Protein AF-A0A3D0X0Y9-F1 (afdb_monomer_lite)

Secondary structure (DSSP, 8-state):
----------------------PPPPP-----------------------PPPPPPEEEEPPP-S-EEEETTPPBTTTBPPEE-EEE-TT-PEEEEEEEEESSTT---EE-TT--SSEEPPP-SS-EEEEEEEEEEEEETTEEEEEE---EEEEEEPPP----S-EEEETTTEEPPTT-EEEETT--PPPEEEEPSS---SSEEEEEEEEEEE--TTS----EEPTTS-TTBS--EE----SS-EEEEEEEEEEEEETTSSB-B-TTS-BS-EEEPPPEEEEEE---PPPPEEEE----EEEETT-S--PPEE-EEE-SS-PEEEEEEEEESSSS--EE-TT--SSEEPPPP-SS-EEEEEEEEEEEEEE-TTS-EEEEEEEPPPEEEEEEPPPS---SS-SBTTBPEEE-SHHHHHHHHHHHHTTS---TT-EEEE-S-EE--TTPPPBSEEPTT-SS-GGGTTEE-B-SEEE-TTPEEEPPTTPPPSBS-BSS-EEES-EEE-SS--SS--

pLDDT: mean 84.17, std 18.92, range [25.53, 98.75]

Radius of gyration: 40.25 Å; chains: 1; bounding box: 90×100×105 Å

Structure (mmCIF, N/CA/C/O backbone):
data_AF-A0A3D0X0Y9-F1
#
_entry.id   AF-A0A3D0X0Y9-F1
#
loop_
_atom_site.group_PDB
_atom_site.id
_atom_site.type_symbol
_atom_site.label_atom_id
_atom_site.label_alt_id
_atom_site.label_comp_id
_atom_site.label_asym_id
_atom_site.label_entity_id
_atom_site.label_seq_id
_atom_site.pdbx_PDB_ins_code
_atom_site.Cartn_x
_atom_site.Cartn_y
_atom_site.Cartn_z
_atom_site.occupancy
_atom_site.B_iso_or_equiv
_atom_site.auth_seq_id
_atom_site.auth_comp_id
_atom_site.auth_asym_id
_atom_site.auth_atom_id
_atom_site.pdbx_PDB_model_num
ATOM 1 N N . MET A 1 1 ? 58.678 8.746 26.287 1.00 41.19 1 MET A N 1
ATOM 2 C CA . MET A 1 1 ? 58.425 7.336 26.665 1.00 41.19 1 MET A CA 1
ATOM 3 C C . MET A 1 1 ? 56.996 7.179 27.176 1.00 41.19 1 MET A C 1
ATOM 5 O O . MET A 1 1 ? 56.731 7.548 28.310 1.00 41.19 1 MET A O 1
ATOM 9 N N . LYS A 1 2 ? 56.078 6.655 26.357 1.00 31.73 2 LYS A N 1
ATOM 10 C CA . LYS A 1 2 ? 54.864 5.928 26.779 1.00 31.73 2 LYS A CA 1
ATOM 11 C C . LYS A 1 2 ? 54.302 5.197 25.550 1.00 31.73 2 LYS A C 1
ATOM 13 O O . LYS A 1 2 ? 54.386 5.700 24.438 1.00 31.73 2 LYS A O 1
ATOM 18 N N . LYS A 1 3 ? 53.906 3.947 25.776 1.00 30.20 3 LYS A N 1
ATOM 19 C CA . LYS A 1 3 ? 53.839 2.830 24.821 1.00 30.20 3 LYS A CA 1
ATOM 20 C C . LYS A 1 3 ? 52.613 2.898 23.898 1.00 30.20 3 LYS A C 1
ATOM 22 O O . LYS A 1 3 ? 51.499 3.042 24.389 1.00 30.20 3 LYS A O 1
ATOM 27 N N . VAL A 1 4 ? 52.824 2.681 22.599 1.00 29.42 4 VAL A N 1
ATOM 28 C CA . VAL A 1 4 ? 51.779 2.391 21.601 1.00 29.42 4 VAL A CA 1
ATOM 29 C C . VAL A 1 4 ? 51.474 0.888 21.649 1.00 29.42 4 VAL A C 1
ATOM 31 O O . VAL A 1 4 ? 52.372 0.068 21.465 1.00 29.42 4 VAL A O 1
ATOM 34 N N . LYS A 1 5 ? 50.220 0.516 21.938 1.00 29.58 5 LYS A N 1
ATOM 35 C CA . LYS A 1 5 ? 49.714 -0.863 21.831 1.00 29.58 5 LYS A CA 1
ATOM 36 C C . LYS A 1 5 ? 49.070 -1.036 20.455 1.00 29.58 5 LYS A C 1
ATOM 38 O O . LYS A 1 5 ? 48.047 -0.423 20.173 1.00 29.58 5 LYS A O 1
ATOM 43 N N . ALA A 1 6 ? 49.668 -1.888 19.627 1.00 28.69 6 ALA A N 1
ATOM 44 C CA . ALA A 1 6 ? 49.076 -2.382 18.392 1.00 28.69 6 ALA A CA 1
ATOM 45 C C . ALA A 1 6 ? 47.947 -3.375 18.714 1.00 28.69 6 ALA A C 1
ATOM 47 O O . ALA A 1 6 ? 48.161 -4.343 19.446 1.00 28.69 6 ALA A O 1
ATOM 48 N N . VAL A 1 7 ? 46.757 -3.153 18.154 1.00 29.19 7 VAL A N 1
ATOM 49 C CA . VAL A 1 7 ? 45.651 -4.120 18.160 1.00 29.19 7 VAL A CA 1
ATOM 50 C C . VAL A 1 7 ? 45.454 -4.598 16.724 1.00 29.19 7 VAL A C 1
ATOM 52 O O . VAL A 1 7 ? 45.071 -3.829 15.846 1.00 29.19 7 VAL A O 1
ATOM 55 N N . ARG A 1 8 ? 45.764 -5.877 16.487 1.00 29.14 8 ARG A N 1
ATOM 56 C CA . ARG A 1 8 ? 45.506 -6.592 15.230 1.00 29.14 8 ARG A CA 1
ATOM 57 C C . ARG A 1 8 ? 43.993 -6.757 15.048 1.00 29.14 8 ARG A C 1
ATOM 59 O O . ARG A 1 8 ? 43.361 -7.423 15.864 1.00 29.14 8 ARG A O 1
ATOM 66 N N . ARG A 1 9 ? 43.422 -6.199 13.976 1.00 31.02 9 ARG A N 1
ATOM 67 C CA . ARG A 1 9 ? 42.065 -6.523 13.507 1.00 31.02 9 ARG A CA 1
ATOM 68 C C . ARG A 1 9 ? 42.140 -7.792 12.652 1.00 31.02 9 ARG A C 1
ATOM 70 O O . ARG A 1 9 ? 42.787 -7.785 11.611 1.00 31.02 9 ARG A O 1
ATOM 77 N N . LYS A 1 10 ? 41.525 -8.884 13.114 1.00 30.17 10 LYS A N 1
ATOM 78 C CA . LYS A 1 10 ? 41.228 -10.060 12.283 1.00 30.17 10 LYS A CA 1
ATOM 79 C C . LYS A 1 10 ? 39.926 -9.778 11.531 1.00 30.17 10 LYS A C 1
ATOM 81 O O . LYS A 1 10 ? 38.917 -9.504 12.172 1.00 30.17 10 LYS A O 1
ATOM 86 N N . ALA A 1 11 ? 39.976 -9.826 10.203 1.00 29.61 11 ALA A N 1
ATOM 87 C CA . ALA A 1 11 ? 38.797 -9.839 9.347 1.00 29.61 11 ALA A CA 1
ATOM 88 C C . ALA A 1 11 ? 38.100 -11.201 9.487 1.00 29.61 11 ALA A C 1
ATOM 90 O O . ALA A 1 11 ? 38.743 -12.243 9.349 1.00 29.61 11 ALA A O 1
ATOM 91 N N . LEU A 1 12 ? 36.809 -11.180 9.814 1.00 26.84 12 LEU A N 1
ATOM 92 C CA . LEU A 1 12 ? 35.936 -12.346 9.830 1.00 26.84 12 LEU A CA 1
ATOM 93 C C . LEU A 1 12 ? 35.172 -12.331 8.501 1.00 26.84 12 LEU A C 1
ATOM 95 O O . LEU A 1 12 ? 34.332 -11.461 8.290 1.00 26.84 12 LEU A O 1
ATOM 99 N N . ALA A 1 13 ? 35.523 -13.233 7.586 1.00 29.02 13 ALA A N 1
ATOM 100 C CA . ALA A 1 13 ? 34.776 -13.447 6.354 1.00 29.02 13 ALA A CA 1
ATOM 101 C C . ALA A 1 13 ? 33.517 -14.261 6.687 1.00 29.02 13 ALA A C 1
ATOM 103 O O . ALA A 1 13 ? 33.614 -15.388 7.174 1.00 29.02 13 ALA A O 1
ATOM 104 N N . LEU A 1 14 ? 32.349 -13.659 6.472 1.00 25.53 14 LEU A N 1
ATOM 105 C CA . LEU A 1 14 ? 31.046 -14.294 6.613 1.00 25.53 14 LEU A CA 1
ATOM 106 C C . LEU A 1 14 ? 30.675 -14.893 5.248 1.00 25.53 14 LEU A C 1
ATOM 108 O O . LEU A 1 14 ? 30.317 -14.162 4.330 1.00 25.53 14 LEU A O 1
ATOM 112 N N . VAL A 1 15 ? 30.809 -16.211 5.099 1.00 28.48 15 VAL A N 1
ATOM 113 C CA . VAL A 1 15 ? 30.264 -16.959 3.956 1.00 28.48 15 VAL A CA 1
ATOM 114 C C . VAL A 1 15 ? 28.871 -17.427 4.361 1.00 28.48 15 VAL A C 1
ATOM 116 O O . VAL A 1 15 ? 28.735 -18.274 5.243 1.00 28.48 15 VAL A O 1
ATOM 119 N N . LEU A 1 16 ? 27.837 -16.838 3.762 1.00 26.80 16 LEU A N 1
ATOM 120 C CA . LEU A 1 16 ? 26.447 -17.238 3.958 1.00 26.80 16 LEU A CA 1
ATOM 121 C C . LEU A 1 16 ? 26.093 -18.272 2.877 1.00 26.80 16 LEU A C 1
ATOM 123 O O . LEU A 1 16 ? 25.838 -17.915 1.732 1.00 26.80 16 LEU A O 1
ATOM 127 N N . ALA A 1 17 ? 26.126 -19.558 3.227 1.00 28.25 17 ALA A N 1
ATOM 128 C CA . ALA A 1 17 ? 25.588 -20.630 2.394 1.00 28.25 17 ALA A CA 1
ATOM 129 C C . ALA A 1 17 ? 24.127 -20.875 2.800 1.00 28.25 17 ALA A C 1
ATOM 131 O O . ALA A 1 17 ? 23.857 -21.351 3.903 1.00 28.25 17 ALA A O 1
ATOM 132 N N . ALA A 1 18 ? 23.186 -20.519 1.925 1.00 28.95 18 ALA A N 1
ATOM 133 C CA . ALA A 1 18 ? 21.774 -20.840 2.088 1.00 28.95 18 ALA A CA 1
ATOM 134 C C . ALA A 1 18 ? 21.517 -22.259 1.556 1.00 28.95 18 ALA A C 1
ATOM 136 O O . ALA A 1 18 ? 21.474 -22.480 0.350 1.00 28.95 18 ALA A O 1
ATOM 137 N N . ALA A 1 19 ? 21.370 -23.226 2.462 1.00 30.45 19 ALA A N 1
ATOM 138 C CA . ALA A 1 19 ? 20.848 -24.551 2.147 1.00 30.45 19 ALA A CA 1
ATOM 139 C C . ALA A 1 19 ? 19.317 -24.514 2.267 1.00 30.45 19 ALA A C 1
ATOM 141 O O . ALA A 1 19 ? 18.780 -24.420 3.371 1.00 30.45 19 ALA A O 1
ATOM 142 N N . LEU A 1 20 ? 18.617 -24.573 1.133 1.00 30.44 20 LEU A N 1
ATOM 143 C CA . LEU A 1 20 ? 17.175 -24.804 1.093 1.00 30.44 20 LEU A CA 1
ATOM 144 C C . LEU A 1 20 ? 16.915 -26.313 1.140 1.00 30.44 20 LEU A C 1
ATOM 146 O O . LEU A 1 20 ? 17.112 -27.038 0.170 1.00 30.44 20 LEU A O 1
ATOM 150 N N . LEU A 1 21 ? 16.495 -26.765 2.321 1.00 28.94 21 LEU A N 1
ATOM 151 C CA . LEU A 1 21 ? 15.838 -28.045 2.557 1.00 28.94 21 LEU A CA 1
ATOM 152 C C . LEU A 1 21 ? 14.430 -27.995 1.951 1.00 28.94 21 LEU A C 1
ATOM 154 O O . LEU A 1 21 ? 13.599 -27.223 2.427 1.00 28.94 21 LEU A O 1
ATOM 158 N N . PHE A 1 22 ? 14.135 -28.859 0.981 1.00 33.25 22 PHE A N 1
ATOM 159 C CA . PHE A 1 22 ? 12.756 -29.224 0.658 1.00 33.25 22 PHE A CA 1
ATOM 160 C C . PHE A 1 22 ? 12.498 -30.668 1.077 1.00 33.25 22 PHE A C 1
ATOM 162 O O . PHE A 1 22 ? 13.204 -31.597 0.689 1.00 33.25 22 PHE A O 1
ATOM 169 N N . GLY A 1 23 ? 11.510 -30.805 1.962 1.00 27.88 23 GLY A N 1
ATOM 170 C CA . GLY A 1 23 ? 11.086 -32.055 2.566 1.00 27.88 23 GLY A CA 1
ATOM 171 C C . GLY A 1 23 ? 10.409 -32.983 1.565 1.00 27.88 23 GLY A C 1
ATOM 172 O O . GLY A 1 23 ? 9.582 -32.567 0.757 1.00 27.88 23 GLY A O 1
ATOM 173 N N . ALA A 1 24 ? 10.746 -34.263 1.679 1.00 29.05 24 ALA A N 1
ATOM 174 C CA . ALA A 1 24 ? 10.004 -35.349 1.070 1.00 29.05 24 ALA A CA 1
ATOM 175 C C . ALA A 1 24 ? 8.636 -35.491 1.759 1.00 29.05 24 ALA A C 1
ATOM 177 O O . ALA A 1 24 ? 8.563 -35.620 2.983 1.00 29.05 24 ALA A O 1
ATOM 178 N N . ALA A 1 25 ? 7.564 -35.499 0.968 1.00 31.30 25 ALA A N 1
ATOM 179 C CA . ALA A 1 25 ? 6.250 -35.978 1.388 1.00 31.30 25 ALA A CA 1
ATOM 180 C C . ALA A 1 25 ? 6.044 -37.433 0.910 1.00 31.30 25 ALA A C 1
ATOM 182 O O . ALA A 1 25 ? 6.655 -37.840 -0.081 1.00 31.30 25 ALA A O 1
ATOM 183 N N . PRO A 1 26 ? 5.238 -38.240 1.626 1.00 32.66 26 PRO A N 1
ATOM 184 C CA . PRO A 1 26 ? 5.328 -39.693 1.600 1.00 32.66 26 PRO A CA 1
ATOM 185 C C . PRO A 1 26 ? 4.397 -40.323 0.557 1.00 32.66 26 PRO A C 1
ATOM 187 O O . PRO A 1 26 ? 3.254 -39.907 0.388 1.00 32.66 26 PRO A O 1
ATOM 190 N N . VAL A 1 27 ? 4.867 -41.388 -0.094 1.00 29.09 27 VAL A N 1
ATOM 191 C CA . VAL A 1 27 ? 4.033 -42.278 -0.912 1.00 29.09 27 VAL A CA 1
ATOM 192 C C . VAL A 1 27 ? 3.491 -43.384 -0.011 1.00 29.09 27 VAL A C 1
ATOM 194 O O . VAL A 1 27 ? 4.258 -44.129 0.598 1.00 29.09 27 VAL A O 1
ATOM 197 N N . GLN A 1 28 ? 2.166 -43.488 0.083 1.00 30.77 28 GLN A N 1
ATOM 198 C CA . GLN A 1 28 ? 1.476 -44.509 0.864 1.00 30.77 28 GLN A CA 1
ATOM 199 C C . GLN A 1 28 ? 0.817 -45.535 -0.072 1.00 30.77 28 GLN A C 1
ATOM 201 O O . GLN A 1 28 ? -0.152 -45.239 -0.757 1.00 30.77 28 GLN A O 1
ATOM 206 N N . ALA A 1 29 ? 1.439 -46.717 -0.084 1.00 28.89 29 ALA A N 1
ATOM 207 C CA . ALA A 1 29 ? 0.934 -48.085 -0.240 1.00 28.89 29 ALA A CA 1
ATOM 208 C C . ALA A 1 29 ? -0.317 -48.392 -1.093 1.00 28.89 29 ALA A C 1
ATOM 210 O O . ALA A 1 29 ? -1.426 -47.981 -0.767 1.00 28.89 29 ALA A O 1
ATOM 211 N N . LEU A 1 30 ? -0.174 -49.398 -1.966 1.00 26.14 30 LEU A N 1
ATOM 212 C CA . LEU A 1 30 ? -1.032 -50.582 -1.863 1.00 26.14 30 LEU A CA 1
ATOM 213 C C . LEU A 1 30 ? -0.265 -51.848 -2.272 1.00 26.14 30 LEU A C 1
ATOM 215 O O . LEU A 1 30 ? 0.228 -51.964 -3.390 1.00 26.14 30 LEU A O 1
ATOM 219 N N . ALA A 1 31 ? -0.153 -52.775 -1.323 1.00 28.27 31 ALA A N 1
ATOM 220 C CA . ALA A 1 31 ? 0.375 -54.117 -1.511 1.00 28.27 31 ALA A CA 1
ATOM 221 C C . ALA A 1 31 ? -0.726 -55.054 -2.027 1.00 28.27 31 ALA A C 1
ATOM 223 O O . ALA A 1 31 ? -1.871 -54.968 -1.582 1.00 28.27 31 ALA A O 1
ATOM 224 N N . ALA A 1 32 ? -0.352 -55.999 -2.884 1.00 29.02 32 ALA A N 1
ATOM 225 C CA . ALA A 1 32 ? -1.010 -57.295 -2.970 1.00 29.02 32 ALA A CA 1
ATOM 226 C C . ALA A 1 32 ? 0.064 -58.349 -3.260 1.00 29.02 32 ALA A C 1
ATOM 228 O O . ALA A 1 32 ? 0.730 -58.323 -4.292 1.00 29.02 32 ALA A O 1
ATOM 229 N N . GLU A 1 33 ? 0.262 -59.212 -2.271 1.00 33.34 33 GLU A N 1
ATOM 230 C CA . GLU A 1 33 ? 1.190 -60.335 -2.246 1.00 33.34 33 GLU A CA 1
ATOM 231 C C . GLU A 1 33 ? 0.741 -61.442 -3.208 1.00 33.34 33 GLU A C 1
ATOM 233 O O . GLU A 1 33 ? -0.445 -61.766 -3.276 1.00 33.34 33 GLU A O 1
ATOM 238 N N . THR A 1 34 ? 1.691 -62.079 -3.895 1.00 29.19 34 THR A N 1
ATOM 239 C CA . THR A 1 34 ? 1.704 -63.539 -4.102 1.00 29.19 34 THR A CA 1
ATOM 240 C C . THR A 1 34 ? 3.066 -63.976 -4.655 1.00 29.19 34 THR A C 1
ATOM 242 O O . THR A 1 34 ? 3.400 -63.721 -5.805 1.00 29.19 34 THR A O 1
ATOM 245 N N . GLU A 1 35 ? 3.848 -64.654 -3.819 1.00 33.06 35 GLU A N 1
ATOM 246 C CA . GLU A 1 35 ? 4.849 -65.657 -4.218 1.00 33.06 35 GLU A CA 1
ATOM 247 C C . GLU A 1 35 ? 4.294 -67.049 -3.829 1.00 33.06 35 GLU A C 1
ATOM 249 O O . GLU A 1 35 ? 3.358 -67.078 -3.018 1.00 33.06 35 GLU A O 1
ATOM 254 N N . PRO A 1 36 ? 4.820 -68.201 -4.314 1.00 47.97 36 PRO A N 1
ATOM 255 C CA . PRO A 1 36 ? 6.145 -68.407 -4.934 1.00 47.97 36 PRO A CA 1
ATOM 256 C C . PRO A 1 36 ? 6.157 -69.325 -6.186 1.00 47.97 36 PRO A C 1
ATOM 258 O O . PRO A 1 36 ? 5.172 -69.997 -6.471 1.00 47.97 36 PRO A O 1
ATOM 261 N N . ASP A 1 37 ? 7.289 -69.406 -6.902 1.00 30.45 37 ASP A N 1
ATOM 262 C CA . ASP A 1 37 ? 8.047 -70.667 -7.094 1.00 30.45 37 ASP A CA 1
ATOM 263 C C . ASP A 1 37 ? 9.398 -70.420 -7.808 1.00 30.45 37 ASP A C 1
ATOM 265 O O . ASP A 1 37 ? 9.509 -69.614 -8.731 1.00 30.45 37 ASP A O 1
ATOM 269 N N . LEU A 1 38 ? 10.439 -71.120 -7.352 1.00 41.12 38 LEU A N 1
ATOM 270 C CA . LEU A 1 38 ? 11.849 -70.974 -7.724 1.00 41.12 38 LEU A CA 1
ATOM 271 C C . LEU A 1 38 ? 12.232 -71.905 -8.887 1.00 41.12 38 LEU A C 1
ATOM 273 O O . LEU A 1 38 ? 12.102 -73.122 -8.782 1.00 41.12 38 LEU A O 1
ATOM 277 N N . GLY A 1 39 ? 12.849 -71.355 -9.942 1.00 31.17 39 GLY A N 1
ATOM 278 C CA . GLY A 1 39 ? 13.486 -72.150 -11.002 1.00 31.17 39 GLY A CA 1
ATOM 279 C C . GLY A 1 39 ? 14.348 -71.341 -11.987 1.00 31.17 39 GLY A C 1
ATOM 280 O O . GLY A 1 39 ? 13.846 -70.875 -12.997 1.00 31.17 39 GLY A O 1
ATOM 281 N N . SER A 1 40 ? 15.638 -71.206 -11.648 1.00 36.94 40 SER A N 1
ATOM 282 C CA . SER A 1 40 ? 16.884 -70.826 -12.371 1.00 36.94 40 SER A CA 1
ATOM 283 C C . SER A 1 40 ? 16.922 -70.723 -13.925 1.00 36.94 40 SER A C 1
ATOM 285 O O . SER A 1 40 ? 16.166 -71.408 -14.600 1.00 36.94 40 SER A O 1
ATOM 287 N N . PRO A 1 41 ? 18.010 -70.182 -14.535 1.00 43.78 41 PRO A N 1
ATOM 288 C CA . PRO A 1 41 ? 18.527 -68.809 -14.503 1.00 43.78 41 PRO A CA 1
ATOM 289 C C . PRO A 1 41 ? 18.707 -68.192 -15.925 1.00 43.78 41 PRO A C 1
ATOM 291 O O . PRO A 1 41 ? 18.936 -68.896 -16.900 1.00 43.78 41 PRO A O 1
ATOM 294 N N . VAL A 1 42 ? 18.669 -66.853 -15.997 1.00 43.22 42 VAL A N 1
ATOM 295 C CA . VAL A 1 42 ? 19.275 -65.926 -16.992 1.00 43.22 42 VAL A CA 1
ATOM 296 C C . VAL A 1 42 ? 19.252 -66.307 -18.487 1.00 43.22 42 VAL A C 1
ATOM 298 O O . VAL A 1 42 ? 20.032 -67.136 -18.949 1.00 43.22 42 VAL A O 1
ATOM 301 N N . SER A 1 43 ? 18.521 -65.522 -19.288 1.00 37.41 43 SER A N 1
ATOM 302 C CA . SER A 1 43 ? 18.926 -65.151 -20.656 1.00 37.41 43 SER A CA 1
ATOM 303 C C . SER A 1 43 ? 18.260 -63.843 -21.088 1.00 37.41 43 SER A C 1
ATOM 305 O O . SER A 1 43 ? 17.052 -63.801 -21.292 1.00 37.41 43 SER A O 1
ATOM 307 N N . GLY A 1 44 ? 19.084 -62.805 -21.256 1.00 39.03 44 GLY A N 1
ATOM 308 C CA . GLY A 1 44 ? 18.757 -61.564 -21.962 1.00 39.03 44 GLY A CA 1
ATOM 309 C C . GLY A 1 44 ? 18.669 -60.319 -21.067 1.00 39.03 44 GLY A C 1
ATOM 310 O O . GLY A 1 44 ? 17.783 -60.274 -20.215 1.00 39.03 44 GLY A O 1
ATOM 311 N N . PRO A 1 45 ? 19.533 -59.296 -21.240 1.00 44.09 45 PRO A N 1
ATOM 312 C CA . PRO A 1 45 ? 19.204 -57.951 -20.765 1.00 44.09 45 PRO A CA 1
ATOM 313 C C . PRO A 1 45 ? 17.904 -57.480 -21.453 1.00 44.09 45 PRO A C 1
ATOM 315 O O . PRO A 1 45 ? 17.614 -57.946 -22.562 1.00 44.09 45 PRO A O 1
ATOM 318 N N . PRO A 1 46 ? 17.105 -56.590 -20.832 1.00 42.91 46 PRO A N 1
ATOM 319 C CA . PRO A 1 46 ? 15.980 -55.985 -21.532 1.00 42.91 46 PRO A CA 1
ATOM 320 C C . PRO A 1 46 ? 16.527 -55.268 -22.767 1.00 42.91 46 PRO A C 1
ATOM 322 O O . PRO A 1 46 ? 17.614 -54.695 -22.700 1.00 42.91 46 PRO A O 1
ATOM 325 N N . ALA A 1 47 ? 15.813 -55.368 -23.891 1.00 44.44 47 ALA A N 1
ATOM 326 C CA . ALA A 1 47 ? 16.178 -54.706 -25.136 1.00 44.44 47 ALA A CA 1
ATOM 327 C C . ALA A 1 47 ? 16.530 -53.243 -24.841 1.00 44.44 47 ALA A C 1
ATOM 329 O O . ALA A 1 47 ? 15.686 -52.480 -24.379 1.00 44.44 47 ALA A O 1
ATOM 330 N N . GLU A 1 48 ? 17.803 -52.911 -25.041 1.00 51.75 48 GLU A N 1
ATOM 331 C CA . GLU A 1 48 ? 18.314 -51.551 -25.013 1.00 51.75 48 GLU A CA 1
ATOM 332 C C . GLU A 1 48 ? 17.483 -50.771 -26.030 1.00 51.75 48 GLU A C 1
ATOM 334 O O . GLU A 1 48 ? 17.434 -51.144 -27.205 1.00 51.75 48 GLU A O 1
ATOM 339 N N . ASP A 1 49 ? 16.736 -49.778 -25.559 1.00 54.09 49 ASP A N 1
ATOM 340 C CA . ASP A 1 49 ? 15.871 -48.976 -26.407 1.00 54.09 49 ASP A CA 1
ATOM 341 C C . ASP A 1 49 ? 16.749 -48.256 -27.443 1.00 54.09 49 ASP A C 1
ATOM 343 O O . ASP A 1 49 ? 17.503 -47.329 -27.146 1.00 54.09 49 ASP A O 1
ATOM 347 N N . THR A 1 50 ? 16.766 -48.786 -28.666 1.00 61.22 50 THR A N 1
ATOM 348 C CA . THR A 1 50 ? 17.673 -48.354 -29.736 1.00 61.22 50 THR A CA 1
ATOM 349 C C . THR A 1 50 ? 17.274 -47.024 -30.367 1.00 61.22 50 THR A C 1
ATOM 351 O O . THR A 1 50 ? 17.995 -46.568 -31.259 1.00 61.22 50 THR A O 1
ATOM 354 N N . GLN A 1 51 ? 16.178 -46.394 -29.932 1.00 78.25 51 GLN A N 1
ATOM 355 C CA . GLN A 1 51 ? 15.722 -45.123 -30.486 1.00 78.25 51 GLN A CA 1
ATOM 356 C C . GLN A 1 51 ? 16.845 -44.071 -30.409 1.00 78.25 51 GLN A C 1
ATOM 358 O O . GLN A 1 51 ? 17.554 -43.948 -29.406 1.00 78.25 51 GLN A O 1
ATOM 363 N N . ALA A 1 52 ? 17.108 -43.405 -31.534 1.00 85.31 52 ALA A N 1
ATOM 364 C CA . ALA A 1 52 ? 17.969 -42.229 -31.563 1.00 85.31 52 ALA A CA 1
ATOM 365 C C . ALA A 1 52 ? 17.140 -41.028 -31.080 1.00 85.31 52 ALA A C 1
ATOM 367 O O . ALA A 1 52 ? 15.945 -41.007 -31.388 1.00 85.31 52 ALA A O 1
ATOM 368 N N . PRO A 1 53 ? 17.731 -40.075 -30.338 1.00 90.75 53 PRO A N 1
ATOM 369 C CA . PRO A 1 53 ? 17.013 -38.869 -29.963 1.00 90.75 53 PRO A CA 1
ATOM 370 C C . PRO A 1 53 ? 16.581 -38.107 -31.218 1.00 90.75 53 PRO A C 1
ATOM 372 O O . PRO A 1 53 ? 17.308 -38.087 -32.213 1.00 90.75 53 PRO A O 1
ATOM 375 N N . ASP A 1 54 ? 15.431 -37.453 -31.164 1.00 93.56 54 ASP A N 1
ATOM 376 C CA . ASP A 1 54 ? 15.027 -36.496 -32.184 1.00 93.56 54 ASP A CA 1
ATOM 377 C C . ASP A 1 54 ? 15.929 -35.257 -32.098 1.00 93.56 54 ASP A C 1
ATOM 379 O O . ASP A 1 54 ? 16.247 -34.772 -31.004 1.00 93.56 54 ASP A O 1
ATOM 383 N N . THR A 1 55 ? 16.317 -34.709 -33.253 1.00 94.25 55 THR A N 1
ATOM 384 C CA . THR A 1 55 ? 16.959 -33.392 -33.305 1.00 94.25 55 THR A CA 1
ATOM 385 C C . THR A 1 55 ? 15.994 -32.355 -32.720 1.00 94.25 55 THR A C 1
ATOM 387 O O . THR A 1 55 ? 14.863 -32.259 -33.208 1.00 94.25 55 THR A O 1
ATOM 390 N N . PRO A 1 56 ? 16.398 -31.582 -31.694 1.00 95.88 56 PRO A N 1
ATOM 391 C CA . PRO A 1 56 ? 15.522 -30.577 -31.110 1.00 95.88 56 PRO A CA 1
ATOM 392 C C . PRO A 1 56 ? 15.144 -29.523 -32.156 1.00 95.88 56 PRO A C 1
ATOM 394 O O . PRO A 1 56 ? 15.987 -29.072 -32.931 1.00 95.88 56 PRO A O 1
ATOM 397 N N . VAL A 1 57 ? 13.876 -29.119 -32.167 1.00 95.81 57 VAL A N 1
ATOM 398 C CA . VAL A 1 57 ? 13.357 -28.073 -33.054 1.00 95.81 57 VAL A CA 1
ATOM 399 C C . VAL A 1 57 ? 13.302 -26.772 -32.271 1.00 95.81 57 VAL A C 1
ATOM 401 O O . VAL A 1 57 ? 12.629 -26.706 -31.246 1.00 95.81 57 VAL A O 1
ATOM 404 N N . ILE A 1 58 ? 14.010 -25.743 -32.737 1.00 95.75 58 ILE A N 1
ATOM 405 C CA . ILE A 1 58 ? 13.913 -24.391 -32.179 1.00 95.75 58 ILE A CA 1
ATOM 406 C C . ILE A 1 58 ? 12.667 -23.730 -32.778 1.00 95.75 58 ILE A C 1
ATOM 408 O O . ILE A 1 58 ? 12.621 -23.424 -33.966 1.00 95.75 58 ILE A O 1
ATOM 412 N N . GLU A 1 59 ? 11.645 -23.544 -31.949 1.00 95.06 59 GLU A N 1
ATOM 413 C CA . GLU A 1 59 ? 10.345 -22.971 -32.319 1.00 95.06 59 GLU A CA 1
ATOM 414 C C . GLU A 1 59 ? 10.395 -21.438 -32.334 1.00 95.06 59 GLU A C 1
ATOM 416 O O . GLU A 1 59 ? 9.703 -20.773 -33.104 1.00 95.06 59 GLU A O 1
ATOM 421 N N . THR A 1 60 ? 11.213 -20.855 -31.457 1.00 95.06 60 THR A N 1
ATOM 422 C CA . THR A 1 60 ? 11.517 -19.420 -31.436 1.00 95.06 60 THR A CA 1
ATOM 423 C C . THR A 1 60 ? 13.022 -19.259 -31.401 1.00 95.06 60 THR A C 1
ATOM 425 O O . THR A 1 60 ? 13.649 -19.562 -30.386 1.00 95.06 60 THR A O 1
ATOM 428 N N . ASP A 1 61 ? 13.575 -18.829 -32.529 1.00 94.88 61 ASP A N 1
ATOM 429 C CA . ASP A 1 61 ? 15.004 -18.583 -32.700 1.00 94.88 61 ASP A CA 1
ATOM 430 C C . ASP A 1 61 ? 15.367 -17.141 -32.310 1.00 94.88 61 ASP A C 1
ATOM 432 O O . ASP A 1 61 ? 14.500 -16.273 -32.165 1.00 94.88 61 ASP A O 1
ATOM 436 N N . LEU A 1 62 ? 16.661 -16.888 -32.137 1.00 94.44 62 LEU A N 1
ATOM 437 C CA . LEU A 1 62 ? 17.187 -15.562 -31.855 1.00 94.44 62 LEU A CA 1
ATOM 438 C C . LEU A 1 62 ? 17.037 -14.635 -33.065 1.00 94.44 62 LEU A C 1
ATOM 440 O O . LEU A 1 62 ? 17.220 -15.041 -34.212 1.00 94.44 62 LEU A O 1
ATOM 444 N N . SER A 1 63 ? 16.748 -13.359 -32.795 1.00 90.94 63 SER A N 1
ATOM 445 C CA . SER A 1 63 ? 16.767 -12.330 -33.836 1.00 90.94 63 SER A CA 1
ATOM 446 C C . SER A 1 63 ? 18.189 -12.107 -34.349 1.00 90.94 63 SER A C 1
ATOM 448 O O . SER A 1 63 ? 19.141 -12.063 -33.567 1.00 90.94 63 SER A O 1
ATOM 450 N N . THR A 1 64 ? 18.314 -11.913 -35.660 1.00 86.75 64 THR A N 1
ATOM 451 C CA . THR A 1 64 ? 19.557 -11.482 -36.313 1.00 86.75 64 THR A CA 1
ATOM 452 C C . THR A 1 64 ? 19.680 -9.962 -36.407 1.00 86.75 64 THR A C 1
ATOM 454 O O . THR A 1 64 ? 20.718 -9.471 -36.844 1.00 86.75 64 THR A O 1
ATOM 457 N N . ASP A 1 65 ? 18.634 -9.216 -36.038 1.00 90.44 65 ASP A N 1
ATOM 458 C CA . ASP A 1 65 ? 18.691 -7.755 -35.989 1.00 90.44 65 ASP A CA 1
ATOM 459 C C . ASP A 1 65 ? 19.584 -7.307 -34.818 1.00 90.44 65 ASP A C 1
ATOM 461 O O . ASP A 1 65 ? 19.487 -7.878 -33.724 1.00 90.44 65 ASP A O 1
ATOM 465 N N . PRO A 1 66 ? 20.441 -6.286 -35.004 1.00 92.06 66 PRO A N 1
ATOM 466 C CA . PRO A 1 66 ? 21.330 -5.822 -33.951 1.00 92.06 66 PRO A CA 1
ATOM 467 C C . PRO A 1 66 ? 20.540 -5.226 -32.784 1.00 92.06 66 PRO A C 1
ATOM 469 O O . PRO A 1 66 ? 19.653 -4.389 -32.963 1.00 92.06 66 PRO A O 1
ATOM 472 N N . VAL A 1 67 ? 20.910 -5.611 -31.563 1.00 91.44 67 VAL A N 1
ATOM 473 C CA . VAL A 1 67 ? 20.348 -5.050 -30.331 1.00 91.44 67 VAL A CA 1
ATOM 474 C C . VAL A 1 67 ? 21.384 -4.149 -29.678 1.00 91.44 67 VAL A C 1
ATOM 476 O O . VAL A 1 67 ? 22.504 -4.579 -29.400 1.00 91.44 67 VAL A O 1
ATOM 479 N N . ILE A 1 68 ? 21.009 -2.898 -29.406 1.00 90.88 68 ILE A N 1
ATOM 480 C CA . ILE A 1 68 ? 21.917 -1.897 -28.840 1.00 90.88 68 ILE A CA 1
ATOM 481 C C . ILE A 1 68 ? 21.611 -1.669 -27.355 1.00 90.88 68 ILE A C 1
ATOM 483 O O . ILE A 1 68 ? 20.452 -1.560 -26.955 1.00 90.88 68 ILE A O 1
ATOM 487 N N . TYR A 1 69 ? 22.662 -1.532 -26.545 1.00 90.06 69 TYR A N 1
ATOM 488 C CA . TYR A 1 69 ? 22.597 -1.110 -25.147 1.00 90.06 69 TYR A CA 1
ATOM 489 C C . TYR A 1 69 ? 23.616 -0.012 -24.841 1.00 90.06 69 TYR A C 1
ATOM 491 O O . TYR A 1 69 ? 24.697 0.038 -25.422 1.00 90.06 69 TYR A O 1
ATOM 499 N N . TYR A 1 70 ? 23.301 0.851 -23.876 1.00 87.88 70 TYR A N 1
ATOM 500 C CA . TYR A 1 70 ? 24.297 1.744 -23.286 1.00 87.88 70 TYR A CA 1
ATOM 501 C C . TYR A 1 70 ? 25.078 1.031 -22.181 1.00 87.88 70 TYR A C 1
ATOM 503 O O . TYR A 1 70 ? 24.503 0.333 -21.342 1.00 87.88 70 TYR A O 1
ATO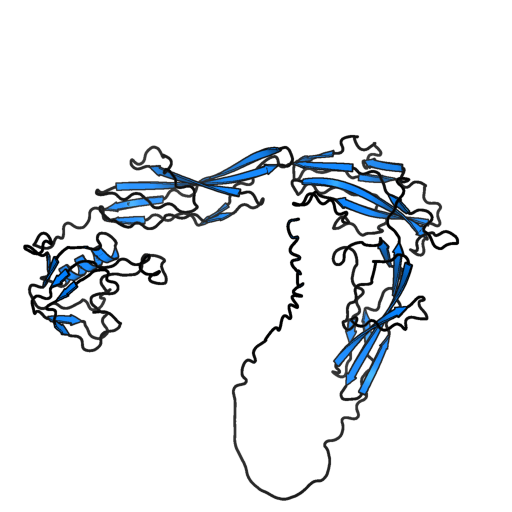M 511 N N . GLN A 1 71 ? 26.383 1.281 -22.142 1.00 88.12 71 GLN A N 1
ATOM 512 C CA . GLN A 1 71 ? 27.299 0.721 -21.160 1.00 88.12 71 GLN A CA 1
ATOM 513 C C . GLN A 1 71 ? 26.830 0.998 -19.723 1.00 88.12 71 GLN A C 1
ATOM 515 O O . GLN A 1 71 ? 26.464 2.125 -19.366 1.00 88.12 71 GLN A O 1
ATOM 520 N N . GLY A 1 72 ? 26.868 -0.039 -18.885 1.00 77.69 72 GLY A N 1
ATOM 521 C CA . GLY A 1 72 ? 26.601 0.066 -17.449 1.00 77.69 72 GLY A CA 1
ATOM 522 C C . GLY A 1 72 ? 25.137 0.323 -17.068 1.00 77.69 72 GLY A C 1
ATOM 523 O O . GLY A 1 72 ? 24.868 0.638 -15.908 1.00 77.69 72 GLY A O 1
ATOM 524 N N . MET A 1 73 ? 24.184 0.199 -17.999 1.00 73.44 73 MET A N 1
ATOM 525 C CA . MET A 1 73 ? 22.758 0.208 -17.659 1.00 73.44 73 MET A CA 1
ATOM 526 C C . MET A 1 73 ? 22.365 -1.083 -16.914 1.00 73.44 73 MET A C 1
ATOM 528 O O . MET A 1 73 ? 22.788 -2.178 -17.271 1.00 73.44 73 MET A O 1
ATOM 532 N N . GLY A 1 74 ? 21.592 -0.952 -15.828 1.00 62.38 74 GLY A N 1
ATOM 533 C CA . GLY A 1 74 ? 21.281 -2.056 -14.909 1.00 62.38 74 GLY A CA 1
ATOM 534 C C . GLY A 1 74 ? 20.404 -3.171 -15.504 1.00 62.38 74 GLY A C 1
ATOM 535 O O . GLY A 1 74 ? 19.525 -2.925 -16.331 1.00 62.38 74 GLY A O 1
ATOM 536 N N . TYR A 1 75 ? 20.622 -4.403 -15.031 1.00 55.56 75 TYR A N 1
ATOM 537 C CA . TYR A 1 75 ? 19.882 -5.607 -15.429 1.00 55.56 75 TYR A CA 1
ATOM 538 C C . TYR A 1 75 ? 18.391 -5.561 -15.033 1.00 55.56 75 TYR A C 1
ATOM 540 O O . TYR A 1 75 ? 18.043 -5.055 -13.966 1.00 55.56 75 TYR A O 1
ATOM 548 N N . GLY A 1 76 ? 17.519 -6.150 -15.861 1.00 54.88 76 GLY A N 1
ATOM 549 C CA . GLY A 1 76 ? 16.133 -6.499 -15.506 1.00 54.88 76 GLY A CA 1
ATOM 550 C C . GLY A 1 76 ? 15.032 -5.546 -15.987 1.00 54.88 76 GLY A C 1
ATOM 551 O O . GLY A 1 76 ? 13.906 -5.993 -16.173 1.00 54.88 76 GLY A O 1
ATOM 552 N N . SER A 1 77 ? 15.333 -4.269 -16.246 1.00 56.97 77 SER A N 1
ATOM 553 C CA . SER A 1 77 ? 14.356 -3.322 -16.834 1.00 56.97 77 SER A CA 1
ATOM 554 C C . SER A 1 77 ? 14.808 -2.721 -18.167 1.00 56.97 77 SER A C 1
ATOM 556 O O . SER A 1 77 ? 14.019 -2.064 -18.836 1.00 56.97 77 SER A O 1
ATOM 558 N N . ILE A 1 78 ? 16.071 -2.932 -18.549 1.00 67.19 78 ILE A N 1
ATOM 559 C CA . ILE A 1 78 ? 16.710 -2.273 -19.698 1.00 67.19 78 ILE A CA 1
ATOM 560 C C . ILE A 1 78 ? 17.310 -3.320 -20.629 1.00 67.19 78 ILE A C 1
ATOM 562 O O . ILE A 1 78 ? 16.950 -3.383 -21.799 1.00 67.19 78 ILE A O 1
ATOM 566 N N . VAL A 1 79 ? 18.179 -4.180 -20.089 1.00 79.69 79 VAL A N 1
ATOM 567 C CA . VAL A 1 79 ? 18.716 -5.334 -20.814 1.00 79.69 79 VAL A CA 1
ATOM 568 C C . VAL A 1 79 ? 17.665 -6.434 -20.816 1.00 79.69 79 VAL A C 1
ATOM 570 O O . VAL A 1 79 ? 17.376 -7.012 -19.764 1.00 79.69 79 VAL A O 1
ATOM 573 N N . LYS A 1 80 ? 17.078 -6.694 -21.985 1.00 82.94 80 LYS A N 1
ATOM 574 C CA . LYS A 1 80 ? 16.134 -7.796 -22.180 1.00 82.94 80 LYS A CA 1
ATOM 575 C C . LYS A 1 80 ? 16.927 -9.102 -22.349 1.00 82.94 80 LYS A C 1
ATOM 577 O O . LYS A 1 80 ? 17.923 -9.091 -23.079 1.00 82.94 80 LYS A O 1
ATOM 582 N N . PRO A 1 81 ? 16.532 -10.205 -21.682 1.00 89.06 81 PRO A N 1
ATOM 583 C CA . PRO A 1 81 ? 17.166 -11.495 -21.911 1.00 89.06 81 PRO A CA 1
ATOM 584 C C . PRO A 1 81 ? 16.944 -11.934 -23.359 1.00 89.06 81 PRO A C 1
ATOM 586 O O . PRO A 1 81 ? 15.870 -11.735 -23.927 1.00 89.06 81 PRO A O 1
ATOM 589 N N . LEU A 1 82 ? 17.968 -12.545 -23.941 1.00 92.88 82 LEU A N 1
ATOM 590 C CA . LEU A 1 82 ? 17.830 -13.345 -25.146 1.00 92.88 82 LEU A CA 1
ATOM 591 C C . LEU A 1 82 ? 17.112 -14.633 -24.760 1.00 92.88 82 LEU A C 1
ATOM 593 O O . LEU A 1 82 ? 17.472 -15.239 -23.751 1.00 92.88 82 LEU A O 1
ATOM 597 N N . SER A 1 83 ? 16.115 -15.044 -25.533 1.00 94.38 83 SER A N 1
ATOM 598 C CA . SER A 1 83 ? 15.312 -16.226 -25.232 1.00 94.38 83 SER A CA 1
ATOM 599 C C . SER A 1 83 ? 15.099 -17.080 -26.472 1.00 94.38 83 SER A C 1
ATOM 601 O O . SER A 1 83 ? 14.951 -16.566 -27.580 1.00 94.38 83 SER A O 1
ATOM 603 N N . VAL A 1 84 ? 15.081 -18.396 -26.269 1.00 96.31 84 VAL A N 1
ATOM 604 C CA . VAL A 1 84 ? 14.680 -19.376 -27.281 1.00 96.31 84 VAL A CA 1
ATOM 605 C C . VAL A 1 84 ? 13.579 -20.271 -26.732 1.00 96.31 84 VAL A C 1
ATOM 607 O O . VAL A 1 84 ? 13.455 -20.454 -25.523 1.00 96.31 84 VAL A O 1
ATOM 610 N N . SER A 1 85 ? 12.795 -20.876 -27.617 1.00 95.25 85 SER A N 1
ATOM 611 C CA . S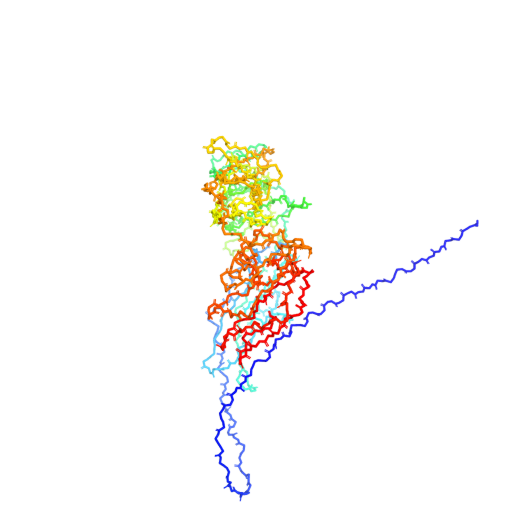ER A 1 85 ? 11.922 -21.992 -27.247 1.00 95.25 85 SER A CA 1
ATOM 612 C C . SER A 1 85 ? 12.206 -23.180 -28.156 1.00 95.25 85 SER A C 1
ATOM 614 O O . SER A 1 85 ? 12.471 -22.999 -29.344 1.00 95.25 85 SER A O 1
ATOM 616 N N . ALA A 1 86 ? 12.210 -24.389 -27.594 1.00 95.88 86 ALA A N 1
ATOM 617 C CA . ALA A 1 86 ? 12.531 -25.602 -28.333 1.00 95.88 86 ALA A CA 1
ATOM 618 C C . ALA A 1 86 ? 11.677 -26.796 -27.895 1.00 95.88 86 ALA A C 1
ATOM 620 O O . ALA A 1 86 ? 11.196 -26.850 -26.760 1.00 95.88 86 ALA A O 1
ATOM 621 N N . SER A 1 87 ? 11.502 -27.756 -28.800 1.00 94.44 87 SER A N 1
ATOM 622 C CA . SER A 1 87 ? 10.713 -28.969 -28.589 1.00 94.44 87 SER A CA 1
ATOM 623 C C . SER A 1 87 ? 11.438 -30.221 -29.109 1.00 94.44 87 SER A C 1
ATOM 625 O O . SER A 1 87 ? 12.311 -30.144 -29.975 1.00 94.44 87 SER A O 1
ATOM 627 N N . ALA A 1 88 ? 11.090 -31.384 -28.554 1.00 93.00 88 ALA A N 1
ATOM 628 C CA . ALA A 1 88 ? 11.502 -32.701 -29.040 1.00 93.00 88 ALA A CA 1
ATOM 629 C C . ALA A 1 88 ? 10.315 -33.675 -28.931 1.00 93.00 88 ALA A C 1
ATOM 631 O O . ALA A 1 88 ? 9.603 -33.681 -27.923 1.00 93.00 88 ALA A O 1
ATOM 632 N N . GLY A 1 89 ? 10.055 -34.452 -29.988 1.00 89.44 89 GLY A N 1
ATOM 633 C CA . GLY A 1 89 ? 8.847 -35.282 -30.125 1.00 89.44 89 GLY A CA 1
ATOM 634 C C . GLY A 1 89 ? 8.935 -36.666 -29.475 1.00 89.44 89 GLY A C 1
ATOM 635 O O . GLY A 1 89 ? 7.925 -37.359 -29.358 1.00 89.44 89 GLY A O 1
ATOM 636 N N . ASP A 1 90 ? 10.127 -37.053 -29.034 1.00 90.44 90 ASP A N 1
ATOM 637 C CA . ASP A 1 90 ? 10.485 -38.377 -28.524 1.00 90.44 90 ASP A CA 1
ATOM 638 C C . ASP A 1 90 ? 10.403 -38.505 -26.993 1.00 90.44 90 ASP A C 1
ATOM 640 O O . ASP A 1 90 ? 10.631 -39.585 -26.447 1.00 90.44 90 ASP A O 1
ATOM 644 N N . GLY A 1 91 ? 10.069 -37.420 -26.288 1.00 85.25 91 GLY A N 1
ATOM 645 C CA . GLY A 1 91 ? 10.033 -37.382 -24.825 1.00 85.25 91 GLY A CA 1
ATOM 646 C C . GLY A 1 91 ? 11.410 -37.261 -24.161 1.00 85.25 91 GLY A C 1
ATOM 647 O O . GLY A 1 91 ? 11.510 -37.485 -22.952 1.00 85.25 91 GLY A O 1
ATOM 648 N N . GLY A 1 92 ? 12.456 -36.917 -24.917 1.00 89.75 92 GLY A N 1
ATOM 649 C CA . GLY A 1 92 ? 13.779 -36.617 -24.379 1.00 89.75 92 GLY A CA 1
ATOM 650 C C . GLY A 1 92 ? 13.830 -35.316 -23.564 1.00 89.75 92 GLY A C 1
ATOM 651 O O . GLY A 1 92 ? 12.925 -34.476 -23.592 1.00 89.75 92 GLY A O 1
ATOM 652 N N . GLN A 1 93 ? 14.893 -35.163 -22.771 1.00 94.12 93 GLN A N 1
ATOM 653 C CA . GLN A 1 93 ? 15.100 -34.000 -21.911 1.00 94.12 93 GLN A CA 1
ATOM 654 C C . GLN A 1 93 ? 15.959 -32.947 -22.616 1.00 94.12 93 GLN A C 1
ATOM 656 O O . GLN A 1 93 ? 17.114 -33.207 -22.961 1.00 94.12 93 GLN A O 1
ATOM 661 N N . LEU A 1 94 ? 15.416 -31.736 -22.763 1.00 96.50 94 LEU A N 1
ATOM 662 C CA . LEU A 1 94 ? 16.146 -30.595 -23.311 1.00 96.50 94 LEU A CA 1
ATOM 663 C C . LEU A 1 94 ? 17.075 -29.960 -22.271 1.00 96.50 94 LEU A C 1
ATOM 665 O O . LEU A 1 94 ? 16.724 -29.790 -21.102 1.00 96.50 94 LEU A O 1
ATOM 669 N N . SER A 1 95 ? 18.256 -29.565 -22.731 1.00 96.94 95 SER A N 1
ATOM 670 C CA . SER A 1 95 ? 19.211 -28.744 -21.992 1.00 96.94 95 SER A CA 1
ATOM 671 C C . SER A 1 95 ? 19.805 -27.675 -22.903 1.00 96.94 95 SER A C 1
ATOM 673 O O . SER A 1 95 ? 19.872 -27.850 -24.119 1.00 96.94 95 SER A O 1
ATOM 675 N N . TYR A 1 96 ? 20.224 -26.562 -22.309 1.00 97.88 96 TYR A N 1
ATOM 676 C CA . TYR A 1 96 ? 20.684 -25.380 -23.029 1.00 97.88 96 TYR A CA 1
ATOM 677 C C . TYR A 1 96 ? 22.130 -25.084 -22.667 1.00 97.88 96 TYR A C 1
ATOM 679 O O . TYR A 1 96 ? 22.549 -25.289 -21.525 1.00 97.88 96 TYR A O 1
ATOM 687 N N . GLN A 1 97 ? 22.886 -24.564 -23.626 1.00 98.19 97 GLN A N 1
ATOM 688 C CA . GLN A 1 97 ? 24.214 -24.034 -23.375 1.00 98.19 97 GLN A CA 1
ATOM 689 C C . GLN A 1 97 ? 24.477 -22.811 -24.249 1.00 98.19 97 GLN A C 1
ATOM 691 O O . GLN A 1 97 ? 24.525 -22.915 -25.471 1.00 98.19 97 GLN A O 1
ATOM 696 N N . TRP A 1 98 ? 24.704 -21.663 -23.617 1.00 98.31 98 TRP A N 1
ATOM 697 C CA . TRP A 1 98 ? 25.030 -20.419 -24.307 1.00 98.31 98 TRP A CA 1
ATOM 698 C C . TRP A 1 98 ? 26.526 -20.280 -24.577 1.00 98.31 98 TRP A C 1
ATOM 700 O O . TRP A 1 98 ? 27.372 -20.730 -23.788 1.00 98.31 98 TRP A O 1
ATOM 710 N N . TYR A 1 99 ? 26.828 -19.606 -25.680 1.00 97.94 99 TYR A N 1
ATOM 711 C CA . TYR A 1 99 ? 28.163 -19.289 -26.160 1.00 97.94 99 TYR A CA 1
ATOM 712 C C . TYR A 1 99 ? 28.232 -17.822 -26.582 1.00 97.94 99 TYR A C 1
ATOM 714 O O . TYR A 1 99 ? 27.220 -17.251 -26.992 1.00 97.94 99 TYR A O 1
ATOM 722 N N . SER A 1 100 ? 29.423 -17.226 -26.501 1.00 97.38 100 SER A N 1
ATOM 723 C CA . SER A 1 100 ? 29.700 -15.895 -27.038 1.00 97.38 100 SER A CA 1
ATOM 724 C C . SER A 1 100 ? 30.851 -15.877 -28.049 1.00 97.38 100 SER A C 1
ATOM 726 O O . SER A 1 100 ? 31.639 -16.823 -28.136 1.00 97.38 100 SER A O 1
ATOM 728 N N . GLY A 1 101 ? 30.939 -14.802 -28.830 1.00 96.38 101 GLY A N 1
ATOM 729 C CA . GLY A 1 101 ? 31.917 -14.639 -29.903 1.00 96.38 101 GLY A CA 1
ATOM 730 C C . GLY A 1 101 ? 32.151 -13.190 -30.311 1.00 96.38 101 GLY A C 1
ATOM 731 O O . GLY A 1 101 ? 31.421 -12.288 -29.900 1.00 96.38 101 GLY A O 1
ATOM 732 N N . GLU A 1 102 ? 33.169 -12.990 -31.146 1.00 92.81 102 GLU A N 1
ATOM 733 C CA . GLU A 1 102 ? 33.548 -11.683 -31.711 1.00 92.81 102 GLU A CA 1
ATOM 734 C C . GLU A 1 102 ? 32.942 -11.444 -33.107 1.00 92.81 102 GLU A C 1
ATOM 736 O O . GLU A 1 102 ? 32.950 -10.323 -33.607 1.00 92.81 102 GLU A O 1
ATOM 741 N N . SER A 1 103 ? 32.401 -12.489 -33.742 1.00 92.69 103 SER A N 1
ATOM 742 C CA . SER A 1 103 ? 31.756 -12.433 -35.057 1.00 92.69 103 SER A CA 1
ATOM 743 C C . SER A 1 103 ? 30.609 -13.453 -35.132 1.00 92.69 103 SER A C 1
ATOM 745 O O . SER A 1 103 ? 30.602 -14.404 -34.341 1.00 92.69 103 SER A O 1
ATOM 747 N N . PRO A 1 104 ? 29.657 -13.311 -36.077 1.00 91.31 104 PRO A N 1
ATOM 748 C CA . PRO A 1 104 ? 28.534 -14.244 -36.194 1.00 91.31 104 PRO A CA 1
ATOM 749 C C . PRO A 1 104 ? 28.981 -15.663 -36.577 1.00 91.31 104 PRO A C 1
ATOM 751 O O . PRO A 1 104 ? 28.315 -16.630 -36.221 1.00 91.31 104 PRO A O 1
ATOM 754 N N . ASP A 1 105 ? 30.137 -15.797 -37.236 1.00 90.75 105 ASP A N 1
ATOM 755 C CA . ASP A 1 105 ? 30.701 -17.082 -37.665 1.00 90.75 105 ASP A CA 1
ATOM 756 C C . ASP A 1 105 ? 31.598 -17.745 -36.599 1.00 90.75 105 ASP A C 1
ATOM 758 O O . ASP A 1 105 ? 32.066 -18.864 -36.799 1.00 90.75 105 ASP A O 1
ATOM 762 N N . SER A 1 106 ? 31.883 -17.064 -35.481 1.00 92.50 106 SER A N 1
ATOM 763 C CA . SER A 1 106 ? 32.881 -17.491 -34.486 1.00 92.50 106 SER A CA 1
ATOM 764 C C . SER A 1 106 ? 32.371 -17.327 -33.049 1.00 92.50 106 SER A C 1
ATOM 766 O O . SER A 1 106 ? 32.958 -16.606 -32.236 1.00 92.50 106 SER A O 1
ATOM 768 N N . VAL A 1 107 ? 31.272 -18.012 -32.721 1.00 95.69 107 VAL A N 1
ATOM 769 C CA . VAL A 1 107 ? 30.593 -17.946 -31.412 1.00 95.69 107 VAL A CA 1
ATOM 770 C C . VAL A 1 107 ? 30.905 -19.176 -30.547 1.00 95.69 107 VAL A C 1
ATOM 772 O O . VAL A 1 107 ? 30.021 -19.950 -30.197 1.00 95.69 107 VAL A O 1
ATOM 775 N N . ASP A 1 108 ? 32.179 -19.384 -30.202 1.00 94.50 108 ASP A N 1
ATOM 776 C CA . ASP A 1 108 ? 32.653 -20.649 -29.603 1.00 94.50 108 ASP A CA 1
ATOM 777 C C . ASP A 1 108 ? 32.967 -20.573 -28.097 1.00 94.50 108 ASP A C 1
ATOM 779 O O . ASP A 1 108 ? 33.265 -21.586 -27.451 1.00 94.50 108 ASP A O 1
ATOM 783 N N . LYS A 1 109 ? 32.902 -19.383 -27.484 1.00 97.06 109 LYS A N 1
ATOM 784 C CA . LYS A 1 109 ? 33.241 -19.204 -26.066 1.00 97.06 109 LYS A CA 1
ATOM 785 C C . LYS A 1 109 ? 32.080 -19.643 -25.178 1.00 97.06 109 LYS A C 1
ATOM 787 O O . LYS A 1 109 ? 31.137 -18.893 -24.951 1.00 97.06 109 LYS A O 1
ATOM 792 N N . LYS A 1 110 ? 32.177 -20.846 -24.614 1.00 97.31 110 LYS A N 1
ATOM 793 C CA . LYS A 1 110 ? 31.182 -21.399 -23.680 1.00 97.31 110 LYS A CA 1
ATOM 794 C C . LYS A 1 110 ? 30.985 -20.509 -22.443 1.00 97.31 110 LYS A C 1
ATOM 796 O O . LYS A 1 110 ? 31.947 -20.190 -21.741 1.00 97.31 110 LYS A O 1
ATOM 801 N N . LEU A 1 111 ? 29.733 -20.179 -22.130 1.00 96.50 111 LEU A N 1
ATOM 802 C CA . LEU A 1 111 ? 29.361 -19.348 -20.983 1.00 96.50 111 LEU A CA 1
ATOM 803 C C . LEU A 1 111 ? 28.996 -20.215 -19.772 1.00 96.50 111 LEU A C 1
ATOM 805 O O . LEU A 1 111 ? 28.059 -21.008 -19.815 1.00 96.50 111 LEU A O 1
ATOM 809 N N . GLN A 1 112 ? 29.728 -20.053 -18.667 1.00 90.94 112 GLN A N 1
ATOM 810 C CA . GLN A 1 112 ? 29.659 -20.950 -17.502 1.00 90.94 112 GLN A CA 1
ATOM 811 C C . GLN A 1 112 ? 28.252 -21.103 -16.895 1.00 90.94 112 GLN A C 1
ATOM 813 O O . GLN A 1 112 ? 27.923 -22.182 -16.413 1.00 90.94 112 GLN A O 1
ATOM 818 N N . TYR A 1 113 ? 27.443 -20.041 -16.906 1.00 88.94 113 TYR A N 1
ATOM 819 C CA . TYR A 1 113 ? 26.114 -20.011 -16.278 1.00 88.94 113 TYR A CA 1
ATOM 820 C C . TYR A 1 113 ? 24.964 -19.895 -17.283 1.00 88.94 113 TYR A C 1
ATOM 822 O O . TYR A 1 113 ? 23.815 -19.729 -16.888 1.00 88.94 113 TYR A O 1
ATOM 830 N N . GLY A 1 114 ? 25.254 -19.973 -18.582 1.00 92.19 114 GLY A N 1
ATOM 831 C CA . GLY A 1 114 ? 24.229 -19.939 -19.618 1.00 92.19 114 GLY A CA 1
ATOM 832 C C . GLY A 1 114 ? 23.668 -21.331 -19.860 1.00 92.19 114 GLY A C 1
ATOM 833 O O . GLY A 1 114 ? 23.983 -21.926 -20.882 1.00 92.19 114 GLY A O 1
ATOM 834 N N . THR A 1 115 ? 22.889 -21.860 -18.917 1.00 96.00 115 THR A N 1
ATOM 835 C CA . THR A 1 115 ? 22.348 -23.234 -18.966 1.00 96.00 115 THR A CA 1
ATOM 836 C C . THR A 1 115 ? 20.819 -23.294 -18.955 1.00 96.00 115 THR A C 1
ATOM 838 O O . THR A 1 115 ? 20.237 -24.287 -18.522 1.00 96.00 115 THR A O 1
ATOM 841 N N . HIS A 1 116 ? 20.166 -22.214 -19.371 1.00 95.12 116 HIS A N 1
ATOM 842 C CA . HIS A 1 116 ? 18.713 -22.059 -19.377 1.00 95.12 116 HIS A CA 1
ATOM 843 C C . HIS A 1 116 ? 18.260 -21.546 -20.748 1.00 95.12 116 HIS A C 1
ATOM 845 O O . HIS A 1 116 ? 19.092 -21.078 -21.528 1.00 95.12 116 HIS A O 1
ATOM 851 N N . GLU A 1 117 ? 16.964 -21.620 -21.037 1.00 94.50 117 GLU A N 1
ATOM 852 C CA . GLU A 1 117 ? 16.358 -21.103 -22.272 1.00 94.50 117 GLU A CA 1
ATOM 853 C C . GLU A 1 117 ? 16.529 -19.584 -22.458 1.00 94.50 117 GLU A C 1
ATOM 855 O O . GLU A 1 117 ? 16.396 -19.081 -23.573 1.00 94.50 117 GLU A O 1
ATOM 860 N N . GLU A 1 118 ? 16.881 -18.865 -21.388 1.00 95.06 118 GLU A N 1
ATOM 861 C CA . GLU A 1 118 ? 17.135 -17.427 -21.388 1.00 95.06 118 GLU A CA 1
ATOM 862 C C . GLU A 1 118 ? 18.571 -17.078 -20.973 1.00 95.06 118 GLU A C 1
ATOM 864 O O . GLU A 1 118 ? 19.175 -17.736 -20.117 1.00 95.06 118 GLU A O 1
ATOM 869 N N . TYR A 1 119 ? 19.102 -15.989 -21.535 1.00 93.12 119 TYR A N 1
ATOM 870 C CA . TYR A 1 119 ? 20.397 -15.428 -21.163 1.00 93.12 119 TYR A CA 1
ATOM 871 C C . TYR A 1 119 ? 20.431 -13.900 -21.259 1.00 93.12 119 TYR A C 1
ATOM 873 O O . TYR A 1 119 ? 20.118 -13.310 -22.291 1.00 93.12 119 TYR A O 1
ATOM 881 N N . CYS A 1 120 ? 20.874 -13.244 -20.186 1.00 90.62 120 CYS A N 1
ATOM 882 C CA . CYS A 1 120 ? 21.108 -11.801 -20.175 1.00 90.62 120 CYS A CA 1
ATOM 883 C C . CYS A 1 120 ? 22.526 -11.488 -20.680 1.00 90.62 120 CYS A C 1
ATOM 885 O O . CYS A 1 120 ? 23.485 -11.910 -20.025 1.00 90.62 120 CYS A O 1
ATOM 887 N N . PRO A 1 121 ? 22.687 -10.732 -21.781 1.00 91.56 121 PRO A N 1
ATOM 888 C CA . PRO A 1 121 ? 24.006 -10.346 -22.267 1.00 91.56 121 PRO A CA 1
ATOM 889 C C . PRO A 1 121 ? 24.710 -9.381 -21.304 1.00 91.56 121 PRO A C 1
ATOM 891 O O . PRO A 1 121 ? 24.070 -8.580 -20.618 1.00 91.56 121 PRO A O 1
ATOM 894 N N . ASP A 1 122 ? 26.042 -9.456 -21.264 1.00 88.88 122 ASP A N 1
ATOM 895 C CA . ASP A 1 122 ? 26.874 -8.524 -20.498 1.00 88.88 122 ASP A CA 1
ATOM 896 C C . ASP A 1 122 ? 26.978 -7.181 -21.234 1.00 88.88 122 ASP A C 1
ATOM 898 O O . ASP A 1 122 ? 27.333 -7.135 -22.412 1.00 88.88 122 ASP A O 1
ATOM 902 N N . VAL A 1 123 ? 26.664 -6.091 -20.529 1.00 89.25 123 VAL A N 1
ATOM 903 C CA . VAL A 1 123 ? 26.697 -4.708 -21.042 1.00 89.25 123 VAL A CA 1
ATOM 904 C C . VAL A 1 123 ? 27.648 -3.809 -20.243 1.00 89.25 123 VAL A C 1
ATOM 906 O O . VAL A 1 123 ? 27.531 -2.580 -20.246 1.00 89.25 123 VAL A O 1
ATOM 909 N N . SER A 1 124 ? 28.568 -4.407 -19.484 1.00 87.88 124 SER A N 1
ATOM 910 C CA . SER A 1 124 ? 29.514 -3.676 -18.634 1.00 87.88 124 SER A CA 1
ATOM 911 C C . SER A 1 124 ? 30.626 -2.976 -19.420 1.00 87.88 124 SER A C 1
ATOM 913 O O . SER A 1 124 ? 31.111 -1.924 -18.989 1.00 87.88 124 SER A O 1
ATOM 915 N N . GLU A 1 125 ? 30.989 -3.502 -20.589 1.00 89.81 125 GLU A N 1
ATOM 916 C CA . GLU A 1 125 ? 32.022 -2.962 -21.473 1.00 89.81 125 GLU A CA 1
ATOM 917 C C . GLU A 1 125 ? 31.441 -2.633 -22.850 1.00 89.81 125 GLU A C 1
ATOM 919 O O . GLU A 1 125 ? 30.600 -3.364 -23.368 1.00 89.81 125 GLU A O 1
ATOM 924 N N . ALA A 1 126 ? 31.874 -1.511 -23.431 1.00 90.75 126 ALA A N 1
ATOM 925 C CA . ALA A 1 126 ? 31.496 -1.140 -24.789 1.00 90.75 126 ALA A CA 1
ATOM 926 C C . ALA A 1 126 ? 32.168 -2.069 -25.814 1.00 90.75 126 ALA A C 1
ATOM 928 O O . ALA A 1 126 ? 33.338 -2.422 -25.663 1.00 90.75 126 ALA A O 1
ATOM 929 N N . GLY A 1 127 ? 31.442 -2.433 -26.867 1.00 91.62 127 GLY A N 1
ATOM 930 C CA . GLY A 1 127 ? 31.896 -3.367 -27.893 1.00 91.62 127 GLY A CA 1
ATOM 931 C C . GLY A 1 127 ? 30.742 -4.148 -28.512 1.00 91.62 127 GLY A C 1
ATOM 932 O O . GLY A 1 127 ? 29.592 -4.004 -28.106 1.00 91.62 127 GLY A O 1
ATOM 933 N N . THR A 1 128 ? 31.052 -4.985 -29.500 1.00 93.75 128 THR A N 1
ATOM 934 C CA . THR A 1 128 ? 30.070 -5.886 -30.120 1.00 93.75 128 THR A CA 1
ATOM 935 C C . THR A 1 128 ? 30.363 -7.318 -29.696 1.00 93.75 128 THR A C 1
ATOM 937 O O . THR A 1 128 ? 31.505 -7.763 -29.782 1.00 93.75 128 THR A O 1
ATOM 940 N N . THR A 1 129 ? 29.349 -8.034 -29.215 1.00 95.56 129 THR A N 1
ATOM 941 C CA . THR A 1 129 ? 29.443 -9.450 -28.841 1.00 95.56 129 THR A CA 1
ATOM 942 C C . THR A 1 129 ? 28.304 -10.223 -29.482 1.00 95.56 129 THR A C 1
ATOM 944 O O . THR A 1 129 ? 27.152 -9.796 -29.435 1.00 95.56 129 THR A O 1
ATOM 947 N N . TYR A 1 130 ? 28.625 -11.383 -30.041 1.00 96.94 130 TYR A N 1
ATOM 948 C CA . TYR A 1 130 ? 27.647 -12.290 -30.628 1.00 96.94 130 TYR A CA 1
ATOM 949 C C . TYR A 1 130 ? 27.311 -13.399 -29.643 1.00 96.94 130 TYR A C 1
ATOM 951 O O . TYR A 1 130 ? 28.207 -13.882 -28.950 1.00 96.94 130 TYR A O 1
ATOM 959 N N . TYR A 1 131 ? 26.047 -13.814 -29.589 1.00 97.38 131 TYR A N 1
ATOM 960 C CA . TYR A 1 131 ? 25.582 -14.892 -28.716 1.00 97.38 131 TYR A CA 1
ATOM 961 C C . TYR A 1 131 ? 24.801 -15.939 -29.501 1.00 97.38 131 TYR A C 1
ATOM 963 O O . TYR A 1 131 ? 23.986 -15.600 -30.353 1.00 97.38 131 TYR A O 1
ATOM 971 N N . LYS A 1 132 ? 25.024 -17.212 -29.170 1.00 97.50 132 LYS A N 1
ATOM 972 C CA . LYS A 1 132 ? 24.225 -18.340 -29.660 1.00 97.50 132 LYS A CA 1
ATOM 973 C C . LYS A 1 132 ? 23.943 -19.314 -28.527 1.00 97.50 132 LYS A C 1
ATOM 975 O O . LYS A 1 132 ? 24.696 -19.368 -27.549 1.00 97.50 132 LYS A O 1
ATOM 980 N N . VAL A 1 133 ? 22.905 -20.123 -28.680 1.00 98.00 133 VAL A N 1
ATOM 981 C CA . VAL A 1 133 ? 22.588 -21.220 -27.768 1.00 98.00 133 VAL A CA 1
ATOM 982 C C . VAL A 1 133 ? 22.554 -22.539 -28.525 1.00 98.00 133 VAL A C 1
ATOM 984 O O . VAL A 1 133 ? 22.007 -22.642 -29.620 1.00 98.00 133 VAL A O 1
ATOM 987 N N . VAL A 1 134 ? 23.166 -23.557 -27.927 1.00 97.88 134 VAL A N 1
ATOM 988 C CA . VAL A 1 134 ? 23.060 -24.943 -28.377 1.00 97.88 134 VAL A CA 1
ATOM 989 C C . VAL A 1 134 ? 22.027 -25.633 -27.500 1.00 97.88 134 VAL A C 1
ATOM 991 O O . VAL A 1 134 ? 22.195 -25.717 -26.279 1.00 97.88 134 VAL A O 1
ATOM 994 N N . VAL A 1 135 ? 20.957 -26.117 -28.121 1.00 98.00 135 VAL A N 1
ATOM 995 C CA . VAL A 1 135 ? 19.914 -26.914 -27.476 1.00 98.00 135 VAL A CA 1
ATOM 996 C C . VAL A 1 135 ? 20.256 -28.382 -27.675 1.00 98.00 135 VAL A C 1
ATOM 998 O O . VAL A 1 135 ? 20.467 -28.823 -28.800 1.00 98.00 135 VAL A O 1
ATOM 1001 N N . THR A 1 136 ? 20.324 -29.142 -26.586 1.00 97.69 136 THR A N 1
ATOM 1002 C CA . THR A 1 136 ? 20.636 -30.576 -26.597 1.00 97.69 136 THR A CA 1
ATOM 1003 C C . THR A 1 136 ? 19.436 -31.368 -26.098 1.00 97.69 136 THR A C 1
ATOM 1005 O O . THR A 1 136 ? 19.033 -31.192 -24.948 1.00 97.69 136 THR A O 1
ATOM 1008 N N . ASN A 1 137 ? 18.900 -32.257 -26.933 1.00 96.94 137 ASN A N 1
ATOM 1009 C CA . ASN A 1 137 ? 17.917 -33.261 -26.538 1.00 96.94 137 ASN A CA 1
ATOM 1010 C C . ASN A 1 137 ? 18.635 -34.533 -26.072 1.00 96.94 137 ASN A C 1
ATOM 1012 O O . ASN A 1 137 ? 19.469 -35.068 -26.801 1.00 96.94 137 ASN A O 1
ATOM 1016 N N . THR A 1 138 ? 18.321 -35.012 -24.868 1.00 96.12 138 THR A N 1
ATOM 1017 C CA . THR A 1 138 ? 18.906 -36.230 -24.290 1.00 96.12 138 THR A CA 1
ATOM 1018 C C . THR A 1 138 ? 17.844 -37.310 -24.128 1.00 96.12 138 THR A C 1
ATOM 1020 O O . THR A 1 138 ? 16.896 -37.140 -23.358 1.00 96.12 138 THR A O 1
ATOM 1023 N N . LEU A 1 139 ? 18.044 -38.449 -24.793 1.00 94.19 139 LEU A N 1
ATOM 1024 C CA . LEU A 1 139 ? 17.210 -39.643 -24.669 1.00 94.19 139 LEU A CA 1
ATOM 1025 C C . LEU A 1 139 ? 18.096 -40.824 -24.237 1.00 94.19 139 LEU A C 1
ATOM 1027 O O . LEU A 1 139 ? 18.889 -41.356 -25.018 1.00 94.19 139 LEU A O 1
ATOM 1031 N N . GLY A 1 140 ? 18.001 -41.211 -22.962 1.00 89.88 140 GLY A N 1
ATOM 1032 C CA . GLY A 1 140 ? 18.898 -42.206 -22.365 1.00 89.88 140 GLY A CA 1
ATOM 1033 C C . GLY A 1 140 ? 20.346 -41.703 -22.294 1.00 89.88 140 GLY A C 1
ATOM 1034 O O . GLY A 1 140 ? 20.610 -40.668 -21.689 1.00 89.88 140 GLY A O 1
ATOM 1035 N N . GLU A 1 141 ? 21.284 -42.435 -22.902 1.00 88.88 141 GLU A N 1
ATOM 1036 C CA . GLU A 1 141 ? 22.708 -42.052 -22.992 1.00 88.88 141 GLU A CA 1
ATOM 1037 C C . GLU A 1 141 ? 23.070 -41.335 -24.308 1.00 88.88 141 GLU A C 1
ATOM 1039 O O . GLU A 1 141 ? 24.230 -40.982 -24.525 1.00 88.88 141 GLU A O 1
ATOM 1044 N N . LYS A 1 142 ? 22.098 -41.135 -25.209 1.00 92.75 142 LYS A N 1
ATOM 1045 C CA . LYS A 1 142 ? 22.306 -40.504 -26.519 1.00 92.75 142 LYS A CA 1
ATOM 1046 C C . LYS A 1 142 ? 21.818 -39.061 -26.512 1.00 92.75 142 LYS A C 1
ATOM 1048 O O . LYS A 1 142 ? 20.874 -38.715 -25.802 1.00 92.75 142 LYS A O 1
ATOM 1053 N N . THR A 1 143 ? 22.432 -38.240 -27.358 1.00 95.56 143 THR A N 1
ATOM 1054 C CA . THR A 1 143 ? 22.108 -36.817 -27.486 1.00 95.56 143 THR A CA 1
ATOM 1055 C C . THR A 1 143 ? 22.084 -36.374 -28.939 1.00 95.56 143 THR A C 1
ATOM 1057 O O . THR A 1 143 ? 22.949 -36.790 -29.705 1.00 95.56 143 THR A O 1
ATOM 1060 N N . GLU A 1 144 ? 21.169 -35.471 -29.273 1.00 97.38 144 GLU A N 1
ATOM 1061 C CA . GLU A 1 144 ? 21.154 -34.712 -30.529 1.00 97.38 144 GLU A CA 1
ATOM 1062 C C . GLU A 1 144 ? 21.068 -33.214 -30.226 1.00 97.38 144 GLU A C 1
ATOM 1064 O O . GLU A 1 144 ? 20.551 -32.812 -29.179 1.00 97.38 144 GLU A O 1
ATOM 1069 N N . THR A 1 145 ? 21.587 -32.377 -31.124 1.00 97.06 145 THR A N 1
ATOM 1070 C CA . THR A 1 145 ? 21.722 -30.933 -30.878 1.00 97.06 145 THR A CA 1
ATOM 1071 C C . THR A 1 145 ? 21.223 -30.079 -32.032 1.00 97.06 145 THR A C 1
ATOM 1073 O O . THR A 1 145 ? 21.388 -30.451 -33.191 1.00 97.06 145 THR A O 1
ATOM 1076 N N . ALA A 1 146 ? 20.717 -28.891 -31.712 1.00 97.31 146 ALA A N 1
ATOM 1077 C CA . ALA A 1 146 ? 20.458 -27.812 -32.658 1.00 97.31 146 ALA A CA 1
ATOM 1078 C C . ALA A 1 146 ? 21.086 -26.507 -32.151 1.00 97.31 146 ALA A C 1
ATOM 1080 O O . ALA A 1 146 ? 21.175 -26.288 -30.941 1.00 97.31 146 ALA A O 1
ATOM 1081 N N . GLU A 1 147 ? 21.526 -25.649 -33.067 1.00 96.81 147 GLU A N 1
ATOM 1082 C CA . GLU A 1 147 ? 22.073 -24.328 -32.744 1.00 96.81 147 GLU A CA 1
ATOM 1083 C C . GLU A 1 147 ? 21.090 -23.235 -33.164 1.00 96.81 147 GLU A C 1
ATOM 1085 O O . GLU A 1 147 ? 20.464 -23.342 -34.219 1.00 96.81 147 GLU A O 1
ATOM 1090 N N . SER A 1 148 ? 20.974 -22.191 -32.345 1.00 96.94 148 SER A N 1
ATOM 1091 C CA . SER A 1 148 ? 20.260 -20.966 -32.709 1.00 96.94 148 SER A CA 1
ATOM 1092 C C . SER A 1 148 ? 21.029 -20.153 -33.753 1.00 96.94 148 SER A C 1
ATOM 1094 O O . SER A 1 148 ? 22.242 -20.319 -33.927 1.00 96.94 148 SER A O 1
ATOM 1096 N N . ALA A 1 149 ? 20.359 -19.172 -34.355 1.00 96.12 149 ALA A N 1
ATOM 1097 C CA . ALA A 1 149 ? 21.036 -18.049 -34.995 1.00 96.12 149 ALA A CA 1
ATOM 1098 C C . ALA A 1 149 ? 21.963 -17.306 -34.006 1.00 96.12 149 ALA A C 1
ATOM 1100 O O . ALA A 1 149 ? 21.844 -17.440 -32.782 1.00 96.12 149 ALA A O 1
ATOM 1101 N N . ALA A 1 150 ? 22.896 -16.511 -34.540 1.00 96.06 150 ALA A N 1
ATOM 1102 C CA . ALA A 1 150 ? 23.766 -15.650 -33.743 1.00 96.06 150 ALA A CA 1
ATOM 1103 C C . ALA A 1 150 ? 23.126 -14.264 -33.557 1.00 96.06 150 ALA A C 1
ATOM 1105 O O . ALA A 1 150 ? 22.971 -13.520 -34.525 1.00 96.06 150 ALA A O 1
ATOM 1106 N N . ALA A 1 151 ? 22.795 -13.906 -32.316 1.00 96.62 151 ALA A N 1
ATOM 1107 C CA . ALA A 1 151 ? 22.311 -12.573 -31.963 1.00 96.62 151 ALA A CA 1
ATOM 1108 C C . ALA A 1 151 ? 23.479 -11.587 -31.823 1.00 96.62 151 ALA A C 1
ATOM 1110 O O . ALA A 1 151 ? 24.443 -11.878 -31.110 1.00 96.62 151 ALA A O 1
ATOM 1111 N N . GLU A 1 152 ? 23.381 -10.417 -32.456 1.00 95.88 152 GLU A N 1
ATOM 1112 C CA . GLU A 1 152 ? 24.371 -9.336 -32.368 1.00 95.88 152 GLU A CA 1
ATOM 1113 C C . GLU A 1 152 ? 23.999 -8.350 -31.249 1.00 95.88 152 GLU A C 1
ATOM 1115 O O . GLU A 1 152 ? 22.959 -7.692 -31.310 1.00 95.88 152 GLU A O 1
ATOM 1120 N N . ILE A 1 153 ? 24.860 -8.223 -30.234 1.00 94.50 153 ILE A N 1
ATOM 1121 C CA . ILE A 1 153 ? 24.690 -7.270 -29.131 1.00 94.50 153 ILE A CA 1
ATOM 1122 C C . ILE A 1 153 ? 25.758 -6.189 -29.223 1.00 94.50 153 ILE A C 1
ATOM 1124 O O . ILE A 1 153 ? 26.950 -6.476 -29.108 1.00 94.50 153 ILE A O 1
ATOM 1128 N N . ILE A 1 154 ? 25.322 -4.943 -29.379 1.00 93.50 154 ILE A N 1
ATOM 1129 C CA . ILE A 1 154 ? 26.183 -3.769 -29.502 1.00 93.50 154 ILE A CA 1
ATOM 1130 C C . ILE A 1 154 ? 26.062 -2.935 -28.229 1.00 93.50 154 ILE A C 1
ATOM 1132 O O . ILE A 1 154 ? 25.002 -2.404 -27.907 1.00 93.50 154 ILE A O 1
ATOM 1136 N N . VAL A 1 155 ? 27.160 -2.780 -27.502 1.00 92.44 155 VAL A N 1
ATOM 1137 C CA . VAL A 1 155 ? 27.229 -1.946 -26.303 1.00 92.44 155 VAL A CA 1
ATOM 1138 C C . VAL A 1 155 ? 27.974 -0.664 -26.645 1.00 92.44 155 VAL A C 1
ATOM 1140 O O . VAL A 1 155 ? 29.157 -0.690 -26.983 1.00 92.44 155 VAL A O 1
ATOM 1143 N N . VAL A 1 156 ? 27.292 0.474 -26.546 1.00 91.31 156 VAL A N 1
ATOM 1144 C CA . VAL A 1 156 ? 27.875 1.798 -26.792 1.00 91.31 156 VAL A CA 1
ATOM 1145 C C . VAL A 1 156 ? 28.176 2.513 -25.471 1.00 91.31 156 VAL A C 1
ATOM 1147 O O . VAL A 1 156 ? 27.423 2.361 -24.504 1.00 91.31 156 VAL A O 1
ATOM 1150 N N . PRO A 1 157 ? 29.252 3.318 -25.381 1.00 89.00 157 PRO A N 1
ATOM 1151 C CA . PRO A 1 157 ? 29.503 4.129 -24.192 1.00 89.00 157 PRO A CA 1
ATOM 1152 C C . PRO A 1 157 ? 28.363 5.132 -23.973 1.00 89.00 157 PRO A C 1
ATOM 1154 O O . PRO A 1 157 ? 27.669 5.528 -24.913 1.00 89.00 157 PRO A O 1
ATOM 1157 N N . GLN A 1 158 ? 28.162 5.572 -22.731 1.00 85.31 158 GLN A N 1
ATOM 1158 C CA . GLN A 1 158 ? 27.221 6.663 -22.465 1.00 85.31 158 GLN A CA 1
ATOM 1159 C C . GLN A 1 158 ? 27.719 7.975 -23.099 1.00 85.31 158 GLN A C 1
ATOM 1161 O O . GLN A 1 158 ? 28.928 8.183 -23.203 1.00 85.31 158 GLN A O 1
ATOM 1166 N N . PRO A 1 159 ? 26.813 8.867 -23.533 1.00 85.31 159 PRO A N 1
ATOM 1167 C CA . PRO A 1 159 ? 27.202 10.134 -24.138 1.00 85.31 159 PRO A CA 1
ATOM 1168 C C . PRO A 1 159 ? 27.850 11.083 -23.119 1.00 85.31 159 PRO A C 1
ATOM 1170 O O . PRO A 1 159 ? 27.237 11.511 -22.129 1.00 85.31 159 PRO A O 1
ATOM 1173 N N . ASP A 1 160 ? 29.086 11.483 -23.405 1.00 71.81 160 ASP A N 1
ATOM 1174 C CA . ASP A 1 160 ? 29.837 12.426 -22.574 1.00 71.81 160 ASP A CA 1
ATOM 1175 C C . ASP A 1 160 ? 29.573 13.890 -22.964 1.00 71.81 160 ASP A C 1
ATOM 1177 O O . ASP A 1 160 ? 29.569 14.754 -22.082 1.00 71.81 160 ASP A O 1
ATOM 1181 N N . SER A 1 161 ? 29.272 14.172 -24.239 1.00 71.12 161 SER A N 1
ATOM 1182 C CA . SER A 1 161 ? 29.065 15.527 -24.768 1.00 71.12 161 SER A CA 1
ATOM 1183 C C . SER A 1 161 ? 27.595 15.975 -24.758 1.00 71.12 161 SER A C 1
ATOM 1185 O O . SER A 1 161 ? 26.678 15.248 -25.146 1.00 71.12 161 SER A O 1
ATOM 1187 N N . GLU A 1 162 ? 27.368 17.218 -24.326 1.00 65.81 162 GLU A N 1
ATOM 1188 C CA . GLU A 1 162 ? 26.086 17.928 -24.452 1.00 65.81 162 GLU A CA 1
ATOM 1189 C C . GLU A 1 162 ? 26.017 18.664 -25.800 1.00 65.81 162 GLU A C 1
ATOM 1191 O O . GLU A 1 162 ? 25.989 19.891 -25.862 1.00 65.81 162 GLU A O 1
ATOM 1196 N N . GLU A 1 163 ? 26.061 17.913 -26.900 1.00 61.97 163 GLU A N 1
ATOM 1197 C CA . GLU A 1 163 ? 25.998 18.467 -28.264 1.00 61.97 163 GLU A CA 1
ATOM 1198 C C . GLU A 1 163 ? 24.603 18.334 -28.907 1.00 61.97 163 GLU A C 1
ATOM 1200 O O . GLU A 1 163 ? 24.368 18.848 -30.001 1.00 61.97 163 GLU A O 1
ATOM 1205 N N . GLY A 1 164 ? 23.640 17.706 -28.216 1.00 58.84 164 GLY A N 1
ATOM 1206 C CA . GLY A 1 164 ? 22.223 17.752 -28.591 1.00 58.84 164 GLY A CA 1
ATOM 1207 C C . GLY A 1 164 ? 21.679 19.182 -28.490 1.00 58.84 164 GLY A C 1
ATOM 1208 O O . GLY A 1 164 ? 21.844 19.829 -27.456 1.00 58.84 164 GLY A O 1
ATOM 1209 N N . LYS A 1 165 ? 21.035 19.689 -29.552 1.00 57.84 165 LYS A N 1
ATOM 1210 C CA . LYS A 1 165 ? 20.661 21.113 -29.688 1.00 57.84 165 LYS A CA 1
ATOM 1211 C C . LYS A 1 165 ? 19.784 21.639 -28.538 1.00 57.84 165 LYS A C 1
ATOM 1213 O O . LYS A 1 165 ? 20.110 22.693 -27.995 1.00 57.84 165 LYS A O 1
ATOM 1218 N N . ALA A 1 166 ? 18.714 20.932 -28.156 1.00 62.31 166 ALA A N 1
ATOM 1219 C CA . ALA A 1 166 ? 17.856 21.244 -27.002 1.00 62.31 166 ALA A CA 1
ATOM 1220 C C . ALA A 1 166 ? 16.819 20.127 -26.741 1.00 62.31 166 ALA A C 1
ATOM 1222 O O . ALA A 1 166 ? 16.556 19.296 -27.613 1.00 62.31 166 ALA A O 1
ATOM 1223 N N . LEU A 1 167 ? 16.215 20.133 -25.545 1.00 70.06 167 LEU A N 1
ATOM 1224 C CA . LEU A 1 167 ? 14.844 19.644 -25.367 1.00 70.06 167 LEU A CA 1
ATOM 1225 C C . LEU A 1 167 ? 13.896 20.809 -25.657 1.00 70.06 167 LEU A C 1
ATOM 1227 O O . LEU A 1 167 ? 14.098 21.904 -25.132 1.00 70.06 167 LEU A O 1
ATOM 1231 N N . GLU A 1 168 ? 12.869 20.565 -26.460 1.00 77.88 168 GLU A N 1
ATOM 1232 C CA . GLU A 1 168 ? 11.800 21.522 -26.757 1.00 77.88 168 GLU A CA 1
ATOM 1233 C C . GLU A 1 168 ? 10.450 20.948 -26.310 1.00 77.88 168 GLU A C 1
ATOM 1235 O O . GLU A 1 168 ? 10.293 19.739 -26.154 1.00 77.88 168 GLU A O 1
ATOM 1240 N N . ALA A 1 169 ? 9.451 21.802 -26.101 1.00 67.38 169 ALA A N 1
ATOM 1241 C CA . ALA A 1 169 ? 8.064 21.354 -26.029 1.00 67.38 169 ALA A CA 1
ATOM 1242 C C . ALA A 1 169 ? 7.600 20.890 -27.419 1.00 67.38 169 ALA A C 1
ATOM 1244 O O . ALA A 1 169 ? 8.002 21.491 -28.413 1.00 67.38 169 ALA A O 1
ATOM 1245 N N . GLU A 1 170 ? 6.670 19.932 -27.505 1.00 70.44 170 GLU A N 1
ATOM 1246 C CA . GLU A 1 170 ? 6.071 19.466 -28.780 1.00 70.44 170 GLU A CA 1
ATOM 1247 C C . GLU A 1 170 ? 5.627 20.624 -29.697 1.00 70.44 170 GLU A C 1
ATOM 1249 O O . GLU A 1 170 ? 5.791 20.580 -30.914 1.00 70.44 170 GLU A O 1
ATOM 1254 N N . SER A 1 171 ? 5.151 21.724 -29.103 1.00 62.88 171 SER A N 1
ATOM 1255 C CA . SER A 1 171 ? 4.786 22.959 -29.812 1.00 62.88 171 SER A CA 1
ATOM 1256 C C . SER A 1 171 ? 5.942 23.704 -30.517 1.00 62.88 171 SER A C 1
ATOM 1258 O O . SER A 1 171 ? 5.696 24.772 -31.078 1.00 62.88 171 SER A O 1
ATOM 1260 N N . GLY A 1 172 ? 7.179 23.196 -30.458 1.00 72.00 172 GLY A N 1
ATOM 1261 C CA . GLY A 1 172 ? 8.393 23.828 -30.993 1.00 72.00 172 GLY A CA 1
ATOM 1262 C C . GLY A 1 172 ? 8.864 25.034 -30.177 1.00 72.00 172 GLY A C 1
ATOM 1263 O O . GLY A 1 172 ? 9.427 25.979 -30.723 1.00 72.00 172 GLY A O 1
ATOM 1264 N N . LYS A 1 173 ? 8.535 25.062 -28.880 1.00 75.69 173 LYS A N 1
ATOM 1265 C CA . LYS A 1 173 ? 8.927 26.136 -27.955 1.00 75.69 173 LYS A CA 1
ATOM 1266 C C . LYS A 1 173 ? 10.047 25.656 -27.048 1.00 75.69 173 LYS A C 1
ATOM 1268 O O . LYS A 1 173 ? 10.038 24.499 -26.638 1.00 75.69 173 LYS A O 1
ATOM 1273 N N . ASP A 1 174 ? 10.917 26.575 -26.647 1.00 81.12 174 ASP A N 1
ATOM 1274 C CA . ASP A 1 174 ? 11.929 26.300 -25.631 1.00 81.12 174 ASP A CA 1
ATOM 1275 C C . ASP A 1 174 ? 11.287 25.826 -24.321 1.00 81.12 174 ASP A C 1
ATOM 1277 O O . ASP A 1 174 ? 10.254 26.348 -23.877 1.00 81.12 174 ASP A O 1
ATOM 1281 N N . VAL A 1 175 ? 11.929 24.847 -23.686 1.00 82.25 175 VAL A N 1
ATOM 1282 C CA . VAL A 1 175 ? 11.579 24.430 -22.328 1.00 82.25 175 VAL A CA 1
ATOM 1283 C C . VAL A 1 175 ? 11.887 25.579 -21.352 1.00 82.25 175 VAL A C 1
ATOM 1285 O O . VAL A 1 175 ? 12.932 26.224 -21.487 1.00 82.25 175 VAL A O 1
ATOM 1288 N N . PRO A 1 176 ? 11.009 25.873 -20.371 1.00 84.94 176 PRO A N 1
ATOM 1289 C CA . PRO A 1 176 ? 11.275 26.917 -19.388 1.00 84.94 176 PRO A CA 1
ATOM 1290 C C . PRO A 1 176 ? 12.577 26.661 -18.619 1.00 84.94 176 PRO A C 1
ATOM 1292 O O . PRO A 1 176 ? 12.901 25.521 -18.296 1.00 84.94 176 PRO A O 1
ATOM 1295 N N . ALA A 1 177 ? 13.300 27.731 -18.277 1.00 82.19 177 ALA A N 1
ATOM 1296 C CA . ALA A 1 177 ? 14.583 27.632 -17.573 1.00 82.19 177 ALA A CA 1
ATOM 1297 C C . ALA A 1 177 ? 14.473 26.944 -16.199 1.00 82.19 177 ALA A C 1
ATOM 1299 O O . ALA A 1 177 ? 15.394 26.239 -15.801 1.00 82.19 177 ALA A O 1
ATOM 1300 N N . ASP A 1 178 ? 13.338 27.123 -15.518 1.00 83.50 178 ASP A N 1
ATOM 1301 C CA . ASP A 1 178 ? 13.040 26.507 -14.220 1.00 83.50 178 ASP A CA 1
ATOM 1302 C C . ASP A 1 178 ? 12.346 25.134 -14.358 1.00 83.50 178 ASP A C 1
ATOM 1304 O O . ASP A 1 178 ? 11.890 24.567 -13.368 1.00 83.50 178 ASP A O 1
ATOM 1308 N N . GLY A 1 179 ? 12.227 24.602 -15.581 1.00 88.38 179 GLY A N 1
ATOM 1309 C CA . GLY A 1 179 ? 11.532 23.347 -15.854 1.00 88.38 179 GLY A CA 1
ATOM 1310 C C . GLY A 1 179 ? 10.003 23.462 -15.844 1.00 88.38 179 GLY A C 1
ATOM 1311 O O . GLY A 1 179 ? 9.430 24.529 -16.082 1.00 88.38 179 GLY A O 1
ATOM 1312 N N . TYR A 1 180 ? 9.324 22.340 -15.606 1.00 90.00 180 TYR A N 1
ATOM 1313 C CA . TYR A 1 180 ? 7.864 22.267 -15.536 1.00 90.00 180 TYR A CA 1
ATOM 1314 C C . TYR A 1 180 ? 7.370 21.917 -14.135 1.00 90.00 180 TYR A C 1
ATOM 1316 O O . TYR A 1 180 ? 7.979 21.128 -13.417 1.00 90.00 180 TYR A O 1
ATOM 1324 N N . SER A 1 181 ? 6.209 22.461 -13.771 1.00 90.44 181 SER A N 1
ATOM 1325 C CA . SER A 1 181 ? 5.514 22.114 -12.536 1.00 90.44 181 SER A CA 1
ATOM 1326 C C . SER A 1 181 ? 4.065 21.747 -12.829 1.00 90.44 181 SER A C 1
ATOM 1328 O O . SER A 1 181 ? 3.369 22.474 -13.542 1.00 90.44 181 SER A O 1
ATOM 1330 N N . TYR A 1 182 ? 3.630 20.622 -12.270 1.00 91.31 182 TYR A N 1
ATOM 1331 C CA . TYR A 1 182 ? 2.307 20.042 -12.467 1.00 91.31 182 TYR A CA 1
ATOM 1332 C C . TYR A 1 182 ? 1.681 19.655 -11.131 1.00 91.31 182 TYR A C 1
ATOM 1334 O O . TYR A 1 182 ? 2.384 19.375 -10.154 1.00 91.31 182 TYR A O 1
ATOM 1342 N N . ARG A 1 183 ? 0.349 19.595 -11.088 1.00 87.75 183 ARG A N 1
ATOM 1343 C CA . ARG A 1 183 ? -0.345 18.845 -10.040 1.00 87.75 183 ARG A CA 1
ATOM 1344 C C . ARG A 1 183 ? -0.341 17.363 -10.392 1.00 87.75 183 ARG A C 1
ATOM 1346 O O . ARG A 1 183 ? -0.225 17.001 -11.563 1.00 87.75 183 ARG A O 1
ATOM 1353 N N . THR A 1 184 ? -0.489 16.510 -9.384 1.00 88.06 184 THR A N 1
ATOM 1354 C CA . THR A 1 184 ? -0.746 15.086 -9.629 1.00 88.06 184 THR A CA 1
ATOM 1355 C C . THR A 1 184 ? -1.959 14.921 -10.551 1.00 88.06 184 THR A C 1
ATOM 1357 O O . THR A 1 184 ? -2.950 15.632 -10.386 1.00 88.06 184 THR A O 1
ATOM 1360 N N . ASP A 1 185 ? -1.848 14.016 -11.522 1.00 85.75 185 ASP A N 1
ATOM 1361 C CA . ASP A 1 185 ? -2.843 13.699 -12.555 1.00 85.75 185 ASP A CA 1
ATOM 1362 C C . ASP A 1 185 ? -3.122 14.808 -13.595 1.00 85.75 185 ASP A C 1
ATOM 1364 O O . ASP A 1 185 ? -3.968 14.630 -14.477 1.00 85.75 185 ASP A O 1
ATOM 1368 N N . ASP A 1 186 ? -2.401 15.939 -13.562 1.00 88.62 186 ASP A N 1
ATOM 1369 C CA . ASP A 1 186 ? -2.453 16.924 -14.650 1.00 88.62 186 ASP A CA 1
ATOM 1370 C C . ASP A 1 186 ? -1.901 16.319 -15.952 1.00 88.62 186 ASP A C 1
ATOM 1372 O O . ASP A 1 186 ? -1.018 15.464 -15.952 1.00 88.62 186 ASP A O 1
ATOM 1376 N N . THR A 1 187 ? -2.358 16.807 -17.105 1.00 89.69 187 THR A N 1
ATOM 1377 C CA . THR A 1 187 ? -1.723 16.459 -18.384 1.00 89.69 187 THR A CA 1
ATOM 1378 C C . THR A 1 187 ? -0.419 17.241 -18.542 1.00 89.69 187 THR A C 1
ATOM 1380 O O . THR A 1 187 ? -0.446 18.466 -18.682 1.00 89.69 187 THR A O 1
ATOM 1383 N N . ALA A 1 188 ? 0.719 16.541 -18.524 1.00 91.88 188 ALA A N 1
ATOM 1384 C CA . ALA A 1 188 ? 2.018 17.155 -18.768 1.00 91.88 188 ALA A CA 1
ATOM 1385 C C . ALA A 1 188 ? 2.187 17.582 -20.232 1.00 91.88 188 ALA A C 1
ATOM 1387 O O . ALA A 1 188 ? 1.585 17.026 -21.150 1.00 91.88 188 ALA A O 1
ATOM 1388 N N . SER A 1 189 ? 3.062 18.560 -20.447 1.00 90.12 189 SER A N 1
ATOM 1389 C CA . SER A 1 189 ? 3.523 18.923 -21.783 1.00 90.12 189 SER A CA 1
ATOM 1390 C C . SER A 1 189 ? 4.503 17.863 -22.278 1.00 90.12 189 SER A C 1
ATOM 1392 O O . SER A 1 189 ? 5.431 17.500 -21.553 1.00 90.12 189 SER A O 1
ATOM 1394 N N . ALA A 1 190 ? 4.342 17.409 -23.520 1.00 91.56 190 ALA A N 1
ATOM 1395 C CA . ALA A 1 190 ? 5.310 16.523 -24.148 1.00 91.56 190 ALA A CA 1
ATOM 1396 C C . ALA A 1 190 ? 6.649 17.246 -24.383 1.00 91.56 190 ALA A C 1
ATOM 1398 O O . ALA A 1 190 ? 6.695 18.377 -24.883 1.00 91.56 190 ALA A O 1
ATOM 1399 N N . LEU A 1 191 ? 7.733 16.569 -24.011 1.00 91.31 191 LEU A N 1
ATOM 1400 C CA . LEU A 1 191 ? 9.113 16.923 -24.310 1.00 91.31 191 LEU A CA 1
ATOM 1401 C C . LEU A 1 191 ? 9.510 16.291 -25.642 1.00 91.31 191 LEU A C 1
ATOM 1403 O O . LEU A 1 191 ? 9.158 15.146 -25.914 1.00 91.31 191 LEU A O 1
ATOM 1407 N N . LYS A 1 192 ? 10.299 17.008 -26.434 1.00 91.31 192 LYS A N 1
ATOM 1408 C CA . LYS A 1 192 ? 10.815 16.574 -27.728 1.00 91.31 192 LYS A CA 1
ATOM 1409 C C . LYS A 1 192 ? 12.327 16.736 -27.775 1.00 91.31 192 LYS A C 1
ATOM 1411 O O . LYS A 1 192 ? 12.851 17.821 -27.526 1.00 91.31 192 LYS A O 1
ATOM 1416 N N . ALA A 1 193 ? 13.028 15.658 -28.102 1.00 90.31 193 ALA A N 1
ATOM 1417 C CA . ALA A 1 193 ? 14.467 15.659 -28.310 1.00 90.31 193 ALA A CA 1
ATOM 1418 C C . ALA A 1 193 ? 14.803 16.108 -29.736 1.00 90.31 193 ALA A C 1
ATOM 1420 O O . ALA A 1 193 ? 14.421 15.457 -30.709 1.00 90.31 193 ALA A O 1
ATOM 1421 N N . VAL A 1 194 ? 15.538 17.215 -29.860 1.00 87.69 194 VAL A N 1
ATOM 1422 C CA . VAL A 1 194 ? 15.921 17.772 -31.163 1.00 87.69 194 VAL A CA 1
ATOM 1423 C C . VAL A 1 194 ? 17.318 17.282 -31.555 1.00 87.69 194 VAL A C 1
ATOM 1425 O O . VAL A 1 194 ? 18.287 17.575 -30.840 1.00 87.69 194 VAL A O 1
ATOM 1428 N N . PRO A 1 195 ? 17.462 16.550 -32.677 1.00 87.06 195 PRO A N 1
ATOM 1429 C CA . PRO A 1 195 ? 18.758 16.052 -33.109 1.00 87.06 195 PRO A CA 1
ATOM 1430 C C . PRO A 1 195 ? 19.694 17.187 -33.574 1.00 87.06 195 PRO A C 1
ATOM 1432 O O . PRO A 1 195 ? 19.238 18.226 -34.063 1.00 87.06 195 PRO A O 1
ATOM 1435 N N . PRO A 1 196 ? 21.025 17.011 -33.454 1.00 83.12 196 PRO A N 1
ATOM 1436 C CA . PRO A 1 196 ? 22.017 17.962 -33.962 1.00 83.12 196 PRO A CA 1
ATOM 1437 C C . PRO A 1 196 ? 21.900 18.254 -35.465 1.00 83.12 196 PRO A C 1
ATOM 1439 O O . PRO A 1 196 ? 22.153 19.385 -35.895 1.00 83.12 196 PRO A O 1
ATOM 1442 N N . SER A 1 197 ? 21.485 17.268 -36.259 1.00 81.75 197 SER A N 1
ATOM 1443 C CA . SER A 1 197 ? 21.326 17.350 -37.713 1.00 81.75 197 SER A CA 1
ATOM 1444 C C . SER A 1 197 ? 20.050 16.652 -38.175 1.00 81.75 197 SER A C 1
ATOM 1446 O O . SER A 1 197 ? 19.553 15.751 -37.498 1.00 81.75 197 SER A O 1
ATOM 1448 N N . ASP A 1 198 ? 19.553 17.062 -39.340 1.00 80.75 198 ASP A N 1
ATOM 1449 C CA . ASP A 1 198 ? 18.435 16.397 -40.009 1.00 80.75 198 ASP A CA 1
ATOM 1450 C C . ASP A 1 198 ? 18.837 14.997 -40.513 1.00 80.75 198 ASP A C 1
ATOM 1452 O O . ASP A 1 198 ? 20.027 14.677 -40.592 1.00 80.75 198 ASP A O 1
ATOM 1456 N N . ASP A 1 199 ? 17.833 14.180 -40.842 1.00 76.88 199 ASP A N 1
ATOM 1457 C CA . ASP A 1 199 ? 17.999 12.889 -41.522 1.00 76.88 199 ASP A CA 1
ATOM 1458 C C . ASP A 1 199 ? 18.666 13.116 -42.893 1.00 76.88 199 ASP A C 1
ATOM 1460 O O . ASP A 1 199 ? 18.188 13.908 -43.712 1.00 76.88 199 ASP A O 1
ATOM 1464 N N . ASP A 1 200 ? 19.799 12.452 -43.119 1.00 79.38 200 ASP A N 1
ATOM 1465 C CA . ASP A 1 200 ? 20.574 12.528 -44.361 1.00 79.38 200 ASP A CA 1
ATOM 1466 C C . ASP A 1 200 ? 20.063 11.566 -45.450 1.00 79.38 200 ASP A C 1
ATOM 1468 O O . ASP A 1 200 ? 20.541 11.601 -46.584 1.00 79.38 200 ASP A O 1
ATOM 1472 N N . GLY A 1 201 ? 19.055 10.751 -45.133 1.00 80.75 201 GLY A N 1
ATOM 1473 C CA . GLY A 1 201 ? 18.453 9.740 -45.990 1.00 80.75 201 GLY A CA 1
ATOM 1474 C C . GLY A 1 201 ? 19.032 8.339 -45.788 1.00 80.75 201 GLY A C 1
ATOM 1475 O O . GLY A 1 201 ? 18.340 7.368 -46.109 1.00 80.75 201 GLY A O 1
ATOM 1476 N N . ASP A 1 202 ? 20.221 8.209 -45.204 1.00 84.38 202 ASP A N 1
ATOM 1477 C CA . ASP A 1 202 ? 20.937 6.938 -45.021 1.00 84.38 202 ASP A CA 1
ATOM 1478 C C . ASP A 1 202 ? 21.052 6.529 -43.540 1.00 84.38 202 ASP A C 1
ATOM 1480 O O . ASP A 1 202 ? 21.280 5.354 -43.229 1.00 84.38 202 ASP A O 1
ATOM 1484 N N . SER A 1 203 ? 20.806 7.474 -42.631 1.00 89.44 203 SER A N 1
ATOM 1485 C CA . SER A 1 203 ? 20.887 7.309 -41.183 1.00 89.44 203 SER A CA 1
ATOM 1486 C C . SER A 1 203 ? 19.564 7.656 -40.492 1.00 89.44 203 SER A C 1
ATOM 1488 O O . SER A 1 203 ? 18.750 8.417 -40.992 1.00 89.44 203 SER A O 1
ATOM 1490 N N . VAL A 1 204 ? 19.341 7.115 -39.299 1.00 91.94 204 VAL A N 1
ATOM 1491 C CA . VAL A 1 204 ? 18.174 7.380 -38.459 1.00 91.94 204 VAL A CA 1
ATOM 1492 C C . VAL A 1 204 ? 18.619 7.676 -37.031 1.00 91.94 204 VAL A C 1
ATOM 1494 O O . VAL A 1 204 ? 19.491 7.004 -36.477 1.00 91.94 204 VAL A O 1
ATOM 1497 N N . TRP A 1 205 ? 18.014 8.688 -36.415 1.00 91.69 205 TRP A N 1
ATOM 1498 C CA . TRP A 1 205 ? 18.235 8.983 -35.004 1.00 91.69 205 TRP A CA 1
ATOM 1499 C C . TRP A 1 205 ? 17.426 8.037 -34.125 1.00 91.69 205 TRP A C 1
ATOM 1501 O O . TRP A 1 205 ? 16.220 7.867 -34.309 1.00 91.69 205 TRP A O 1
ATOM 1511 N N . LYS A 1 206 ? 18.102 7.444 -33.146 1.00 92.19 206 LYS A N 1
ATOM 1512 C CA . LYS A 1 206 ? 17.507 6.606 -32.113 1.00 92.19 206 LYS A CA 1
ATOM 1513 C C . LYS A 1 206 ? 17.550 7.326 -30.769 1.00 92.19 206 LYS A C 1
ATOM 1515 O O . LYS A 1 206 ? 18.565 7.918 -30.403 1.00 92.19 206 LYS A O 1
ATOM 1520 N N . TYR A 1 207 ? 16.453 7.243 -30.029 1.00 91.38 207 TYR A N 1
ATOM 1521 C CA . TYR A 1 207 ? 16.193 8.005 -28.815 1.00 91.38 207 TYR A CA 1
ATOM 1522 C C . TYR A 1 207 ? 16.065 7.081 -27.610 1.00 91.38 207 TYR A C 1
ATOM 1524 O O . TYR A 1 207 ? 15.359 6.070 -27.639 1.00 91.38 207 TYR A O 1
ATOM 1532 N N . THR A 1 208 ? 16.736 7.451 -26.523 1.00 90.31 208 THR A N 1
ATOM 1533 C CA . THR A 1 208 ? 16.615 6.777 -25.229 1.00 90.31 208 THR A CA 1
ATOM 1534 C C . THR A 1 208 ? 16.335 7.808 -24.149 1.00 90.31 208 THR A C 1
ATOM 1536 O O . THR A 1 208 ? 17.223 8.553 -23.729 1.00 90.31 208 THR A O 1
ATOM 1539 N N . TRP A 1 209 ? 15.086 7.846 -23.690 1.00 90.06 209 TRP A N 1
ATOM 1540 C CA . TRP A 1 209 ? 14.658 8.737 -22.620 1.00 90.06 209 TRP A CA 1
ATOM 1541 C C . TRP A 1 209 ? 15.116 8.222 -21.265 1.00 90.06 209 TRP A C 1
ATOM 1543 O O . TRP A 1 209 ? 14.844 7.084 -20.887 1.00 90.06 209 TRP A O 1
ATOM 1553 N N . ILE A 1 210 ? 15.795 9.092 -20.528 1.00 86.44 210 ILE A N 1
ATOM 1554 C CA . ILE A 1 210 ? 16.355 8.830 -19.212 1.00 86.44 210 ILE A CA 1
ATOM 1555 C C . ILE A 1 210 ? 15.711 9.788 -18.223 1.00 86.44 210 ILE A C 1
ATOM 1557 O O . ILE A 1 210 ? 15.641 10.995 -18.460 1.00 86.44 210 ILE A O 1
ATOM 1561 N N . TYR A 1 211 ? 15.304 9.255 -17.083 1.00 86.75 211 TYR A N 1
ATOM 1562 C CA . TYR A 1 211 ? 14.896 10.047 -15.943 1.00 86.75 211 TYR A CA 1
ATOM 1563 C C . TYR A 1 211 ? 15.750 9.720 -14.728 1.00 86.75 211 TYR A C 1
ATOM 1565 O O . TYR A 1 211 ? 16.334 8.643 -14.598 1.00 86.75 211 TYR A O 1
ATOM 1573 N N . SER A 1 212 ? 15.810 10.662 -13.806 1.00 83.69 212 SER A N 1
ATOM 1574 C CA . SER A 1 212 ? 16.319 10.417 -12.470 1.00 83.69 212 SER A CA 1
ATOM 1575 C C . SER A 1 212 ? 15.360 11.009 -11.456 1.00 83.69 212 SER A C 1
ATOM 1577 O O . SER A 1 212 ? 14.766 12.060 -11.691 1.00 83.69 212 SER A O 1
ATOM 1579 N N . ARG A 1 213 ? 15.204 10.303 -10.340 1.00 79.62 213 ARG A N 1
ATOM 1580 C CA . ARG A 1 213 ? 14.466 10.761 -9.168 1.00 79.62 213 ARG A CA 1
ATOM 1581 C C . ARG A 1 213 ? 15.406 10.708 -7.977 1.00 79.62 213 ARG A C 1
ATOM 1583 O O . ARG A 1 213 ? 16.186 9.758 -7.870 1.00 79.62 213 ARG A O 1
ATOM 1590 N N . THR A 1 214 ? 15.317 11.683 -7.088 1.00 67.81 214 THR A N 1
ATOM 1591 C CA . THR A 1 214 ? 16.036 11.639 -5.814 1.00 67.81 214 THR A CA 1
ATOM 1592 C C . THR A 1 214 ? 15.492 10.464 -5.005 1.00 67.81 214 THR A C 1
ATOM 1594 O O . THR A 1 214 ? 14.319 10.454 -4.632 1.00 67.81 214 THR A O 1
ATOM 1597 N N . ASP A 1 215 ? 16.302 9.429 -4.780 1.00 59.53 215 ASP A N 1
ATOM 1598 C CA . ASP A 1 215 ? 15.899 8.347 -3.883 1.00 59.53 215 ASP A CA 1
ATOM 1599 C C . ASP A 1 215 ? 16.000 8.774 -2.406 1.00 59.53 215 ASP A C 1
ATOM 1601 O O . ASP A 1 215 ? 16.487 9.855 -2.070 1.00 59.53 215 ASP A O 1
ATOM 1605 N N . SER A 1 216 ? 15.552 7.912 -1.490 1.00 54.00 216 SER A N 1
ATOM 1606 C CA . SER A 1 216 ? 15.596 8.169 -0.042 1.00 54.00 216 SER A CA 1
ATOM 1607 C C . SER A 1 216 ? 17.008 8.405 0.518 1.00 54.00 216 SER A C 1
ATOM 1609 O O . SER A 1 216 ? 17.140 8.834 1.662 1.00 54.00 216 SER A O 1
ATOM 1611 N N . ASN A 1 217 ? 18.055 8.113 -0.260 1.00 49.41 217 ASN A N 1
ATOM 1612 C CA . ASN A 1 217 ? 19.458 8.308 0.093 1.00 49.41 217 ASN A CA 1
ATOM 1613 C C . ASN A 1 217 ? 20.084 9.512 -0.632 1.00 49.41 217 ASN A C 1
ATOM 1615 O O . ASN A 1 217 ? 21.290 9.733 -0.510 1.00 49.41 217 ASN A O 1
ATOM 1619 N N . GLY A 1 218 ? 19.296 10.282 -1.389 1.00 52.75 218 GLY A N 1
ATOM 1620 C CA . GLY A 1 218 ? 19.785 11.401 -2.188 1.00 52.75 218 GLY A CA 1
ATOM 1621 C C . GLY A 1 218 ? 20.601 10.977 -3.413 1.00 52.75 218 GLY A C 1
ATOM 1622 O O . GLY A 1 218 ? 21.297 11.811 -3.989 1.00 52.75 218 GLY A O 1
ATOM 1623 N N . SER A 1 219 ? 20.569 9.695 -3.802 1.00 50.75 219 SER A N 1
ATOM 1624 C CA . SER A 1 219 ? 21.256 9.205 -4.995 1.00 50.75 219 SER A CA 1
ATOM 1625 C C . SER A 1 219 ? 20.384 9.420 -6.227 1.00 50.75 219 SER A C 1
ATOM 1627 O O . SER A 1 219 ? 19.197 9.093 -6.245 1.00 50.75 219 SER A O 1
ATOM 1629 N N . MET A 1 220 ? 20.996 9.974 -7.268 1.00 56.47 220 MET A N 1
ATOM 1630 C CA . MET A 1 220 ? 20.362 10.272 -8.544 1.00 56.47 220 MET A CA 1
ATOM 1631 C C . MET A 1 220 ? 20.906 9.279 -9.571 1.00 56.47 220 MET A C 1
ATOM 1633 O O . MET A 1 220 ? 21.897 9.545 -10.249 1.00 56.47 220 MET A O 1
ATOM 1637 N N . LEU A 1 221 ? 20.320 8.081 -9.626 1.00 58.94 221 LEU A N 1
ATOM 1638 C CA . LEU A 1 221 ? 20.701 7.094 -10.636 1.00 58.94 221 LEU A CA 1
ATOM 1639 C C . LEU A 1 221 ? 19.855 7.304 -11.898 1.00 58.94 221 LEU A C 1
ATOM 1641 O O . LEU A 1 221 ? 18.625 7.285 -11.795 1.00 58.94 221 LEU A O 1
ATOM 1645 N N . PRO A 1 222 ? 20.479 7.489 -13.075 1.00 67.31 222 PRO A N 1
ATOM 1646 C CA . PRO A 1 222 ? 19.752 7.560 -14.333 1.00 67.31 222 PRO A CA 1
ATOM 1647 C C . PRO A 1 222 ? 19.078 6.214 -14.617 1.00 67.31 222 PRO A C 1
ATOM 1649 O O . PRO A 1 222 ? 19.711 5.160 -14.530 1.00 67.31 222 PRO A O 1
ATOM 1652 N N . ARG A 1 223 ? 17.793 6.248 -14.961 1.00 75.12 223 ARG A N 1
ATOM 1653 C CA . ARG A 1 223 ? 16.999 5.086 -15.366 1.00 75.12 223 ARG A CA 1
ATOM 1654 C C . ARG A 1 223 ? 16.303 5.393 -16.687 1.00 75.12 223 ARG A C 1
ATOM 1656 O O . ARG A 1 223 ? 15.812 6.508 -16.845 1.00 75.12 223 ARG A O 1
ATOM 1663 N N . PRO A 1 224 ? 16.227 4.445 -17.628 1.00 75.38 224 PRO A N 1
ATOM 1664 C CA . PRO A 1 224 ? 15.339 4.574 -18.764 1.00 75.38 224 PRO A CA 1
ATOM 1665 C C . PRO A 1 224 ? 13.899 4.728 -18.308 1.00 75.38 224 PRO A C 1
ATOM 1667 O O . PRO A 1 224 ? 13.491 4.193 -17.275 1.00 75.38 224 PRO A O 1
ATOM 1670 N N . VAL A 1 225 ? 13.150 5.497 -19.078 1.00 78.81 225 VAL A N 1
ATOM 1671 C CA . VAL A 1 225 ? 11.725 5.697 -18.862 1.00 78.81 225 VAL A CA 1
ATOM 1672 C C . VAL A 1 225 ? 10.977 4.403 -19.185 1.00 78.81 225 VAL A C 1
ATOM 1674 O O . VAL A 1 225 ? 11.078 3.870 -20.288 1.00 78.81 225 VAL A O 1
ATOM 1677 N N . GLU A 1 226 ? 10.204 3.905 -18.223 1.00 69.62 226 GLU A N 1
ATOM 1678 C CA . GLU A 1 226 ? 9.354 2.728 -18.407 1.00 69.62 226 GLU A CA 1
ATOM 1679 C C . GLU A 1 226 ? 8.263 2.998 -19.459 1.00 69.62 226 GLU A C 1
ATOM 1681 O O . GLU A 1 226 ? 7.685 4.082 -19.511 1.00 69.62 226 GLU A O 1
ATOM 1686 N N . GLY A 1 227 ? 8.003 2.027 -20.340 1.00 67.69 227 GLY A N 1
ATOM 1687 C CA . GLY A 1 227 ? 7.043 2.179 -21.442 1.00 67.69 227 GLY A CA 1
ATOM 1688 C C . GLY A 1 227 ? 7.564 2.951 -22.662 1.00 67.69 227 GLY A C 1
ATOM 1689 O O . GLY A 1 227 ? 6.855 3.035 -23.663 1.00 67.69 227 GLY A O 1
ATOM 1690 N N . LYS A 1 228 ? 8.801 3.466 -22.627 1.00 74.69 228 LYS A N 1
ATOM 1691 C CA . LYS A 1 228 ? 9.510 3.976 -23.808 1.00 74.69 228 LYS A CA 1
ATOM 1692 C C . LYS A 1 228 ? 10.646 3.029 -24.163 1.00 74.69 228 LYS A C 1
ATOM 1694 O O . LYS A 1 228 ? 11.548 2.786 -23.364 1.00 74.69 228 LYS A O 1
ATOM 1699 N N . GLU A 1 229 ? 10.589 2.477 -25.368 1.00 76.62 229 GLU A N 1
ATOM 1700 C CA . GLU A 1 229 ? 11.635 1.577 -25.840 1.00 76.62 229 GLU A CA 1
ATOM 1701 C C . GLU A 1 229 ? 12.957 2.339 -25.984 1.00 76.62 229 GLU A C 1
ATOM 1703 O O . GLU A 1 229 ? 13.011 3.437 -26.546 1.00 76.62 229 GLU A O 1
ATOM 1708 N N . SER A 1 230 ? 14.029 1.768 -25.429 1.00 82.12 230 SER A N 1
ATOM 1709 C CA . SER A 1 230 ? 15.377 2.299 -25.639 1.00 82.12 230 SER A CA 1
ATOM 1710 C C . SER A 1 230 ? 15.739 2.165 -27.113 1.00 82.12 230 SER A C 1
ATOM 1712 O O . SER A 1 230 ? 15.395 1.166 -27.740 1.00 82.12 230 SER A O 1
ATOM 1714 N N . PHE A 1 231 ? 16.432 3.167 -27.651 1.00 85.81 231 PHE A N 1
ATOM 1715 C CA . PHE A 1 231 ? 16.759 3.265 -29.076 1.00 85.81 231 PHE A CA 1
ATOM 1716 C C . PHE A 1 231 ? 15.527 3.247 -30.002 1.00 85.81 231 PHE A C 1
ATOM 1718 O O . PHE A 1 231 ? 15.581 2.717 -31.111 1.00 85.81 231 PHE A O 1
ATOM 1725 N N . SER A 1 232 ? 14.417 3.849 -29.564 1.00 87.56 232 SER A N 1
ATOM 1726 C CA . SER A 1 232 ? 13.229 4.046 -30.407 1.00 87.56 232 SER A CA 1
ATOM 1727 C C . SER A 1 232 ? 13.440 5.160 -31.438 1.00 87.56 232 SER A C 1
ATOM 1729 O O . SER A 1 232 ? 14.358 5.963 -31.317 1.00 87.56 232 SER A O 1
ATOM 1731 N N . GLU A 1 233 ? 12.577 5.239 -32.449 1.00 89.88 233 GLU A N 1
ATOM 1732 C CA . GLU A 1 233 ? 12.539 6.372 -33.395 1.00 89.88 233 GLU A CA 1
ATOM 1733 C C . GLU A 1 233 ? 11.618 7.504 -32.914 1.00 89.88 233 GLU A C 1
ATOM 1735 O O . GLU A 1 233 ? 11.397 8.466 -33.641 1.00 89.88 233 GLU A O 1
ATOM 1740 N N . ASP A 1 234 ? 11.068 7.388 -31.700 1.00 90.12 234 ASP A N 1
ATOM 1741 C CA . ASP A 1 234 ? 10.138 8.355 -31.126 1.00 90.12 234 ASP A CA 1
ATOM 1742 C C . ASP A 1 234 ? 10.909 9.450 -30.364 1.00 90.12 234 ASP A C 1
ATOM 1744 O O . ASP A 1 234 ? 11.432 9.200 -29.267 1.00 90.12 234 ASP A O 1
ATOM 1748 N N . PRO A 1 235 ? 10.991 10.677 -30.914 1.00 90.56 235 PRO A N 1
ATOM 1749 C CA . PRO A 1 235 ? 11.724 11.764 -30.289 1.00 90.56 235 PRO A CA 1
ATOM 1750 C C . PRO A 1 235 ? 10.956 12.388 -29.127 1.00 90.56 235 PRO A C 1
ATOM 1752 O O . PRO A 1 235 ? 11.471 13.329 -28.528 1.00 90.56 235 PRO A O 1
ATOM 1755 N N . GLU A 1 236 ? 9.733 11.944 -28.832 1.00 91.50 236 GLU A N 1
ATOM 1756 C CA . GLU A 1 236 ? 8.827 12.605 -27.904 1.00 91.50 236 GLU A CA 1
ATOM 1757 C C . GLU A 1 236 ? 8.563 11.761 -26.656 1.00 91.50 236 GLU A C 1
ATOM 1759 O O . GLU A 1 236 ? 8.523 10.529 -26.667 1.00 91.50 236 GLU A O 1
ATOM 1764 N N . PHE A 1 237 ? 8.373 12.439 -25.531 1.00 90.31 237 PHE A N 1
ATOM 1765 C CA . PHE A 1 237 ? 8.029 11.815 -24.266 1.00 90.31 237 PHE A CA 1
ATOM 1766 C C . PHE A 1 237 ? 7.178 12.754 -23.424 1.00 90.31 237 PHE A C 1
ATOM 1768 O O . PHE A 1 237 ? 7.520 13.916 -23.232 1.00 90.31 237 PHE A O 1
ATOM 1775 N N . THR A 1 238 ? 6.076 12.237 -22.888 1.00 91.75 238 THR A N 1
ATOM 1776 C CA . THR A 1 238 ? 5.229 12.975 -21.949 1.00 91.75 238 THR A CA 1
ATOM 1777 C C . THR A 1 238 ? 5.538 12.494 -20.534 1.00 91.75 238 THR A C 1
ATOM 1779 O O . THR A 1 238 ? 5.258 11.329 -20.241 1.00 91.75 238 THR A O 1
ATOM 1782 N N . PRO A 1 239 ? 6.113 13.344 -19.661 1.00 91.56 239 PRO A N 1
ATOM 1783 C CA . PRO A 1 239 ? 6.374 12.981 -18.275 1.00 91.56 239 PRO A CA 1
ATOM 1784 C C . PRO A 1 239 ? 5.100 12.518 -17.554 1.00 91.56 239 PRO A C 1
ATOM 1786 O O . PRO A 1 239 ? 4.079 13.203 -17.647 1.00 91.56 239 PRO A O 1
ATOM 1789 N N . PRO A 1 240 ? 5.131 11.391 -16.820 1.00 90.44 240 PRO A N 1
ATOM 1790 C CA . PRO A 1 240 ? 4.020 11.006 -15.967 1.00 90.44 240 PRO A CA 1
ATOM 1791 C C . PRO A 1 240 ? 3.854 12.008 -14.820 1.00 90.44 240 PRO A C 1
ATOM 1793 O O . PRO A 1 240 ? 4.826 12.534 -14.274 1.00 90.44 240 PRO A O 1
ATOM 1796 N N . THR A 1 241 ? 2.601 12.245 -14.449 1.00 91.44 241 THR A N 1
ATOM 1797 C CA . THR A 1 241 ? 2.187 13.116 -13.339 1.00 91.44 241 THR A CA 1
ATOM 1798 C C . THR A 1 241 ? 1.459 12.334 -12.246 1.00 91.44 241 THR A C 1
ATOM 1800 O O . THR A 1 241 ? 0.779 12.910 -11.408 1.00 91.44 241 THR A O 1
ATOM 1803 N N . ASP A 1 242 ? 1.604 11.013 -12.225 1.00 87.38 242 ASP A N 1
ATOM 1804 C CA . ASP A 1 242 ? 0.924 10.089 -11.307 1.00 87.38 242 ASP A CA 1
ATOM 1805 C C . ASP A 1 242 ? 1.559 10.018 -9.906 1.00 87.38 242 ASP A C 1
ATOM 1807 O O . ASP A 1 242 ? 1.033 9.380 -8.989 1.00 87.38 242 ASP A O 1
ATOM 1811 N N . SER A 1 243 ? 2.713 10.656 -9.722 1.00 86.62 243 SER A N 1
ATOM 1812 C CA . SER A 1 243 ? 3.529 10.516 -8.524 1.00 86.62 243 SER A CA 1
ATOM 1813 C C . SER A 1 243 ? 4.055 11.858 -8.032 1.00 86.62 243 SER A C 1
ATOM 1815 O O . SER A 1 243 ? 4.519 12.692 -8.797 1.00 86.62 243 SER A O 1
ATOM 1817 N N . ASP A 1 244 ? 3.969 12.052 -6.718 1.00 87.88 244 ASP A N 1
ATOM 1818 C CA . ASP A 1 244 ? 4.439 13.246 -6.012 1.00 87.88 244 ASP A CA 1
ATOM 1819 C C . ASP A 1 244 ? 5.957 13.198 -5.859 1.00 87.88 244 ASP A C 1
ATOM 1821 O O . ASP A 1 244 ? 6.481 12.481 -4.999 1.00 87.88 244 ASP A O 1
ATOM 1825 N N . ALA A 1 245 ? 6.665 13.861 -6.766 1.00 87.81 245 ALA A N 1
ATOM 1826 C CA . ALA A 1 245 ? 8.104 13.725 -6.897 1.00 87.81 245 ALA A CA 1
ATOM 1827 C C . ALA A 1 245 ? 8.720 14.854 -7.731 1.00 87.81 245 ALA A C 1
ATOM 1829 O O . ALA A 1 245 ? 8.068 15.519 -8.540 1.00 87.81 245 ALA A O 1
ATOM 1830 N N . GLU A 1 246 ? 10.026 15.018 -7.547 1.00 89.06 246 GLU A N 1
ATOM 1831 C CA . GLU A 1 246 ? 10.879 15.797 -8.435 1.00 89.06 246 GLU A CA 1
ATOM 1832 C C . GLU A 1 246 ? 11.655 14.846 -9.345 1.00 89.06 246 GLU A C 1
ATOM 1834 O O . GLU A 1 246 ? 12.298 13.891 -8.889 1.00 89.06 246 GLU A O 1
ATOM 1839 N N . PHE A 1 247 ? 11.596 15.125 -10.641 1.00 88.94 247 PHE A N 1
ATOM 1840 C CA . PHE A 1 247 ? 12.248 14.357 -11.686 1.00 88.94 247 PHE A CA 1
ATOM 1841 C C . PHE A 1 247 ? 13.190 15.244 -12.487 1.00 88.94 247 PHE A C 1
ATOM 1843 O O . PHE A 1 247 ? 12.900 16.413 -12.731 1.00 88.94 247 PHE A O 1
ATOM 1850 N N . LYS A 1 248 ? 14.278 14.649 -12.975 1.00 89.38 248 LYS A N 1
ATOM 1851 C CA . LYS A 1 248 ? 15.084 15.227 -14.053 1.00 89.38 248 LYS A CA 1
ATOM 1852 C C . LYS A 1 248 ? 15.018 14.325 -15.264 1.00 89.38 248 LYS A C 1
ATOM 1854 O O . LYS A 1 248 ? 15.355 13.146 -15.142 1.00 89.38 248 LYS A O 1
ATOM 1859 N N . TYR A 1 249 ? 14.620 14.869 -16.406 1.00 90.06 249 TYR A N 1
ATOM 1860 C CA . TYR A 1 249 ? 14.543 14.148 -17.673 1.00 90.0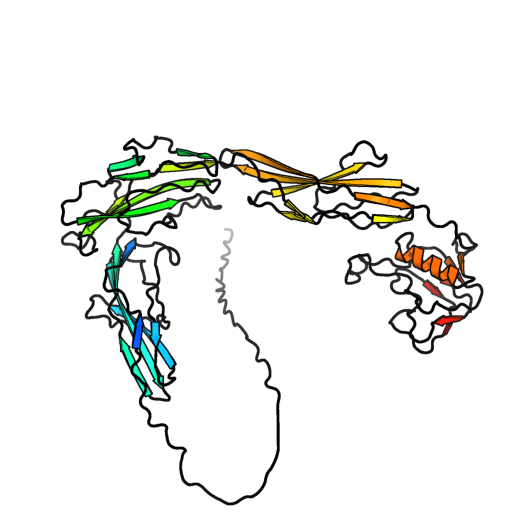6 249 TYR A CA 1
ATOM 1861 C C . TYR A 1 249 ? 15.620 14.622 -18.642 1.00 90.06 249 TYR A C 1
ATOM 1863 O O . TYR A 1 249 ? 15.923 15.809 -18.724 1.00 90.06 249 TYR A O 1
ATOM 1871 N N . ARG A 1 250 ? 16.174 13.684 -19.406 1.00 88.81 250 ARG A N 1
ATOM 1872 C CA . ARG A 1 250 ? 17.060 13.940 -20.546 1.00 88.81 250 ARG A CA 1
ATOM 1873 C C . ARG A 1 250 ? 16.919 12.821 -21.566 1.00 88.81 250 ARG A C 1
ATOM 1875 O O . ARG A 1 250 ? 16.479 11.726 -21.228 1.00 88.81 250 ARG A O 1
ATOM 1882 N N . CYS A 1 251 ? 17.332 13.067 -22.798 1.00 90.38 251 CYS A N 1
ATOM 1883 C CA . CYS A 1 251 ? 17.341 12.055 -23.845 1.00 90.38 251 CYS A CA 1
ATOM 1884 C C . CYS A 1 251 ? 18.771 11.812 -24.329 1.00 90.38 251 CYS A C 1
ATOM 1886 O O . CYS A 1 251 ? 19.553 12.756 -24.470 1.00 90.38 251 CYS A O 1
ATOM 1888 N N . PHE A 1 252 ? 19.116 10.547 -24.558 1.00 89.81 252 PHE A N 1
ATOM 1889 C CA . PHE A 1 252 ? 20.312 10.159 -25.296 1.00 89.81 252 PHE A CA 1
ATOM 1890 C C . PHE A 1 252 ? 19.937 9.913 -26.755 1.00 89.81 252 PHE A C 1
ATOM 1892 O O . PHE A 1 252 ? 18.931 9.257 -27.032 1.00 89.81 252 PHE A O 1
ATOM 1899 N N . LEU A 1 253 ? 20.734 10.465 -27.665 1.00 91.62 253 LEU A N 1
ATOM 1900 C CA . LEU A 1 253 ? 20.520 10.392 -29.102 1.00 91.62 253 LEU A CA 1
ATOM 1901 C C . LEU A 1 253 ? 21.714 9.684 -29.732 1.00 91.62 253 LEU A C 1
ATOM 1903 O O . LEU A 1 253 ? 22.855 10.120 -29.562 1.00 91.62 253 LEU A O 1
ATOM 1907 N N . LEU A 1 254 ? 21.431 8.622 -30.475 1.00 91.56 254 LEU A N 1
ATOM 1908 C CA . LEU A 1 254 ? 22.418 7.852 -31.217 1.00 91.56 254 LEU A CA 1
ATOM 1909 C C . LEU A 1 254 ? 22.042 7.853 -32.696 1.00 91.56 254 LEU A C 1
ATOM 1911 O O . LEU A 1 254 ? 20.909 7.522 -33.039 1.00 91.56 254 LEU A O 1
ATOM 1915 N N . LEU A 1 255 ? 22.978 8.217 -33.567 1.00 91.88 255 LEU A N 1
ATOM 1916 C CA . LEU A 1 255 ? 22.784 8.075 -35.005 1.00 91.88 255 LEU A CA 1
ATOM 1917 C C . LEU A 1 255 ? 23.110 6.638 -35.421 1.00 91.88 255 LEU A C 1
ATOM 1919 O O . LEU A 1 255 ? 24.235 6.170 -35.219 1.00 91.88 255 LEU A O 1
ATOM 1923 N N . CYS A 1 256 ? 22.142 5.960 -36.024 1.00 92.81 256 CYS A N 1
ATOM 1924 C CA . CYS A 1 256 ? 22.305 4.615 -36.562 1.00 92.81 256 CYS A CA 1
ATOM 1925 C C . CYS A 1 256 ? 22.112 4.609 -38.079 1.00 92.81 256 CYS A C 1
ATOM 1927 O O . CYS A 1 256 ? 21.353 5.413 -38.608 1.00 92.81 256 CYS A O 1
ATOM 1929 N N . GLY A 1 257 ? 22.755 3.685 -38.784 1.00 92.06 257 GLY A N 1
ATOM 1930 C CA . GLY A 1 257 ? 22.413 3.382 -40.168 1.00 92.06 257 GLY A CA 1
ATOM 1931 C C . GLY A 1 257 ? 21.040 2.713 -40.267 1.00 92.06 257 GLY A C 1
ATOM 1932 O O . GLY A 1 257 ? 20.472 2.240 -39.275 1.00 92.06 257 GLY A O 1
ATOM 1933 N N . ARG A 1 258 ? 20.497 2.623 -41.486 1.00 89.12 258 ARG A N 1
ATOM 1934 C CA . ARG A 1 258 ? 19.255 1.862 -41.742 1.00 89.12 258 ARG A CA 1
ATOM 1935 C C . ARG A 1 258 ? 19.384 0.354 -41.491 1.00 89.12 258 ARG A C 1
ATOM 1937 O O . ARG A 1 258 ? 18.367 -0.324 -41.410 1.00 89.12 258 ARG A O 1
ATOM 1944 N N . ASP A 1 259 ? 20.603 -0.158 -41.354 1.00 89.38 259 ASP A N 1
ATOM 1945 C CA . ASP A 1 259 ? 20.897 -1.523 -40.904 1.00 89.38 259 ASP A CA 1
ATOM 1946 C C . ASP A 1 259 ? 20.759 -1.699 -39.379 1.00 89.38 259 ASP A C 1
ATOM 1948 O O . ASP A 1 259 ? 20.960 -2.794 -38.862 1.00 89.38 259 ASP A O 1
ATOM 1952 N N . GLY A 1 260 ? 20.414 -0.630 -38.653 1.00 88.62 260 GLY A N 1
ATOM 1953 C CA . GLY A 1 260 ? 20.209 -0.641 -37.210 1.00 88.62 260 GLY A CA 1
ATOM 1954 C C . GLY A 1 260 ? 21.492 -0.489 -36.398 1.00 88.62 260 GLY A C 1
ATOM 1955 O O . GLY A 1 260 ? 21.407 -0.431 -35.174 1.00 88.62 260 GLY A O 1
ATOM 1956 N N . ARG A 1 261 ? 22.666 -0.380 -37.033 1.00 92.56 261 ARG A N 1
ATOM 1957 C CA . ARG A 1 261 ? 23.954 -0.264 -36.336 1.00 92.56 261 ARG A CA 1
ATOM 1958 C C . ARG A 1 261 ? 24.343 1.193 -36.090 1.00 92.56 261 ARG A C 1
ATOM 1960 O O . ARG A 1 261 ? 24.007 2.048 -36.907 1.00 92.56 261 ARG A O 1
ATOM 1967 N N . PRO A 1 262 ? 25.082 1.509 -35.011 1.00 93.38 262 PRO A N 1
ATOM 1968 C CA . PRO A 1 262 ? 25.610 2.855 -34.806 1.00 93.38 262 PRO A CA 1
ATOM 1969 C C . PRO A 1 262 ? 26.514 3.276 -35.970 1.00 93.38 262 PRO A C 1
ATOM 1971 O O . PRO A 1 262 ? 27.347 2.492 -36.426 1.00 93.38 262 PRO A O 1
ATOM 1974 N N . VAL A 1 263 ? 26.391 4.523 -36.429 1.00 91.75 263 VAL A N 1
ATOM 1975 C CA . VAL A 1 263 ? 27.330 5.073 -37.416 1.00 91.75 263 VAL A CA 1
ATOM 1976 C C . VAL A 1 263 ? 28.633 5.418 -36.695 1.00 91.75 263 VAL A C 1
ATOM 1978 O O . VAL A 1 263 ? 28.657 6.321 -35.853 1.00 91.75 263 VAL A O 1
ATOM 1981 N N . CYS A 1 264 ? 29.710 4.700 -37.010 1.00 89.25 264 CYS A N 1
ATOM 1982 C CA . CYS A 1 264 ? 31.001 4.820 -36.330 1.00 89.25 264 CYS A CA 1
ATOM 1983 C C . CYS A 1 264 ? 32.103 5.439 -37.205 1.00 89.25 264 CYS A C 1
ATOM 1985 O O . CYS A 1 264 ? 32.017 5.436 -38.433 1.00 89.25 264 CYS A O 1
ATOM 1987 N N . ASP A 1 265 ? 33.141 5.971 -36.557 1.00 86.69 265 ASP A N 1
ATOM 1988 C CA . ASP A 1 265 ? 34.402 6.352 -37.197 1.00 86.69 265 ASP A CA 1
ATOM 1989 C C . ASP A 1 265 ? 35.274 5.128 -37.543 1.00 86.69 265 ASP A C 1
ATOM 1991 O O . ASP A 1 265 ? 34.901 3.977 -37.304 1.00 86.69 265 ASP A O 1
ATOM 1995 N N . GLU A 1 266 ? 36.454 5.381 -38.121 1.00 86.69 266 GLU A N 1
ATOM 1996 C CA . GLU A 1 266 ? 37.430 4.344 -38.492 1.00 86.69 266 GLU A CA 1
ATOM 1997 C C . GLU A 1 266 ? 37.920 3.511 -37.291 1.00 86.69 266 GLU A C 1
ATOM 1999 O O . GLU A 1 266 ? 38.345 2.371 -37.479 1.00 86.69 266 GLU A O 1
ATOM 2004 N N . ASP A 1 267 ? 37.819 4.044 -36.068 1.00 83.56 267 ASP A N 1
ATOM 2005 C CA . ASP A 1 267 ? 38.200 3.374 -34.821 1.00 83.56 267 ASP A CA 1
ATOM 2006 C C . ASP A 1 267 ? 37.021 2.609 -34.177 1.00 83.56 267 ASP A C 1
ATOM 2008 O O . ASP A 1 267 ? 37.162 2.026 -33.099 1.00 83.56 267 ASP A O 1
ATOM 2012 N N . GLY A 1 268 ? 35.847 2.588 -34.822 1.00 80.69 268 GLY A N 1
ATOM 2013 C CA . GLY A 1 268 ? 34.650 1.896 -34.338 1.00 80.69 268 GLY A CA 1
ATOM 2014 C C . GLY A 1 268 ? 33.885 2.651 -33.246 1.00 80.69 268 GLY A C 1
ATOM 2015 O O . GLY A 1 268 ? 32.979 2.086 -32.629 1.00 80.69 268 GLY A O 1
ATOM 2016 N N . LYS A 1 269 ? 34.208 3.926 -33.004 1.00 84.31 269 LYS A N 1
ATOM 2017 C CA . LYS A 1 269 ? 33.505 4.770 -32.036 1.00 84.31 269 LYS A CA 1
ATOM 2018 C C . LYS A 1 269 ? 32.302 5.454 -32.700 1.00 84.31 269 LYS A C 1
ATOM 2020 O O . LYS A 1 269 ? 32.453 5.998 -33.792 1.00 84.31 269 LYS A O 1
ATOM 2025 N N . PRO A 1 270 ? 31.124 5.514 -32.048 1.00 87.81 270 PRO A N 1
ATOM 2026 C CA . PRO A 1 270 ? 29.969 6.218 -32.603 1.00 87.81 270 PRO A CA 1
ATOM 2027 C C . PRO A 1 270 ? 30.275 7.692 -32.909 1.00 87.81 270 PRO A C 1
ATOM 2029 O O . PRO A 1 270 ? 30.703 8.431 -32.018 1.00 87.81 270 PRO A O 1
ATOM 2032 N N . LEU A 1 271 ? 30.013 8.126 -34.148 1.00 85.44 271 LEU A N 1
ATOM 2033 C CA . LEU A 1 271 ? 30.222 9.507 -34.605 1.00 85.44 271 LEU A CA 1
ATOM 2034 C C . LEU A 1 271 ? 29.291 10.494 -33.902 1.00 85.44 271 LEU A C 1
ATOM 2036 O O . LEU A 1 271 ? 29.666 11.635 -33.646 1.00 85.44 271 LEU A O 1
ATOM 2040 N N . GLN A 1 272 ? 28.064 10.058 -33.627 1.00 87.88 272 GLN A N 1
ATOM 2041 C CA . GLN A 1 272 ? 27.001 10.881 -33.069 1.00 87.88 272 GLN A CA 1
ATOM 2042 C C . GLN A 1 272 ? 26.303 10.110 -31.952 1.00 87.88 272 GLN A C 1
ATOM 2044 O O . GLN A 1 272 ? 25.382 9.330 -32.188 1.00 87.88 272 GLN A O 1
ATOM 2049 N N . ASN A 1 273 ? 26.784 10.325 -30.730 1.00 89.94 273 ASN A N 1
ATOM 2050 C CA . ASN A 1 273 ? 26.234 9.777 -29.496 1.00 89.94 273 ASN A CA 1
ATOM 2051 C C . ASN A 1 273 ? 26.233 10.885 -28.442 1.00 89.94 273 ASN A C 1
ATOM 2053 O O . ASN A 1 273 ? 27.250 11.146 -27.797 1.00 89.94 273 ASN A O 1
ATOM 2057 N N . VAL A 1 274 ? 25.106 11.579 -28.327 1.00 88.31 274 VAL A N 1
ATOM 2058 C CA . VAL A 1 274 ? 24.988 12.836 -27.578 1.00 88.31 274 VAL A CA 1
ATOM 2059 C C . VAL A 1 274 ? 23.860 12.760 -26.557 1.00 88.31 274 VAL A C 1
ATOM 2061 O O . VAL A 1 274 ? 22.987 11.894 -26.628 1.00 88.31 274 VAL A O 1
ATOM 2064 N N . LYS A 1 275 ? 23.851 13.688 -25.599 1.00 87.81 275 LYS A N 1
ATOM 2065 C CA . LYS A 1 275 ? 22.733 13.871 -24.662 1.00 87.81 275 LYS A CA 1
ATOM 2066 C C . LYS A 1 275 ? 22.150 15.272 -24.754 1.00 87.81 275 LYS A C 1
ATOM 2068 O O . LYS A 1 275 ? 22.858 16.233 -25.057 1.00 87.81 275 LYS A O 1
ATOM 2073 N N . THR A 1 276 ? 20.860 15.381 -24.461 1.00 88.81 276 THR A N 1
ATOM 2074 C CA . THR A 1 276 ? 20.202 16.672 -24.254 1.00 88.81 276 THR A CA 1
ATOM 2075 C C . THR A 1 276 ? 20.554 17.253 -22.887 1.00 88.81 276 THR A C 1
ATOM 2077 O O . THR A 1 276 ? 20.982 16.533 -21.980 1.00 88.81 276 THR A O 1
ATOM 2080 N N . LYS A 1 277 ? 20.279 18.550 -22.708 1.00 84.31 277 LYS A N 1
ATOM 2081 C CA . LYS A 1 277 ? 20.211 19.161 -21.375 1.00 84.31 277 LYS A CA 1
ATOM 2082 C C . LYS A 1 277 ? 19.138 18.489 -20.521 1.00 84.31 277 LYS A C 1
ATOM 2084 O O . LYS A 1 277 ? 18.166 17.944 -21.052 1.00 84.31 277 LYS A O 1
ATOM 2089 N N . GLU A 1 278 ? 19.332 18.548 -19.210 1.00 86.25 278 GLU A N 1
ATOM 2090 C CA . GLU A 1 278 ? 18.356 18.073 -18.233 1.00 86.25 278 GLU A CA 1
ATOM 2091 C C . GLU A 1 278 ? 17.206 19.070 -18.078 1.00 86.25 278 GLU A C 1
ATOM 2093 O O . GLU A 1 278 ? 17.410 20.284 -18.103 1.00 86.25 278 GLU A O 1
ATOM 2098 N N . VAL A 1 279 ? 15.999 18.535 -17.917 1.00 89.06 279 VAL A N 1
ATOM 2099 C CA . VAL A 1 279 ? 14.776 19.288 -17.645 1.00 89.06 279 VAL A CA 1
ATOM 2100 C C . VAL A 1 279 ? 14.207 18.829 -16.318 1.00 89.06 279 VAL A C 1
ATOM 2102 O O . VAL A 1 279 ? 13.920 17.643 -16.136 1.00 89.06 279 VAL A O 1
ATOM 2105 N N . ASP A 1 280 ? 14.028 19.786 -15.416 1.00 90.19 280 ASP A N 1
ATOM 2106 C CA . ASP A 1 280 ? 13.402 19.559 -14.123 1.00 90.19 280 ASP A CA 1
ATOM 2107 C C . ASP A 1 280 ? 11.876 19.501 -14.290 1.00 90.19 280 ASP A C 1
ATOM 2109 O O . ASP A 1 280 ? 11.270 20.318 -14.985 1.00 90.19 280 ASP A O 1
ATOM 2113 N N . VAL A 1 281 ? 11.249 18.497 -13.681 1.00 91.25 281 VAL A N 1
ATOM 2114 C CA . VAL A 1 281 ? 9.796 18.329 -13.646 1.00 91.25 281 VAL A CA 1
ATOM 2115 C C . VAL A 1 281 ? 9.379 18.043 -12.211 1.00 91.25 281 VAL A C 1
ATOM 2117 O O . VAL A 1 281 ? 9.737 17.009 -11.647 1.00 91.25 281 VAL A O 1
ATOM 2120 N N . THR A 1 282 ? 8.593 18.944 -11.633 1.00 91.00 282 THR A N 1
ATOM 2121 C CA . THR A 1 282 ? 8.034 18.798 -10.287 1.00 91.00 282 THR A CA 1
ATOM 2122 C C . THR A 1 282 ? 6.553 18.472 -10.384 1.00 91.00 282 THR A C 1
ATOM 2124 O O . THR A 1 282 ? 5.769 19.264 -10.908 1.00 91.00 282 THR A O 1
ATOM 2127 N N . VAL A 1 283 ? 6.154 17.333 -9.833 1.00 92.00 283 VAL A N 1
ATOM 2128 C CA . VAL A 1 283 ? 4.751 16.930 -9.727 1.00 92.00 283 VAL A CA 1
ATOM 2129 C C . VAL A 1 283 ? 4.376 16.978 -8.255 1.00 92.00 283 VAL A C 1
ATOM 2131 O O . VAL A 1 283 ? 4.941 16.240 -7.457 1.00 92.00 283 VAL A O 1
ATOM 2134 N N . ALA A 1 284 ? 3.446 17.858 -7.896 1.00 90.94 284 ALA A N 1
ATOM 2135 C CA . ALA A 1 284 ? 3.058 18.095 -6.510 1.00 90.94 284 ALA A CA 1
ATOM 2136 C C . ALA A 1 284 ? 1.616 17.655 -6.245 1.00 90.94 284 ALA A C 1
ATOM 2138 O O . ALA A 1 284 ? 0.690 18.023 -6.978 1.00 90.94 284 ALA A O 1
ATOM 2139 N N . ARG A 1 285 ? 1.390 16.942 -5.136 1.00 89.88 285 ARG A N 1
ATOM 2140 C CA . ARG A 1 285 ? 0.021 16.695 -4.658 1.00 89.88 285 ARG A CA 1
ATOM 2141 C C . ARG A 1 285 ? -0.648 17.990 -4.227 1.00 89.88 285 ARG A C 1
ATOM 2143 O O . ARG A 1 285 ? 0.006 18.913 -3.737 1.00 89.88 285 ARG A O 1
ATOM 2150 N N . THR A 1 286 ? -1.972 18.018 -4.375 1.00 89.62 286 THR A N 1
ATOM 2151 C CA . THR A 1 286 ? -2.833 19.134 -3.938 1.00 89.62 286 THR A CA 1
ATOM 2152 C C . THR A 1 286 ? -3.983 18.718 -3.021 1.00 89.62 286 THR A C 1
ATOM 2154 O O . THR A 1 286 ? -4.773 19.554 -2.586 1.00 89.62 286 THR A O 1
ATOM 2157 N N . SER A 1 287 ? -4.065 17.429 -2.699 1.00 89.75 287 SER A N 1
ATOM 2158 C CA . SER A 1 287 ? -5.062 16.855 -1.800 1.00 89.75 287 SER A CA 1
ATOM 2159 C C . SER A 1 287 ? -4.565 15.527 -1.233 1.00 89.75 287 SER A C 1
ATOM 2161 O O . SER A 1 287 ? -3.664 14.902 -1.794 1.00 89.75 287 SER A O 1
ATOM 2163 N N . ALA A 1 288 ? -5.181 15.085 -0.139 1.00 92.94 288 ALA A N 1
ATOM 2164 C CA . ALA A 1 288 ? -5.075 13.716 0.352 1.00 92.94 288 ALA A CA 1
ATOM 2165 C C . ALA A 1 288 ? -6.294 12.913 -0.122 1.00 92.94 288 ALA A C 1
ATOM 2167 O O . ALA A 1 288 ? -7.382 13.467 -0.270 1.00 92.94 288 ALA A O 1
ATOM 2168 N N . ALA A 1 289 ? -6.145 11.609 -0.322 1.00 92.06 289 ALA A N 1
ATOM 2169 C CA . ALA A 1 289 ? -7.282 10.722 -0.512 1.00 92.06 289 ALA A CA 1
ATOM 2170 C C . ALA A 1 289 ? -8.047 10.551 0.809 1.00 92.06 289 ALA A C 1
ATOM 2172 O O . ALA A 1 289 ? -7.442 10.421 1.881 1.00 92.06 289 ALA A O 1
ATOM 2173 N N . ALA A 1 290 ? -9.380 10.504 0.733 1.00 94.94 290 ALA A N 1
ATOM 2174 C CA . ALA A 1 290 ? -10.206 10.152 1.881 1.00 94.94 290 ALA A CA 1
ATOM 2175 C C . ALA A 1 290 ? -9.857 8.727 2.358 1.00 94.94 290 ALA A C 1
ATOM 2177 O O . ALA A 1 290 ? -9.827 7.808 1.531 1.00 94.94 290 ALA A O 1
ATOM 2178 N N . PRO A 1 291 ? -9.607 8.508 3.664 1.00 97.56 291 PRO A N 1
ATOM 2179 C CA . PRO A 1 291 ? -9.387 7.162 4.175 1.00 97.56 291 PRO A CA 1
ATOM 2180 C C . PRO A 1 291 ? -10.607 6.277 3.920 1.00 97.56 291 PRO A C 1
ATOM 2182 O O . PRO A 1 291 ? -11.751 6.732 3.990 1.00 97.56 291 PRO A O 1
ATOM 2185 N N . LYS A 1 292 ? -10.376 4.984 3.703 1.00 97.69 292 LYS A N 1
ATOM 2186 C CA . LYS A 1 292 ? -11.446 3.993 3.564 1.00 97.69 292 LYS A CA 1
ATOM 2187 C C . LYS A 1 292 ? -11.509 3.119 4.810 1.00 97.69 292 LYS A C 1
ATOM 2189 O O . LYS A 1 292 ? -10.544 2.432 5.131 1.00 97.69 292 LYS A O 1
ATOM 2194 N N . ILE A 1 293 ? -12.646 3.134 5.509 1.00 98.25 293 ILE A N 1
ATOM 2195 C CA . ILE A 1 293 ? -12.903 2.245 6.652 1.00 98.25 293 ILE A CA 1
ATOM 2196 C C . ILE A 1 293 ? -13.397 0.895 6.123 1.00 98.25 293 ILE A C 1
ATOM 2198 O O . ILE A 1 293 ? -14.483 0.798 5.555 1.00 98.25 293 ILE A O 1
ATOM 2202 N N . ASN A 1 294 ? -12.602 -0.150 6.339 1.00 97.88 294 ASN A N 1
ATOM 2203 C CA . ASN A 1 294 ? -12.907 -1.530 5.960 1.00 97.88 294 ASN A CA 1
ATOM 2204 C C . ASN A 1 294 ? -13.677 -2.280 7.059 1.00 97.88 294 ASN A C 1
ATOM 2206 O O . ASN A 1 294 ? -14.402 -3.231 6.769 1.00 97.88 294 ASN A O 1
ATOM 2210 N N . LYS A 1 295 ? -13.544 -1.850 8.321 1.00 97.69 295 LYS A N 1
ATOM 2211 C CA . LYS A 1 295 ? -14.263 -2.424 9.463 1.00 97.69 295 LYS A CA 1
ATOM 2212 C C . LYS A 1 295 ? -14.735 -1.335 10.410 1.00 97.69 295 LYS A C 1
ATOM 2214 O O . LYS A 1 295 ? -13.928 -0.602 10.982 1.00 97.69 295 LYS A O 1
ATOM 2219 N N . GLN A 1 296 ? -16.049 -1.274 10.573 1.00 98.19 296 GLN A N 1
ATOM 2220 C CA . GLN A 1 296 ? -16.718 -0.362 11.490 1.00 98.19 296 GLN A CA 1
ATOM 2221 C C . GLN A 1 296 ? -16.609 -0.859 12.937 1.00 98.19 296 GLN A C 1
ATOM 2223 O O . GLN A 1 296 ? -16.509 -2.073 13.162 1.00 98.19 296 GLN A O 1
ATOM 2228 N N . PRO A 1 297 ? -16.657 0.049 13.929 1.00 97.31 297 PRO A N 1
ATOM 2229 C CA . PRO A 1 297 ? -16.749 -0.370 15.313 1.00 97.31 297 PRO A CA 1
ATOM 2230 C C . PRO A 1 297 ? -18.085 -1.069 15.557 1.00 97.31 297 PRO A C 1
ATOM 2232 O O . PRO A 1 297 ? -19.065 -0.855 14.847 1.00 97.31 297 PRO A O 1
ATOM 2235 N N . ALA A 1 298 ? -18.134 -1.904 16.592 1.00 95.19 298 ALA A N 1
ATOM 2236 C CA . ALA A 1 298 ? -19.350 -2.591 17.007 1.00 95.19 298 ALA A CA 1
ATOM 2237 C C . ALA A 1 298 ? -19.788 -2.105 18.390 1.00 95.19 298 ALA A C 1
ATOM 2239 O O . ALA A 1 298 ? -18.963 -1.956 19.293 1.00 95.19 298 ALA A O 1
ATOM 2240 N N . GLY A 1 299 ? -21.094 -1.891 18.558 1.00 93.06 299 GLY A N 1
ATOM 2241 C CA . GLY A 1 299 ? -21.682 -1.584 19.860 1.00 93.06 299 GLY A CA 1
ATOM 2242 C C . GLY A 1 299 ? -21.489 -2.725 20.859 1.00 93.06 299 GLY A C 1
ATOM 2243 O O . GLY A 1 299 ? -21.331 -3.890 20.486 1.00 93.06 299 GLY A O 1
ATOM 2244 N N . LYS A 1 300 ? -21.502 -2.386 22.148 1.00 91.62 300 LYS A N 1
ATOM 2245 C CA . LYS A 1 300 ? -21.272 -3.333 23.248 1.00 91.62 300 LYS A CA 1
ATOM 2246 C C . LYS A 1 300 ? -22.299 -3.124 24.356 1.00 91.62 300 LYS A C 1
ATOM 2248 O O . LYS A 1 300 ? -22.823 -2.026 24.531 1.00 91.62 300 LYS A O 1
ATOM 2253 N N . ARG A 1 301 ? -22.595 -4.182 25.110 1.00 89.81 301 ARG A N 1
ATOM 2254 C CA . ARG A 1 301 ? -23.526 -4.138 26.244 1.00 89.81 301 ARG A CA 1
ATOM 2255 C C . ARG A 1 301 ? -22.870 -4.769 27.464 1.00 89.81 301 ARG A C 1
ATOM 2257 O O . ARG A 1 301 ? -22.363 -5.880 27.362 1.00 89.81 301 ARG A O 1
ATOM 2264 N N . TYR A 1 302 ? -22.918 -4.073 28.593 1.00 88.81 302 TYR A N 1
ATOM 2265 C CA . TYR A 1 302 ? -22.321 -4.492 29.858 1.00 88.81 302 TYR A CA 1
ATOM 2266 C C . TYR A 1 302 ? -23.297 -4.274 31.014 1.00 88.81 302 TYR A C 1
ATOM 2268 O O . TYR A 1 302 ? -24.226 -3.471 30.918 1.00 88.81 302 TYR A O 1
ATOM 2276 N N . ALA A 1 303 ? -23.070 -4.949 32.137 1.00 85.06 303 ALA A N 1
ATOM 2277 C CA . ALA A 1 303 ? -23.726 -4.591 33.388 1.00 85.06 303 ALA A CA 1
ATOM 2278 C C . ALA A 1 303 ? -23.037 -3.358 34.008 1.00 85.06 303 ALA A C 1
ATOM 2280 O O . ALA A 1 303 ? -21.810 -3.231 33.970 1.00 85.06 303 ALA A O 1
ATOM 2281 N N . ALA A 1 304 ? -23.806 -2.439 34.586 1.00 87.75 304 ALA A N 1
ATOM 2282 C CA . ALA A 1 304 ? -23.280 -1.293 35.321 1.00 87.75 304 ALA A CA 1
ATOM 2283 C C . ALA A 1 304 ? -22.404 -1.782 36.486 1.00 87.75 304 ALA A C 1
ATOM 2285 O O . ALA A 1 304 ? -22.845 -2.610 37.268 1.00 87.75 304 ALA A O 1
ATOM 2286 N N . GLY A 1 305 ? -21.165 -1.301 36.589 1.00 84.31 305 GLY A N 1
ATOM 2287 C CA . GLY A 1 305 ? -20.156 -1.765 37.550 1.00 84.31 305 GLY A CA 1
ATOM 2288 C C . GLY A 1 305 ? -19.086 -2.695 36.965 1.00 84.31 305 GLY A C 1
ATOM 2289 O O . GLY A 1 305 ? -18.077 -2.926 37.629 1.00 84.31 305 GLY A O 1
ATOM 2290 N N . THR A 1 306 ? -19.255 -3.166 35.721 1.00 85.56 306 THR A N 1
ATOM 2291 C CA . THR A 1 306 ? -18.267 -4.003 35.009 1.00 85.56 306 THR A CA 1
ATOM 2292 C C . THR A 1 306 ? -16.884 -3.352 35.001 1.00 85.56 306 THR A C 1
ATOM 2294 O O . THR A 1 306 ? -16.738 -2.187 34.624 1.00 85.56 306 THR A O 1
ATOM 2297 N N . LYS A 1 307 ? -15.858 -4.113 35.406 1.00 81.75 307 LYS A N 1
ATOM 2298 C CA . LYS A 1 307 ? -14.476 -3.615 35.561 1.00 81.75 307 LYS A CA 1
ATOM 2299 C C . LYS A 1 307 ? -13.651 -3.691 34.278 1.00 81.75 307 LYS A C 1
ATOM 2301 O O . LYS A 1 307 ? -12.722 -2.905 34.108 1.00 81.75 307 LYS A O 1
ATOM 2306 N N . TYR A 1 308 ? -13.967 -4.637 33.396 1.00 80.81 308 TYR A N 1
ATOM 2307 C CA . TYR A 1 308 ? -13.211 -4.897 32.172 1.00 80.81 308 TYR A CA 1
ATOM 2308 C C . TYR A 1 308 ? -14.117 -4.769 30.958 1.00 80.81 308 TYR A C 1
ATOM 2310 O O . TYR A 1 308 ? -15.081 -5.516 30.830 1.00 80.81 308 TYR A O 1
ATOM 2318 N N . LEU A 1 309 ? -13.791 -3.828 30.074 1.00 87.38 309 LEU A N 1
ATOM 2319 C CA . LEU A 1 309 ? -14.515 -3.613 28.826 1.00 87.38 309 LEU A CA 1
ATOM 2320 C C . LEU A 1 309 ? -13.625 -3.999 27.651 1.00 87.38 309 LEU A C 1
ATOM 2322 O O . LEU A 1 309 ? -12.417 -3.751 27.672 1.00 87.38 309 LEU A O 1
ATOM 2326 N N . ASP A 1 310 ? -14.233 -4.570 26.619 1.00 86.69 310 ASP A N 1
ATOM 2327 C CA . ASP A 1 310 ? -13.557 -4.789 25.349 1.00 86.69 310 ASP A CA 1
ATOM 2328 C C . ASP A 1 310 ? -13.326 -3.458 24.629 1.00 86.69 310 ASP A C 1
ATOM 2330 O O . ASP A 1 310 ? -14.123 -2.518 24.732 1.00 86.69 310 ASP A O 1
ATOM 2334 N N . ASN A 1 311 ? -12.267 -3.415 23.825 1.00 92.12 311 ASN A N 1
ATOM 2335 C CA . ASN A 1 311 ? -12.000 -2.283 22.952 1.00 92.12 311 ASN A CA 1
ATOM 2336 C C . ASN A 1 311 ? -13.044 -2.181 21.834 1.00 92.12 311 ASN A C 1
ATOM 2338 O O . ASN A 1 311 ? -13.449 -3.180 21.236 1.00 92.12 311 ASN A O 1
ATOM 2342 N N . LEU A 1 312 ? -13.398 -0.946 21.494 1.00 96.31 312 LEU A N 1
ATOM 2343 C CA . LEU A 1 312 ? -13.901 -0.604 20.170 1.00 96.31 312 LEU A CA 1
ATOM 2344 C C . LEU A 1 312 ? -12.717 -0.584 19.199 1.00 96.31 312 LEU A C 1
ATOM 2346 O O . LEU A 1 312 ? -11.604 -0.227 19.597 1.00 96.31 312 LEU A O 1
ATOM 2350 N N . SER A 1 313 ? -12.938 -0.950 17.940 1.00 97.00 313 SER A N 1
ATOM 2351 C CA . SER A 1 313 ? -11.891 -0.946 16.919 1.00 97.00 313 SER A CA 1
ATOM 2352 C C . SER A 1 313 ? -12.409 -0.490 15.564 1.00 97.00 313 SER A C 1
ATOM 2354 O O . SER A 1 313 ? -13.578 -0.684 15.238 1.00 97.00 313 SER A O 1
ATOM 2356 N N . VAL A 1 314 ? -11.516 0.110 14.785 1.00 98.25 314 VAL A N 1
ATOM 2357 C CA . VAL A 1 314 ? -11.702 0.423 13.368 1.00 98.25 314 VAL A CA 1
ATOM 2358 C C . VAL A 1 314 ? -10.528 -0.137 12.576 1.00 98.25 314 VAL A C 1
ATOM 2360 O O . VAL A 1 314 ? -9.403 -0.168 13.069 1.00 98.25 314 VAL A O 1
ATOM 2363 N N . GLU A 1 315 ? -10.773 -0.569 11.345 1.00 98.19 315 GLU A N 1
ATOM 2364 C CA . GLU A 1 315 ? -9.707 -0.915 10.396 1.00 98.19 315 GLU A CA 1
ATOM 2365 C C . GLU A 1 315 ? -9.883 -0.038 9.160 1.00 98.19 315 GLU A C 1
ATOM 2367 O O . GLU A 1 315 ? -10.971 -0.002 8.579 1.00 98.19 315 GLU A O 1
ATOM 2372 N N . ALA A 1 316 ? -8.837 0.701 8.791 1.00 97.88 316 ALA A N 1
ATOM 2373 C CA . ALA A 1 316 ? -8.861 1.653 7.689 1.00 97.88 316 ALA A CA 1
ATOM 2374 C C . ALA A 1 316 ? -7.571 1.592 6.862 1.00 97.88 316 ALA A C 1
ATOM 2376 O O . ALA A 1 316 ? -6.520 1.192 7.365 1.00 97.88 316 ALA A O 1
ATOM 2377 N N . GLU A 1 317 ? -7.664 2.013 5.605 1.00 97.00 317 GLU A N 1
ATOM 2378 C CA . GLU A 1 317 ? -6.557 2.077 4.650 1.00 97.00 317 GLU A CA 1
ATOM 2379 C C . GLU A 1 317 ? -6.508 3.439 3.945 1.00 97.00 317 GLU A C 1
ATOM 2381 O O . GLU A 1 317 ? -7.513 4.153 3.865 1.00 97.00 317 GLU A O 1
ATOM 2386 N N . SER A 1 318 ? -5.326 3.787 3.432 1.00 95.44 318 SER A N 1
ATOM 2387 C CA . SER A 1 318 ? -5.132 4.906 2.510 1.00 95.44 318 SER A CA 1
ATOM 2388 C C . SER A 1 318 ? -4.683 4.376 1.147 1.00 95.44 318 SER A C 1
ATOM 2390 O O . SER A 1 318 ? -3.801 3.518 1.086 1.00 95.44 318 SER A O 1
ATOM 2392 N N . SER A 1 319 ? -5.267 4.890 0.063 1.00 90.69 319 SER A N 1
ATOM 2393 C CA . SER A 1 319 ? -4.907 4.533 -1.316 1.00 90.69 319 SER A CA 1
ATOM 2394 C C . SER A 1 319 ? -3.715 5.318 -1.868 1.00 90.69 319 SER A C 1
ATOM 2396 O O . SER A 1 319 ? -3.140 4.910 -2.870 1.00 90.69 319 SER A O 1
ATOM 2398 N N . ASP A 1 320 ? -3.327 6.421 -1.226 1.00 88.12 320 ASP A N 1
ATOM 2399 C CA . ASP A 1 320 ? -2.275 7.321 -1.714 1.00 88.12 320 ASP A CA 1
ATOM 2400 C C . ASP A 1 320 ? -0.952 7.189 -0.938 1.00 88.12 320 ASP A C 1
ATOM 2402 O O . ASP A 1 320 ? -0.028 7.987 -1.124 1.00 88.12 320 ASP A O 1
ATOM 2406 N N . GLY A 1 321 ? -0.856 6.187 -0.057 1.00 85.50 321 GLY A N 1
ATOM 2407 C CA . GLY A 1 321 ? 0.310 5.945 0.795 1.00 85.50 321 GLY A CA 1
ATOM 2408 C C . GLY A 1 321 ? 0.455 6.921 1.967 1.00 85.50 321 GLY A C 1
ATOM 2409 O O . GLY A 1 321 ? 1.480 6.899 2.649 1.00 85.50 321 GLY A O 1
ATOM 2410 N N . GLY A 1 322 ? -0.538 7.777 2.214 1.00 91.31 322 GLY A N 1
ATOM 2411 C CA . GLY A 1 322 ? -0.523 8.702 3.338 1.00 91.31 322 GLY A CA 1
ATOM 2412 C C . GLY A 1 322 ? -0.608 8.028 4.709 1.00 91.31 322 GLY A C 1
ATOM 2413 O O . GLY A 1 322 ? -0.963 6.855 4.870 1.00 91.31 322 GLY A O 1
ATOM 2414 N N . ARG A 1 323 ? -0.225 8.789 5.738 1.00 95.69 323 ARG A N 1
ATOM 2415 C CA . ARG A 1 323 ? -0.152 8.313 7.120 1.00 95.69 323 ARG A CA 1
ATOM 2416 C C . ARG A 1 323 ? -1.503 8.486 7.804 1.00 95.69 323 ARG A C 1
ATOM 2418 O O . ARG A 1 323 ? -1.959 9.611 7.991 1.00 95.69 323 ARG A O 1
ATOM 2425 N N . LEU A 1 324 ? -2.087 7.380 8.265 1.00 97.75 324 LEU A N 1
ATOM 2426 C CA . LEU A 1 324 ? -3.324 7.409 9.044 1.00 97.75 324 LEU A CA 1
ATOM 2427 C C . LEU A 1 324 ? -3.083 7.815 10.506 1.00 97.75 324 LEU A C 1
ATOM 2429 O O . LEU A 1 324 ? -2.112 7.401 11.145 1.00 97.75 324 LEU A O 1
ATOM 2433 N N . SER A 1 325 ? -4.010 8.597 11.047 1.00 98.25 325 SER A N 1
ATOM 2434 C CA . SER A 1 325 ? -4.136 8.919 12.467 1.00 98.25 325 SER A CA 1
ATOM 2435 C C . SER A 1 325 ? -5.595 8.806 12.905 1.00 98.25 325 SER A C 1
ATOM 2437 O O . SER A 1 325 ? -6.503 8.895 12.080 1.00 98.25 325 SER A O 1
ATOM 2439 N N . TYR A 1 326 ? -5.815 8.575 14.197 1.00 98.56 326 TYR A N 1
ATOM 2440 C CA . TYR A 1 326 ? -7.132 8.279 14.750 1.00 98.56 326 TYR A CA 1
ATOM 2441 C C . TYR A 1 326 ? -7.441 9.240 15.893 1.00 98.56 326 TYR A C 1
ATOM 2443 O O . TYR A 1 326 ? -6.544 9.649 16.629 1.00 98.56 326 TYR A O 1
ATOM 2451 N N . GLN A 1 327 ? -8.714 9.575 16.069 1.00 98.56 327 GLN A N 1
ATOM 2452 C CA . GLN A 1 327 ? -9.204 10.238 17.272 1.00 98.56 327 GLN A CA 1
ATOM 2453 C C . GLN A 1 327 ? -10.612 9.740 17.583 1.00 98.56 327 GLN A C 1
ATOM 2455 O O . GLN A 1 327 ? -11.542 9.916 16.796 1.00 98.56 327 GLN A O 1
ATOM 2460 N N . TRP A 1 328 ? -10.783 9.141 18.759 1.00 98.69 328 TRP A N 1
ATOM 2461 C CA . TRP A 1 328 ? -12.097 8.703 19.228 1.00 98.69 328 TRP A CA 1
ATOM 2462 C C . TRP A 1 328 ? -12.852 9.822 19.927 1.00 98.69 328 TRP A C 1
ATOM 2464 O O . TRP A 1 328 ? -12.261 10.642 20.635 1.00 98.69 328 TRP A O 1
ATOM 2474 N N . TYR A 1 329 ? -14.168 9.816 19.767 1.00 98.44 329 TYR A N 1
ATOM 2475 C CA . TYR A 1 329 ? -15.084 10.757 20.388 1.00 98.44 329 TYR A CA 1
ATOM 2476 C C . TYR A 1 329 ? -16.165 10.007 21.156 1.00 98.44 329 TYR A C 1
ATOM 2478 O O . TYR A 1 329 ? -16.585 8.928 20.747 1.00 98.44 329 TYR A O 1
ATOM 2486 N N . VAL A 1 330 ? -16.621 10.600 22.259 1.00 98.00 330 VAL A N 1
ATOM 2487 C CA . VAL A 1 330 ? -17.692 10.066 23.106 1.00 98.00 330 VAL A CA 1
ATOM 2488 C C . VAL A 1 330 ? -18.745 11.129 23.401 1.00 98.00 330 VAL A C 1
ATOM 2490 O O . VAL A 1 330 ? -18.407 12.286 23.665 1.00 98.00 330 VAL A O 1
ATOM 2493 N N . SER A 1 331 ? -20.012 10.729 23.410 1.00 97.25 331 SER A N 1
ATOM 2494 C CA . SER A 1 331 ? -21.120 11.462 24.026 1.00 97.25 331 SER A CA 1
ATOM 2495 C C . SER A 1 331 ? -21.764 10.580 25.095 1.00 97.25 331 SER A C 1
ATOM 2497 O O . SER A 1 331 ? -22.096 9.430 24.822 1.00 97.25 331 SER A O 1
ATOM 2499 N N . ARG A 1 332 ? -21.921 11.115 26.311 1.00 92.81 332 ARG A N 1
ATOM 2500 C CA . ARG A 1 332 ? -22.501 10.396 27.469 1.00 92.81 332 ARG A CA 1
ATOM 2501 C C . ARG A 1 332 ? -23.940 10.795 27.791 1.00 92.81 332 ARG A C 1
ATOM 2503 O O . ARG A 1 332 ? -24.580 10.229 28.665 1.00 92.81 332 ARG A O 1
ATOM 2510 N N . ASP A 1 333 ? -24.422 11.834 27.129 1.00 86.12 333 ASP A N 1
ATOM 2511 C CA . ASP A 1 333 ? -25.710 12.481 27.367 1.00 86.12 333 ASP A CA 1
ATOM 2512 C C . ASP A 1 333 ? -26.606 12.449 26.119 1.00 86.12 333 ASP A C 1
ATOM 2514 O O . ASP A 1 333 ? -27.636 13.119 26.078 1.00 86.12 333 ASP A O 1
ATOM 2518 N N . GLY A 1 334 ? -26.203 11.702 25.082 1.00 76.81 334 GLY A N 1
ATOM 2519 C CA . GLY A 1 334 ? -26.857 11.698 23.771 1.00 76.81 334 GLY A CA 1
ATOM 2520 C C . GLY A 1 334 ? -26.754 13.035 23.024 1.00 76.81 334 GLY A C 1
ATOM 2521 O O . GLY A 1 334 ? -27.447 13.232 22.028 1.00 76.81 334 GLY A O 1
ATOM 2522 N N . GLY A 1 335 ? -25.928 13.962 23.518 1.00 83.75 335 GLY A N 1
ATOM 2523 C CA . GLY A 1 335 ? -25.726 15.297 22.979 1.00 83.75 335 GLY A CA 1
ATOM 2524 C C . GLY A 1 335 ? -24.369 15.456 22.298 1.00 83.75 335 GLY A C 1
ATOM 2525 O O . GLY A 1 335 ? -24.070 14.842 21.275 1.00 83.75 335 GLY A O 1
ATOM 2526 N N . LYS A 1 336 ? -23.539 16.362 22.828 1.00 92.06 336 LYS A N 1
ATOM 2527 C CA . LYS A 1 336 ? -22.294 16.774 22.169 1.00 92.06 336 LYS A CA 1
ATOM 2528 C C . LYS A 1 336 ? -21.192 15.730 22.355 1.00 92.06 336 LYS A C 1
ATOM 2530 O O . LYS A 1 336 ? -20.889 15.314 23.470 1.00 92.06 336 LYS A O 1
ATOM 2535 N N . PHE A 1 337 ? -20.514 15.398 21.262 1.00 97.44 337 PHE A N 1
ATOM 2536 C CA . PHE A 1 337 ? -19.322 14.560 21.289 1.00 97.44 337 PHE A CA 1
ATOM 2537 C C . PHE A 1 337 ? -18.086 15.336 21.752 1.00 97.44 337 PHE A C 1
ATOM 2539 O O . PHE A 1 337 ? -17.852 16.478 21.347 1.00 97.44 337 PHE A O 1
ATOM 2546 N N . SER A 1 338 ? -17.281 14.696 22.597 1.00 96.69 338 SER A N 1
ATOM 2547 C CA . SER A 1 338 ? -15.995 15.202 23.081 1.00 96.69 338 SER A CA 1
ATOM 2548 C C . SER A 1 338 ? -14.883 14.192 22.797 1.00 96.69 338 SER A C 1
ATOM 2550 O O . SER A 1 338 ? -15.139 12.988 22.870 1.00 96.69 338 SER A O 1
ATOM 2552 N N . PRO A 1 339 ? -13.651 14.639 22.494 1.00 97.62 339 PRO A N 1
ATOM 2553 C CA . PRO A 1 339 ? -12.549 13.728 22.217 1.00 97.62 339 PRO A CA 1
ATOM 2554 C C . PRO A 1 339 ? -12.194 12.911 23.462 1.00 97.62 339 PRO A C 1
ATOM 2556 O O . PRO A 1 339 ? -12.069 13.440 24.571 1.00 97.62 339 PRO A O 1
ATOM 2559 N N . VAL A 1 340 ? -11.992 11.611 23.272 1.00 97.31 340 VAL A N 1
ATOM 2560 C CA . VAL A 1 340 ? -11.453 10.722 24.298 1.00 97.31 340 VAL A CA 1
ATOM 2561 C C . VAL A 1 340 ? -9.949 10.970 24.382 1.00 97.31 340 VAL A C 1
ATOM 2563 O O . VAL A 1 340 ? -9.196 10.732 23.435 1.00 97.31 340 VAL A O 1
ATOM 2566 N N . LYS A 1 341 ? -9.499 11.497 25.522 1.00 95.06 341 LYS A N 1
ATOM 2567 C CA . LYS A 1 341 ? -8.100 11.887 25.729 1.00 95.06 341 LYS A CA 1
ATOM 2568 C C . LYS A 1 341 ? -7.164 10.685 25.558 1.00 95.06 341 LYS A C 1
ATOM 2570 O O . LYS A 1 341 ? -7.279 9.714 26.296 1.00 95.06 341 LYS A O 1
ATOM 2575 N N . GLY A 1 342 ? -6.205 10.800 24.638 1.00 93.56 342 GLY A N 1
ATOM 2576 C CA . GLY A 1 342 ? -5.179 9.780 24.386 1.00 93.56 342 GLY A CA 1
ATOM 2577 C C . GLY A 1 342 ? -5.634 8.603 23.520 1.00 93.56 342 GLY A C 1
ATOM 2578 O O . GLY A 1 342 ? -4.823 7.732 23.237 1.00 93.56 342 GLY A O 1
ATOM 2579 N N . ALA A 1 343 ? -6.893 8.575 23.074 1.00 96.62 343 ALA A N 1
ATOM 2580 C CA . ALA A 1 343 ? -7.390 7.547 22.165 1.00 96.62 343 ALA A CA 1
ATOM 2581 C C . ALA A 1 343 ? -7.017 7.893 20.714 1.00 96.62 343 ALA A C 1
ATOM 2583 O O . ALA A 1 343 ? -7.870 8.321 19.933 1.00 96.62 343 ALA A O 1
ATOM 2584 N N . THR A 1 344 ? -5.725 7.753 20.395 1.00 97.44 344 THR A N 1
ATOM 2585 C CA . THR A 1 344 ? -5.134 8.092 19.086 1.00 97.44 344 THR A CA 1
ATOM 2586 C C . THR A 1 344 ? -4.792 6.883 18.215 1.00 97.44 344 THR A C 1
ATOM 2588 O O . THR A 1 344 ? -4.198 7.032 17.147 1.00 97.44 344 THR A O 1
ATOM 2591 N N . ASP A 1 345 ? -5.164 5.692 18.676 1.00 98.00 345 ASP A N 1
ATOM 2592 C CA . ASP A 1 345 ? -4.964 4.428 17.975 1.00 98.00 345 ASP A CA 1
ATOM 2593 C C . ASP A 1 345 ? -6.254 3.972 17.279 1.00 98.00 345 ASP A C 1
ATOM 2595 O O . ASP A 1 345 ? -7.356 4.460 17.552 1.00 98.00 345 ASP A O 1
ATOM 2599 N N . SER A 1 346 ? -6.132 2.952 16.428 1.00 97.62 346 SER A N 1
ATOM 2600 C CA . SER A 1 346 ? -7.267 2.293 15.768 1.00 97.62 346 SER A CA 1
ATOM 2601 C C . SER A 1 346 ? -8.220 1.583 16.739 1.00 97.62 346 SER A C 1
ATOM 2603 O O . SER A 1 346 ? -9.264 1.074 16.332 1.00 97.62 346 SER A O 1
ATOM 2605 N N . THR A 1 347 ? -7.894 1.559 18.034 1.00 96.81 347 THR A N 1
ATOM 2606 C CA . THR A 1 347 ? -8.731 1.001 19.096 1.00 96.81 347 THR A CA 1
ATOM 2607 C C . THR A 1 347 ? -8.941 1.989 20.236 1.00 96.81 347 THR A C 1
ATOM 2609 O O . THR A 1 347 ? -8.060 2.791 20.537 1.00 96.81 347 THR A O 1
ATOM 2612 N N . CYS A 1 348 ? -10.082 1.887 20.914 1.00 95.94 348 CYS A N 1
ATOM 2613 C CA . CYS A 1 348 ? -10.398 2.672 22.103 1.00 95.94 348 CYS A CA 1
ATOM 2614 C C . CYS A 1 348 ? -11.077 1.797 23.151 1.00 95.94 348 CYS A C 1
ATOM 2616 O O . CYS A 1 348 ? -12.105 1.180 22.872 1.00 95.94 348 CYS A O 1
ATOM 2618 N N . THR A 1 349 ? -10.545 1.781 24.372 1.00 93.38 349 THR A N 1
ATOM 2619 C CA . THR A 1 349 ? -11.232 1.188 25.524 1.00 93.38 349 THR A CA 1
ATOM 2620 C C . THR A 1 349 ? -12.270 2.185 26.050 1.00 93.38 349 THR A C 1
ATOM 2622 O O . THR A 1 349 ? -11.889 3.294 26.441 1.00 93.38 349 THR A O 1
ATOM 2625 N N . PRO A 1 350 ? -13.571 1.845 26.071 1.00 94.06 350 PRO A N 1
ATOM 2626 C CA . PRO A 1 350 ? -14.588 2.701 26.674 1.00 94.06 350 PRO A CA 1
ATOM 2627 C C . PRO A 1 350 ? -14.338 2.918 28.173 1.00 94.06 350 PRO A C 1
ATOM 2629 O O . PRO A 1 350 ? -13.638 2.141 28.826 1.00 94.06 350 PRO A O 1
ATOM 2632 N N . ALA A 1 351 ? -14.932 3.968 28.739 1.00 92.56 351 ALA A N 1
ATOM 2633 C CA . ALA A 1 351 ? -14.910 4.169 30.187 1.00 92.56 351 ALA A CA 1
ATOM 2634 C C . ALA A 1 351 ? -15.953 3.262 30.855 1.00 92.56 351 ALA A C 1
ATOM 2636 O O . ALA A 1 351 ? -17.010 3.012 30.283 1.00 92.56 351 ALA A O 1
ATOM 2637 N N . THR A 1 352 ? -15.679 2.792 32.071 1.00 91.62 352 THR A N 1
ATOM 2638 C CA . THR A 1 352 ? -16.672 2.061 32.868 1.00 91.62 352 THR A CA 1
ATOM 2639 C C . THR A 1 352 ? -17.730 3.011 33.433 1.00 91.62 352 THR A C 1
ATOM 2641 O O . THR A 1 352 ? -17.466 4.194 33.657 1.00 91.62 352 THR A O 1
ATOM 2644 N N . SER A 1 353 ? -18.927 2.483 33.696 1.00 90.81 353 SER A N 1
ATOM 2645 C CA . SER A 1 353 ? -20.004 3.193 34.393 1.00 90.81 353 SER A CA 1
ATOM 2646 C C . SER A 1 353 ? -20.506 2.358 35.565 1.00 90.81 353 SER A C 1
ATOM 2648 O O . SER A 1 353 ? -20.709 1.154 35.420 1.00 90.81 353 SER A O 1
ATOM 2650 N N . SER A 1 354 ? -20.726 2.989 36.720 1.00 88.25 354 SER A N 1
ATOM 2651 C CA . SER A 1 354 ? -21.331 2.366 37.908 1.00 88.25 354 SER A CA 1
ATOM 2652 C C . SER A 1 354 ? -22.861 2.411 37.909 1.00 88.25 354 SER A C 1
ATOM 2654 O O . SER A 1 354 ? -23.487 1.816 38.780 1.00 88.25 354 SER A O 1
ATOM 2656 N N . VAL A 1 355 ? -23.465 3.113 36.950 1.00 88.56 355 VAL A N 1
ATOM 2657 C CA . VAL A 1 355 ? -24.917 3.267 36.802 1.00 88.56 355 VAL A CA 1
ATOM 2658 C C . VAL A 1 355 ? -25.345 2.929 35.379 1.00 88.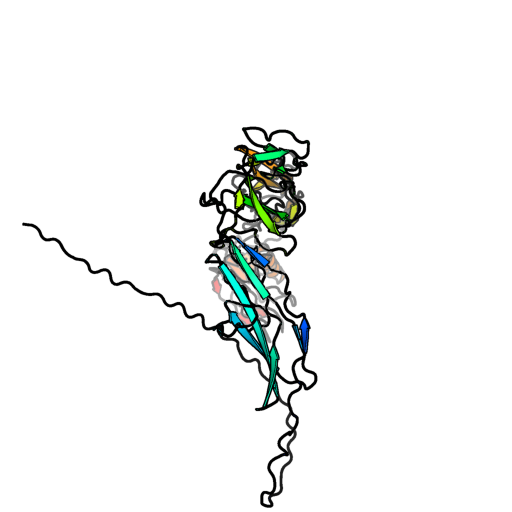56 355 VAL A C 1
ATOM 2660 O O . VAL A 1 355 ? -24.511 2.841 34.471 1.00 88.56 355 VAL A O 1
ATOM 2663 N N . LYS A 1 356 ? -26.654 2.766 35.170 1.00 90.50 356 LYS A N 1
ATOM 2664 C CA . LYS A 1 356 ? -27.216 2.659 33.824 1.00 90.50 356 LYS A CA 1
ATOM 2665 C C . LYS A 1 356 ? -26.815 3.876 32.982 1.00 90.50 356 LYS A C 1
ATOM 2667 O O . LYS A 1 356 ? -27.039 5.009 33.403 1.00 90.50 356 LYS A O 1
ATOM 2672 N N . ALA A 1 357 ? -26.250 3.633 31.805 1.00 92.50 357 ALA A N 1
ATOM 2673 C CA . ALA A 1 357 ? -25.781 4.673 30.893 1.00 92.50 357 ALA A CA 1
ATOM 2674 C C . ALA A 1 357 ? -25.733 4.141 29.457 1.00 92.50 357 ALA A C 1
ATOM 2676 O O . ALA A 1 357 ? -25.487 2.956 29.260 1.00 92.50 357 ALA A O 1
ATOM 2677 N N . ASP A 1 358 ? -25.927 5.015 28.474 1.00 94.25 358 ASP A N 1
ATOM 2678 C CA . ASP A 1 358 ? -25.773 4.701 27.053 1.00 94.25 358 ASP A CA 1
ATOM 2679 C C . ASP A 1 358 ? -24.784 5.704 26.445 1.00 94.25 358 ASP A C 1
ATOM 2681 O O . ASP A 1 358 ? -25.155 6.817 26.070 1.00 94.25 358 ASP A O 1
ATOM 2685 N N . ASP A 1 359 ? -23.513 5.310 26.367 1.00 95.75 359 ASP A N 1
ATOM 2686 C CA . ASP A 1 359 ? -22.444 6.155 25.835 1.00 95.75 359 ASP A CA 1
ATOM 2687 C C . ASP A 1 359 ? -22.281 5.883 24.333 1.00 95.75 359 ASP A C 1
ATOM 2689 O O . ASP A 1 359 ? -22.090 4.743 23.905 1.00 95.75 359 ASP A O 1
ATOM 2693 N N . SER A 1 360 ? -22.347 6.926 23.511 1.00 97.56 360 SER A N 1
ATOM 2694 C CA . SER A 1 360 ? -22.171 6.825 22.058 1.00 97.56 360 SER A CA 1
ATOM 2695 C C . SER A 1 360 ? -20.745 7.177 21.654 1.00 97.56 360 SER A C 1
ATOM 2697 O O . SER A 1 360 ? -20.191 8.162 22.139 1.00 97.56 360 SER A O 1
ATOM 2699 N N . TYR A 1 361 ? -20.167 6.401 20.738 1.00 98.25 361 TYR A N 1
ATOM 2700 C CA . TYR A 1 361 ? -18.786 6.526 20.281 1.00 98.25 361 TYR A CA 1
ATOM 2701 C C . TYR A 1 361 ? -18.686 6.526 18.757 1.00 98.25 361 TYR A C 1
ATOM 2703 O O . TYR A 1 361 ? -19.395 5.778 18.089 1.00 98.25 361 TYR A O 1
ATOM 2711 N N . TYR A 1 362 ? -17.744 7.300 18.223 1.00 98.44 362 TYR A N 1
ATOM 2712 C CA . TYR A 1 362 ? -17.242 7.159 16.853 1.00 98.44 362 TYR A CA 1
ATOM 2713 C C . TYR A 1 362 ? -15.739 7.459 16.811 1.00 98.44 362 TYR A C 1
ATOM 2715 O O . TYR A 1 362 ? -15.178 8.038 17.747 1.00 98.44 362 TYR A O 1
ATOM 2723 N N . CYS A 1 363 ? -15.088 7.086 15.713 1.00 98.69 363 CYS A N 1
ATOM 2724 C CA . CYS A 1 363 ? -13.700 7.420 15.422 1.00 98.69 363 CYS A CA 1
ATOM 2725 C C . CYS A 1 363 ? -13.630 8.333 14.193 1.00 98.69 363 CYS A C 1
ATOM 2727 O O . CYS A 1 363 ? -14.321 8.090 13.205 1.00 98.69 363 CYS A O 1
ATOM 2729 N N . VAL A 1 364 ? -12.796 9.370 14.245 1.00 98.62 364 VAL A N 1
ATOM 2730 C CA . VAL A 1 364 ? -12.363 10.104 13.050 1.00 98.62 364 VAL A CA 1
ATOM 2731 C C . VAL A 1 364 ? -11.011 9.546 12.643 1.00 98.62 364 VAL A C 1
ATOM 2733 O O . VAL A 1 364 ? -10.067 9.571 13.435 1.00 98.62 364 VAL A O 1
ATOM 2736 N N . VAL A 1 365 ? -10.941 9.030 11.421 1.00 98.75 365 VAL A N 1
ATOM 2737 C CA . VAL A 1 365 ? -9.701 8.584 10.790 1.00 98.75 365 VAL A CA 1
ATOM 2738 C C . VAL A 1 365 ? -9.246 9.692 9.853 1.00 98.75 365 VAL A C 1
ATOM 2740 O O . VAL A 1 365 ? -10.026 10.122 9.008 1.00 98.75 365 VAL A O 1
ATOM 2743 N N . THR A 1 366 ? -8.001 10.137 9.987 1.00 98.44 366 THR A N 1
ATOM 2744 C CA . THR A 1 366 ? -7.407 11.192 9.157 1.00 98.44 366 THR A CA 1
ATOM 2745 C C . THR A 1 366 ? -6.212 10.633 8.400 1.00 98.44 366 THR A C 1
ATOM 2747 O O . THR A 1 366 ? -5.299 10.089 9.021 1.00 98.44 366 THR A O 1
ATOM 2750 N N . ASN A 1 367 ? -6.208 10.786 7.079 1.00 98.00 367 ASN A N 1
ATOM 2751 C CA . ASN A 1 367 ? -5.076 10.520 6.199 1.00 98.00 367 ASN A CA 1
ATOM 2752 C C . ASN A 1 367 ? -4.295 11.818 5.982 1.00 98.00 367 ASN A C 1
ATOM 2754 O O . ASN A 1 367 ? -4.902 12.826 5.630 1.00 98.00 367 ASN A O 1
ATOM 2758 N N . THR A 1 368 ? -2.975 11.788 6.162 1.00 96.88 368 THR A N 1
ATOM 2759 C CA . THR A 1 368 ? -2.094 12.939 5.925 1.00 96.88 368 THR A CA 1
ATOM 2760 C C . THR A 1 368 ? -0.988 12.580 4.939 1.00 96.88 368 THR A C 1
ATOM 2762 O O . THR A 1 368 ? -0.262 11.602 5.141 1.00 96.88 368 THR A O 1
ATOM 2765 N N . VAL A 1 369 ? -0.820 13.413 3.911 1.00 92.25 369 VAL A N 1
ATOM 2766 C CA . VAL A 1 369 ? 0.252 13.322 2.908 1.00 92.25 369 VAL A CA 1
ATOM 2767 C C . VAL A 1 369 ? 1.063 14.612 2.895 1.00 92.25 369 VAL A C 1
ATOM 2769 O O . VAL A 1 369 ? 0.514 15.701 3.061 1.00 92.25 369 VAL A 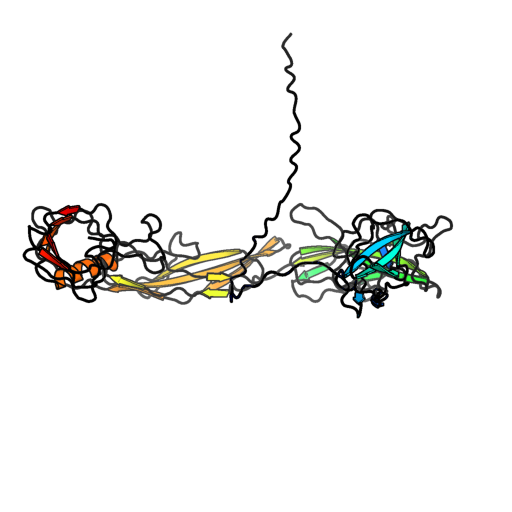O 1
ATOM 2772 N N . ASN A 1 370 ? 2.373 14.491 2.693 1.00 90.94 370 ASN A N 1
ATOM 2773 C CA . ASN A 1 370 ? 3.268 15.634 2.533 1.00 90.94 370 ASN A CA 1
ATOM 2774 C C . ASN A 1 370 ? 3.734 15.681 1.084 1.00 90.94 370 ASN A C 1
ATOM 2776 O O . ASN A 1 370 ? 4.214 14.668 0.580 1.00 90.94 370 ASN A O 1
ATOM 2780 N N . SER A 1 371 ? 3.581 16.845 0.460 1.00 90.19 371 SER A N 1
ATOM 2781 C CA . SER A 1 371 ? 3.911 17.072 -0.943 1.00 90.19 371 SER A CA 1
ATOM 2782 C C . SER A 1 371 ? 5.339 17.557 -1.124 1.00 90.19 371 SER A C 1
ATOM 2784 O O . SER A 1 371 ? 5.885 18.221 -0.236 1.00 90.19 371 SER A O 1
ATOM 2786 N N . VAL A 1 372 ? 5.938 17.286 -2.288 1.00 87.38 372 VAL A N 1
ATOM 2787 C CA . VAL A 1 372 ? 7.250 17.862 -2.636 1.00 87.38 372 VAL A CA 1
ATOM 2788 C C . VAL A 1 372 ? 7.212 19.387 -2.716 1.00 87.38 372 VAL A C 1
ATOM 2790 O O . VAL A 1 372 ? 8.238 20.034 -2.538 1.00 87.38 372 VAL A O 1
ATOM 2793 N N . SER A 1 373 ? 6.023 19.987 -2.862 1.00 85.62 373 SER A N 1
ATOM 2794 C CA . SER A 1 373 ? 5.848 21.439 -2.743 1.00 85.62 373 SER A CA 1
ATOM 2795 C C . SER A 1 373 ? 6.104 21.984 -1.328 1.00 85.62 373 SER A C 1
ATOM 2797 O O . SER A 1 373 ? 6.090 23.197 -1.136 1.00 85.62 373 SER A O 1
ATOM 2799 N N . GLY A 1 374 ? 6.278 21.113 -0.327 1.00 87.50 374 GLY A N 1
ATOM 2800 C CA . GLY A 1 374 ? 6.419 21.470 1.088 1.00 87.50 374 GLY A CA 1
ATOM 2801 C C . GLY A 1 374 ? 5.091 21.636 1.835 1.00 87.50 374 GLY A C 1
ATOM 2802 O O . GLY A 1 374 ? 5.096 21.847 3.048 1.00 87.50 374 GLY A O 1
ATOM 2803 N N . GLU A 1 375 ? 3.961 21.511 1.139 1.00 91.56 375 GLU A N 1
ATOM 2804 C CA . GLU A 1 375 ? 2.621 21.590 1.726 1.00 91.56 375 GLU A CA 1
ATOM 2805 C C . GLU A 1 375 ? 2.174 20.231 2.283 1.00 91.56 375 GLU A C 1
ATOM 2807 O O . GLU A 1 375 ? 2.595 19.170 1.814 1.00 91.56 375 GLU A O 1
ATOM 2812 N N . SER A 1 376 ? 1.289 20.257 3.281 1.00 93.44 376 SER A N 1
ATOM 2813 C CA . SER A 1 376 ? 0.685 19.054 3.858 1.00 93.44 376 SER A CA 1
ATOM 2814 C C . SER A 1 376 ? -0.818 19.071 3.630 1.00 93.44 376 SER A C 1
ATOM 2816 O O . SER A 1 376 ? -1.492 20.055 3.936 1.00 93.44 376 SER A O 1
ATOM 2818 N N . TYR A 1 377 ? -1.346 17.965 3.119 1.00 94.31 377 TYR A N 1
ATOM 2819 C CA . TYR A 1 377 ? -2.769 17.797 2.858 1.00 94.31 377 TYR A CA 1
ATOM 2820 C C . TYR A 1 377 ? -3.319 16.717 3.771 1.00 94.31 377 TYR A C 1
ATOM 2822 O O . TYR A 1 377 ? -2.642 15.735 4.083 1.00 94.31 377 TYR A O 1
ATOM 2830 N N . SER A 1 378 ? -4.548 16.903 4.237 1.00 96.56 378 SER A N 1
ATOM 2831 C CA . SER A 1 378 ? -5.222 15.907 5.057 1.00 96.56 378 SER A CA 1
ATOM 2832 C C . SER A 1 378 ? -6.680 15.785 4.676 1.00 96.56 378 SER A C 1
ATOM 2834 O O . SER A 1 378 ? -7.347 16.786 4.441 1.00 96.56 378 SER A O 1
ATOM 2836 N N . GLU A 1 379 ? -7.162 14.552 4.679 1.00 98.06 379 GLU A N 1
ATOM 2837 C CA . GLU A 1 379 ? -8.570 14.222 4.517 1.00 98.06 379 GLU A CA 1
ATOM 2838 C C . GLU A 1 379 ? -9.003 13.271 5.619 1.00 98.06 379 GLU A C 1
ATOM 2840 O O . GLU A 1 379 ? -8.182 12.567 6.212 1.00 98.06 379 GLU A O 1
ATOM 2845 N N . HIS A 1 380 ? -10.295 13.265 5.929 1.00 97.62 380 HIS A N 1
ATOM 2846 C CA . HIS A 1 380 ? -10.807 12.479 7.042 1.00 97.62 380 HIS A CA 1
ATOM 2847 C C . HIS A 1 380 ? -12.143 11.822 6.731 1.00 97.62 380 HIS A C 1
ATOM 2849 O O . HIS A 1 380 ? -12.935 12.293 5.922 1.00 97.62 380 HIS A O 1
ATOM 2855 N N . VAL A 1 381 ? -12.398 10.721 7.428 1.00 98.50 381 VAL A N 1
ATOM 2856 C CA . VAL A 1 381 ? -13.675 10.017 7.407 1.00 98.50 381 VAL A CA 1
ATOM 2857 C C . VAL A 1 381 ? -14.084 9.690 8.836 1.00 98.50 381 VAL A C 1
ATOM 2859 O O . VAL A 1 381 ? -13.251 9.363 9.686 1.00 98.50 381 VAL A O 1
ATOM 2862 N N . GLN A 1 382 ? -15.379 9.795 9.112 1.00 98.44 382 GLN A N 1
ATOM 2863 C CA . GLN A 1 382 ? -15.949 9.382 10.387 1.00 98.44 382 GLN A CA 1
ATOM 2864 C C . GLN A 1 382 ? -16.450 7.939 10.281 1.00 98.44 382 GLN A C 1
ATOM 2866 O O . GLN A 1 382 ? -17.096 7.577 9.299 1.00 98.44 382 GLN A O 1
ATOM 2871 N N . SER A 1 383 ? -16.186 7.127 11.303 1.00 98.56 383 SER A N 1
ATOM 2872 C CA . SER A 1 383 ? -16.814 5.815 11.448 1.00 98.56 383 SER A CA 1
ATOM 2873 C C . SER A 1 383 ? -18.314 5.931 11.723 1.00 98.56 383 SER A C 1
ATOM 2875 O O . SER A 1 383 ? -18.828 6.989 12.112 1.00 98.56 383 SER A O 1
ATOM 2877 N N . ASP A 1 384 ? -18.998 4.793 11.640 1.00 98.25 384 ASP A N 1
ATOM 2878 C CA . ASP A 1 384 ? -20.337 4.654 12.194 1.00 98.25 384 ASP A CA 1
ATOM 2879 C C . ASP A 1 384 ? -20.319 4.969 13.694 1.00 98.25 384 ASP A C 1
ATOM 2881 O O . ASP A 1 384 ? -19.333 4.721 14.402 1.00 98.25 384 ASP A O 1
ATOM 2885 N N . THR A 1 385 ? -21.425 5.535 14.177 1.00 97.62 385 THR A N 1
ATOM 2886 C CA . THR A 1 385 ? -21.628 5.766 15.608 1.00 97.62 385 THR A CA 1
ATOM 2887 C C . THR A 1 385 ? -22.186 4.504 16.249 1.00 97.62 385 THR A C 1
ATOM 2889 O O . THR A 1 385 ? -23.204 3.976 15.806 1.00 97.62 385 THR A O 1
ATOM 2892 N N . VAL A 1 386 ? -21.546 4.045 17.321 1.00 97.62 386 VAL A N 1
ATOM 2893 C CA . VAL A 1 386 ? -21.963 2.867 18.085 1.00 97.62 386 VAL A CA 1
ATOM 2894 C C . VAL A 1 386 ? -22.270 3.214 19.528 1.00 97.62 386 VAL A C 1
ATOM 2896 O O . VAL A 1 386 ? -21.689 4.138 20.091 1.00 97.62 386 VAL A O 1
ATOM 2899 N N . THR A 1 387 ? -23.154 2.440 20.149 1.00 96.38 387 THR A N 1
ATOM 2900 C CA . THR A 1 387 ? -23.513 2.612 21.559 1.00 96.38 387 THR A CA 1
ATOM 2901 C C . THR A 1 387 ? -22.850 1.545 22.423 1.00 96.38 387 THR A C 1
ATOM 2903 O O . THR A 1 387 ? -22.893 0.350 22.112 1.00 96.38 387 THR A O 1
ATOM 2906 N N . VAL A 1 388 ? -22.263 1.986 23.531 1.00 95.75 388 VAL A N 1
ATOM 2907 C CA . VAL A 1 388 ? -21.854 1.155 24.659 1.00 95.75 388 VAL A CA 1
ATOM 2908 C C . VAL A 1 388 ? -22.878 1.360 25.769 1.00 95.75 388 VAL A C 1
ATOM 2910 O O . VAL A 1 388 ? -22.922 2.418 26.394 1.00 95.75 388 VAL A O 1
ATOM 2913 N N . SER A 1 389 ? -23.726 0.357 25.990 1.00 93.31 389 SER A N 1
ATOM 2914 C CA . SER A 1 389 ? -24.795 0.433 26.989 1.00 93.31 389 SER A CA 1
ATOM 2915 C C . SER A 1 389 ? -24.415 -0.291 28.274 1.00 93.31 389 SER A C 1
ATOM 2917 O O . SER A 1 389 ? -23.998 -1.451 28.231 1.00 93.31 389 SER A O 1
ATOM 2919 N N . PHE A 1 390 ? -24.675 0.345 29.406 1.00 91.25 390 PHE A N 1
ATOM 2920 C CA . PHE A 1 390 ? -24.607 -0.223 30.742 1.00 91.25 390 PHE A CA 1
ATOM 2921 C C . PHE A 1 390 ? -26.028 -0.423 31.259 1.00 91.25 390 PHE A C 1
ATOM 2923 O O . PHE A 1 390 ? -26.786 0.537 31.391 1.00 91.25 390 PHE A O 1
ATOM 2930 N N . THR A 1 391 ? -26.406 -1.661 31.555 1.00 87.94 391 THR A N 1
ATOM 2931 C CA . THR A 1 391 ? -27.704 -1.986 32.162 1.00 87.94 391 THR A CA 1
ATOM 2932 C C . THR A 1 391 ? -27.549 -2.241 33.648 1.00 87.94 391 THR A C 1
ATOM 2934 O O . THR A 1 391 ? -26.511 -2.740 34.077 1.00 87.94 391 THR A O 1
ATOM 2937 N N . GLU A 1 392 ? -28.578 -1.948 34.441 1.00 81.19 392 GLU A N 1
ATOM 2938 C CA . GLU A 1 392 ? -28.553 -2.329 35.854 1.00 81.19 392 GLU A CA 1
ATOM 2939 C C . GLU A 1 392 ? -28.363 -3.850 35.976 1.00 81.19 392 GLU A C 1
ATOM 2941 O O . GLU A 1 392 ? -28.997 -4.609 35.229 1.00 81.19 392 GLU A O 1
ATOM 2946 N N . PRO A 1 393 ? -27.445 -4.311 36.844 1.00 70.19 393 PRO A N 1
ATOM 2947 C CA . PRO A 1 393 ? -27.339 -5.729 37.141 1.00 70.19 393 PRO A CA 1
ATOM 2948 C C . PRO A 1 393 ? -28.662 -6.202 37.747 1.00 70.19 393 PRO A C 1
ATOM 2950 O O . PRO A 1 393 ? -29.350 -5.435 38.414 1.00 70.19 393 PRO A O 1
ATOM 2953 N N . SER A 1 394 ? -29.027 -7.466 37.529 1.00 69.50 394 SER A N 1
ATOM 2954 C CA . SER A 1 394 ? -30.267 -7.990 38.109 1.00 69.50 394 SER A CA 1
ATOM 2955 C C . SER A 1 394 ? -30.263 -7.815 39.634 1.00 69.50 394 SER A C 1
ATOM 2957 O O . SER A 1 394 ? -29.246 -8.135 40.261 1.00 69.50 394 SER A O 1
ATOM 2959 N N . ASP A 1 395 ? -31.408 -7.444 40.214 1.00 67.62 395 ASP A N 1
ATOM 2960 C CA . ASP A 1 395 ? -31.617 -7.319 41.668 1.00 67.62 395 ASP A CA 1
ATOM 2961 C C . ASP A 1 395 ? -31.409 -8.635 42.440 1.00 67.62 395 ASP A C 1
ATOM 2963 O O . ASP A 1 395 ? -31.411 -8.645 43.672 1.00 67.62 395 ASP A O 1
ATOM 2967 N N . ALA A 1 396 ? -31.228 -9.764 41.741 1.00 70.19 396 ALA A N 1
ATOM 2968 C CA . ALA A 1 396 ? -30.867 -11.024 42.370 1.00 70.19 396 ALA A CA 1
ATOM 2969 C C . ALA A 1 396 ? -29.543 -10.865 43.132 1.00 70.19 396 ALA A C 1
ATOM 2971 O O . ALA A 1 396 ? -28.480 -10.608 42.560 1.00 70.19 396 ALA A O 1
ATOM 2972 N N . ALA A 1 397 ? -29.614 -11.018 44.447 1.00 79.44 397 ALA A N 1
ATOM 2973 C CA . ALA A 1 397 ? -28.477 -10.964 45.345 1.00 79.44 397 ALA A CA 1
ATOM 2974 C C . ALA A 1 397 ? -28.455 -12.226 46.199 1.00 79.44 397 ALA A C 1
ATOM 2976 O O . ALA A 1 397 ? -29.499 -12.772 46.559 1.00 79.44 397 ALA A O 1
ATOM 2977 N N . TRP A 1 398 ? -27.252 -12.673 46.538 1.00 92.69 398 TRP A N 1
ATOM 2978 C CA . TRP A 1 398 ? -27.082 -13.705 47.547 1.00 92.69 398 TRP A CA 1
ATOM 2979 C C . TRP A 1 398 ? -27.310 -13.110 48.932 1.00 92.69 398 TRP A C 1
ATOM 2981 O O . TRP A 1 398 ? -27.012 -11.940 49.175 1.00 92.69 398 TRP A O 1
ATOM 2991 N N . ALA A 1 399 ? -27.792 -13.932 49.859 1.00 92.75 399 ALA A N 1
ATOM 2992 C CA . ALA A 1 399 ? -27.701 -13.593 51.272 1.00 92.75 399 ALA A CA 1
ATOM 2993 C C . ALA A 1 399 ? -26.223 -13.546 51.699 1.00 92.75 399 ALA A C 1
ATOM 2995 O O . ALA A 1 399 ? -25.426 -14.355 51.226 1.00 92.75 399 ALA A O 1
ATOM 2996 N N . GLY A 1 400 ? -25.880 -12.627 52.603 1.00 92.62 400 GLY A N 1
ATOM 2997 C CA . GLY A 1 400 ? -24.495 -12.333 52.988 1.00 92.62 400 GLY A CA 1
ATOM 2998 C C . GLY A 1 400 ? -23.927 -11.120 52.247 1.00 92.62 400 GLY A C 1
ATOM 2999 O O . GLY A 1 400 ? -24.524 -10.628 51.294 1.00 92.62 400 GLY A O 1
ATOM 3000 N N . ASP A 1 401 ? -22.787 -10.612 52.709 1.00 91.19 401 ASP A N 1
ATOM 3001 C CA . ASP A 1 401 ? -22.097 -9.455 52.111 1.00 91.19 401 ASP A CA 1
ATOM 3002 C C . ASP A 1 401 ? -20.773 -9.842 51.427 1.00 91.19 401 ASP A C 1
ATOM 3004 O O . ASP A 1 401 ? -20.043 -8.988 50.921 1.00 91.19 401 ASP A O 1
ATOM 3008 N N . GLY A 1 402 ? -20.462 -11.140 51.401 1.00 94.56 402 GLY A N 1
ATOM 3009 C CA . GLY A 1 402 ? -19.256 -11.678 50.788 1.00 94.56 402 GLY A CA 1
ATOM 3010 C C . GLY A 1 402 ? -18.006 -11.532 51.649 1.00 94.56 402 GLY A C 1
ATOM 3011 O O . GLY A 1 402 ? -16.916 -11.831 51.163 1.00 94.56 402 GLY A O 1
ATOM 3012 N N . THR A 1 403 ? -18.120 -11.097 52.905 1.00 96.81 403 THR A N 1
ATOM 3013 C CA . THR A 1 403 ? -17.007 -11.121 53.865 1.00 96.81 403 THR A CA 1
ATOM 3014 C C . THR A 1 403 ? -16.778 -12.529 54.415 1.00 96.81 403 THR A C 1
ATOM 3016 O O . THR A 1 403 ? -17.654 -13.388 54.351 1.00 96.81 403 THR A O 1
ATOM 3019 N N . GLU A 1 404 ? -15.616 -12.786 55.021 1.00 94.88 404 GLU A N 1
ATOM 3020 C CA . GLU A 1 404 ? -15.349 -14.085 55.662 1.00 94.88 404 GLU A CA 1
ATOM 3021 C C . GLU A 1 404 ? -16.353 -14.403 56.786 1.00 94.88 404 GLU A C 1
ATOM 3023 O O . GLU A 1 404 ? -16.765 -15.551 56.950 1.00 94.88 404 GLU A O 1
ATOM 3028 N N . SER A 1 405 ? -16.785 -13.383 57.536 1.00 96.31 405 SER A N 1
ATOM 3029 C CA . SER A 1 405 ? -17.794 -13.511 58.594 1.00 96.31 405 SER A CA 1
ATOM 3030 C C . SER A 1 405 ? -19.226 -13.664 58.077 1.00 96.31 405 SER A C 1
ATOM 3032 O O . SER A 1 405 ? -20.082 -14.149 58.813 1.00 96.31 405 SER A O 1
ATOM 3034 N N . SER A 1 406 ? -19.498 -13.238 56.843 1.00 97.06 406 SER A N 1
ATOM 3035 C CA . SER A 1 406 ? -20.832 -13.223 56.236 1.00 97.06 406 SER A CA 1
ATOM 3036 C C . SER A 1 406 ? -20.723 -13.536 54.732 1.00 97.06 406 SER A C 1
ATOM 3038 O O . SER A 1 406 ? -20.937 -12.667 53.882 1.00 97.06 406 SER A O 1
ATOM 3040 N N . PRO A 1 407 ? -20.339 -14.780 54.376 1.00 97.94 407 PRO A N 1
ATOM 3041 C CA . PRO A 1 407 ? -20.110 -15.160 52.986 1.00 97.94 407 PRO A CA 1
ATOM 3042 C C . PRO A 1 407 ? -21.410 -15.119 52.183 1.00 97.94 407 PRO A C 1
ATOM 3044 O O . PRO A 1 407 ? -22.490 -15.348 52.727 1.00 97.94 407 PRO A O 1
ATOM 3047 N N . TYR A 1 408 ? -21.300 -14.908 50.873 1.00 98.19 408 TYR A N 1
ATOM 3048 C CA . TYR A 1 408 ? -22.421 -15.077 49.957 1.00 98.19 408 TYR A CA 1
ATOM 3049 C C . TYR A 1 408 ? -22.896 -16.532 49.966 1.00 98.19 408 TYR A C 1
ATOM 3051 O O . TYR A 1 408 ? -22.125 -17.456 49.692 1.00 98.19 408 TYR A O 1
ATOM 3059 N N . LEU A 1 409 ? -24.165 -16.744 50.298 1.00 97.94 409 LEU A N 1
ATOM 3060 C CA . LEU A 1 409 ? -24.742 -18.073 50.455 1.00 97.94 409 LEU A CA 1
ATOM 3061 C C . LEU A 1 409 ? -25.253 -18.616 49.118 1.00 97.94 409 LEU A C 1
ATOM 3063 O O . LEU A 1 409 ? -26.112 -18.015 48.477 1.00 97.94 409 LEU A O 1
ATOM 3067 N N . LEU A 1 410 ? -24.750 -19.788 48.734 1.00 97.88 410 LEU A N 1
ATOM 3068 C CA . LEU A 1 410 ? -25.145 -20.527 47.537 1.00 97.88 410 LEU A CA 1
ATOM 3069 C C . LEU A 1 410 ? -26.075 -21.671 47.959 1.00 97.88 410 LEU A C 1
ATOM 3071 O O . LEU A 1 410 ? -25.613 -22.706 48.446 1.00 97.88 410 LEU A O 1
ATOM 3075 N N . SER A 1 411 ? -27.385 -21.464 47.823 1.00 96.25 411 SER A N 1
ATOM 3076 C CA . SER A 1 411 ? -28.420 -22.398 48.300 1.00 96.25 411 SER A CA 1
ATOM 3077 C C . SER A 1 411 ? -29.107 -23.166 47.174 1.00 96.25 411 SER A C 1
ATOM 3079 O O . SER A 1 411 ? -29.783 -24.162 47.423 1.00 96.25 411 SER A O 1
ATOM 3081 N N . THR A 1 412 ? -28.958 -22.708 45.933 1.00 95.81 412 THR A N 1
ATOM 3082 C CA . THR A 1 412 ? -29.631 -23.249 44.753 1.00 95.81 412 THR A CA 1
ATOM 3083 C C . THR A 1 412 ? -28.698 -23.285 43.543 1.00 95.81 412 THR A C 1
ATOM 3085 O O . THR A 1 412 ? -27.681 -22.594 43.491 1.00 95.81 412 THR A O 1
ATOM 3088 N N . ALA A 1 413 ? -29.070 -24.053 42.515 1.00 94.06 413 ALA A N 1
ATOM 3089 C CA . ALA A 1 413 ? -28.364 -24.026 41.232 1.00 94.06 413 ALA A CA 1
ATOM 3090 C C . ALA A 1 413 ? -28.392 -22.629 40.577 1.00 94.06 413 ALA A C 1
ATOM 3092 O O . ALA A 1 413 ? -27.428 -22.238 39.922 1.00 94.06 413 ALA A O 1
ATOM 3093 N N . ASN A 1 414 ? -29.455 -21.849 40.801 1.00 93.19 414 ASN A N 1
ATOM 3094 C CA . ASN A 1 414 ? -29.562 -20.484 40.281 1.00 93.19 414 ASN A CA 1
ATOM 3095 C C . ASN A 1 414 ? -28.542 -19.535 40.921 1.00 93.19 414 ASN A C 1
ATOM 3097 O O . ASN A 1 414 ? -28.074 -18.617 40.255 1.00 93.19 414 ASN A O 1
ATOM 3101 N N . ASP A 1 415 ? -28.141 -19.777 42.171 1.00 95.38 415 ASP A N 1
ATOM 3102 C CA . ASP A 1 415 ? -27.094 -18.985 42.820 1.00 95.38 415 ASP A CA 1
ATOM 3103 C C . ASP A 1 415 ? -25.731 -19.195 42.145 1.00 95.38 415 ASP A C 1
ATOM 3105 O O . ASP A 1 415 ? -24.970 -18.243 41.978 1.00 95.38 415 ASP A O 1
ATOM 3109 N N . LEU A 1 416 ? -25.441 -20.429 41.714 1.00 95.38 416 LEU A N 1
ATOM 3110 C CA . LEU A 1 416 ? -24.239 -20.757 40.940 1.00 95.38 416 LEU A CA 1
ATOM 3111 C C . LEU A 1 416 ? -24.295 -20.153 39.535 1.00 95.38 416 LEU A C 1
ATOM 3113 O O . LEU A 1 416 ? -23.303 -19.597 39.067 1.00 95.38 416 LEU A O 1
ATOM 3117 N N . VAL A 1 417 ? -25.457 -20.226 38.881 1.00 95.00 417 VAL A N 1
ATOM 3118 C CA . VAL A 1 417 ? -25.702 -19.583 37.581 1.00 95.00 417 VAL A CA 1
ATOM 3119 C C . VAL A 1 417 ? -25.468 -18.076 37.667 1.00 95.00 417 VAL A C 1
ATOM 3121 O O . VAL A 1 417 ? -24.754 -17.531 36.832 1.00 95.00 417 VAL A O 1
ATOM 3124 N N . LEU A 1 418 ? -25.967 -17.412 38.711 1.00 92.75 418 LEU A N 1
ATOM 3125 C CA . LEU A 1 418 ? -25.731 -15.985 38.925 1.00 92.75 418 LEU A CA 1
ATOM 3126 C C . LEU A 1 418 ? -24.236 -15.667 39.092 1.00 92.75 418 LEU A C 1
ATOM 3128 O O . LEU A 1 418 ? -23.763 -14.650 38.585 1.00 92.75 418 LEU A O 1
ATOM 3132 N N . LEU A 1 419 ? -23.480 -16.528 39.784 1.00 95.12 419 LEU A N 1
ATOM 3133 C CA . LEU A 1 419 ? -22.047 -16.318 40.009 1.00 95.12 419 LEU A CA 1
ATOM 3134 C C . LEU A 1 419 ? -21.290 -16.429 38.690 1.00 95.12 419 LEU A C 1
ATOM 3136 O O . LEU A 1 419 ? -20.497 -15.551 38.354 1.00 95.12 419 LEU A O 1
ATOM 3140 N N . ARG A 1 420 ? -21.593 -17.478 37.922 1.00 95.19 420 ARG A N 1
ATOM 3141 C CA . ARG A 1 420 ? -21.079 -17.679 36.569 1.00 95.19 420 ARG A CA 1
ATOM 3142 C C . ARG A 1 420 ? -21.379 -16.485 35.681 1.00 95.19 420 ARG A C 1
ATOM 3144 O O . ARG A 1 420 ? -20.453 -15.937 35.100 1.00 95.19 420 ARG A O 1
ATOM 3151 N N . ASP A 1 421 ? -22.633 -16.060 35.597 1.00 91.62 421 ASP A N 1
ATOM 3152 C CA . ASP A 1 421 ? -23.035 -14.990 34.685 1.00 91.62 421 ASP A CA 1
ATOM 3153 C C . ASP A 1 421 ? -22.348 -13.665 35.045 1.00 91.62 421 ASP A C 1
ATOM 3155 O O . ASP A 1 421 ? -21.934 -12.917 34.159 1.00 91.62 421 ASP A O 1
ATOM 3159 N N . ARG A 1 422 ? -22.139 -13.382 36.338 1.00 90.12 422 ARG A N 1
ATOM 3160 C CA . ARG A 1 422 ? -21.403 -12.187 36.781 1.00 90.12 422 ARG A CA 1
ATOM 3161 C C . ARG A 1 422 ? -19.901 -12.268 36.495 1.00 90.12 422 ARG A C 1
ATOM 3163 O O . ARG A 1 422 ? -19.325 -11.286 36.037 1.00 90.12 422 ARG A O 1
ATOM 3170 N N . VAL A 1 423 ? -19.262 -13.418 36.694 1.00 92.62 423 VAL A N 1
ATOM 3171 C CA . VAL A 1 423 ? -17.839 -13.582 36.344 1.00 92.62 423 VAL A CA 1
ATOM 3172 C C . VAL A 1 423 ? -17.637 -13.529 34.826 1.00 92.62 423 VAL A C 1
ATOM 3174 O O . VAL A 1 423 ? -16.809 -12.761 34.340 1.00 92.62 423 VAL A O 1
ATOM 3177 N N . ASN A 1 424 ? -18.425 -14.290 34.067 1.00 92.06 424 ASN A N 1
ATOM 3178 C CA . ASN A 1 424 ? -18.273 -14.448 32.617 1.00 92.06 424 ASN A CA 1
ATOM 3179 C C . ASN A 1 424 ? -18.724 -13.207 31.833 1.00 92.06 424 ASN A C 1
ATOM 3181 O O . ASN A 1 424 ? -18.319 -13.020 30.695 1.00 92.06 424 ASN A O 1
ATOM 3185 N N . SER A 1 425 ? -19.506 -12.308 32.436 1.00 85.00 425 SER A N 1
ATOM 3186 C CA . SER A 1 425 ? -19.775 -10.980 31.859 1.00 85.00 425 SER A CA 1
ATOM 3187 C C . SER A 1 425 ? -18.690 -9.942 32.171 1.00 85.00 425 SER A C 1
ATOM 3189 O O . SER A 1 425 ? -18.752 -8.824 31.664 1.00 85.00 425 SER A O 1
ATOM 3191 N N . GLY A 1 426 ? -17.709 -10.277 33.020 1.00 85.94 426 GLY A N 1
ATOM 3192 C CA . GLY A 1 426 ? -16.687 -9.345 33.504 1.00 85.94 426 GLY A CA 1
ATOM 3193 C C . GLY A 1 426 ? -17.183 -8.357 34.564 1.00 85.94 426 GLY A C 1
ATOM 3194 O O . GLY A 1 426 ? -16.467 -7.398 34.880 1.00 85.94 426 GLY A O 1
ATOM 3195 N N . TYR A 1 427 ? -18.385 -8.577 35.114 1.00 86.31 427 TYR A N 1
ATOM 3196 C CA . TYR A 1 427 ? -18.984 -7.725 36.142 1.00 86.31 427 TYR A CA 1
ATOM 3197 C C . TYR A 1 427 ? -18.078 -7.626 37.374 1.00 86.31 427 TYR A C 1
ATOM 3199 O O . TYR A 1 427 ? -17.685 -6.530 37.773 1.00 86.31 427 TYR A O 1
ATOM 3207 N N . ASP A 1 428 ? -17.688 -8.773 37.934 1.00 87.50 428 ASP A N 1
ATOM 3208 C CA . ASP A 1 428 ? -16.698 -8.847 39.005 1.00 87.50 428 ASP A CA 1
ATOM 3209 C C . ASP A 1 428 ? -15.905 -10.160 38.931 1.00 87.50 428 ASP A C 1
ATOM 3211 O O . ASP A 1 428 ? -16.450 -11.214 38.608 1.00 87.50 428 ASP A O 1
ATOM 3215 N N . ASP A 1 429 ? -14.615 -10.094 39.258 1.00 92.06 429 ASP A N 1
ATOM 3216 C CA . ASP A 1 429 ? -13.774 -11.274 39.472 1.00 92.06 429 ASP A CA 1
ATOM 3217 C C . ASP A 1 429 ? -13.932 -11.832 40.895 1.00 92.06 429 ASP A C 1
ATOM 3219 O O . ASP A 1 429 ? -13.456 -12.928 41.188 1.00 92.06 429 ASP A O 1
ATOM 3223 N N . TYR A 1 430 ? -14.611 -11.092 41.778 1.00 94.00 430 TYR A N 1
ATOM 3224 C CA . TYR A 1 430 ? -14.849 -11.430 43.178 1.00 94.00 430 TYR A CA 1
ATOM 3225 C C . TYR A 1 430 ? -13.578 -11.609 44.005 1.00 94.00 430 TYR A C 1
ATOM 3227 O O . TYR A 1 430 ? -13.565 -12.350 44.993 1.00 94.00 430 TYR A O 1
ATOM 3235 N N . LYS A 1 431 ? -12.497 -10.912 43.642 1.00 94.31 431 LYS A N 1
ATOM 3236 C CA . LYS A 1 431 ? -11.248 -10.964 44.397 1.00 94.31 431 LYS A CA 1
ATOM 3237 C C . LYS A 1 431 ? -11.463 -10.622 45.875 1.00 94.31 431 LYS A C 1
ATOM 3239 O O . LYS A 1 431 ? -11.836 -9.504 46.219 1.00 94.31 431 LYS A O 1
ATOM 3244 N N . GLY A 1 432 ? -11.162 -11.585 46.748 1.00 92.88 432 GLY A N 1
ATOM 3245 C CA . GLY A 1 432 ? -11.279 -11.442 48.205 1.00 92.88 432 GLY A CA 1
ATOM 3246 C C . GLY A 1 432 ? -12.685 -11.652 48.780 1.00 92.88 432 GLY A C 1
ATOM 3247 O O . GLY A 1 432 ? -12.831 -11.607 49.998 1.00 92.88 432 GLY A O 1
ATOM 3248 N N . ALA A 1 433 ? -13.696 -11.909 47.946 1.00 96.94 433 ALA A N 1
ATOM 3249 C CA . ALA A 1 433 ? -15.032 -12.267 48.415 1.00 96.94 433 ALA A CA 1
ATOM 3250 C C . ALA A 1 433 ? -15.110 -13.751 48.809 1.00 96.94 433 ALA A C 1
ATOM 3252 O O . ALA A 1 433 ? -14.386 -14.591 48.267 1.00 96.94 433 ALA A O 1
ATOM 3253 N N . PHE A 1 434 ? -16.018 -14.079 49.725 1.00 98.31 434 PHE A N 1
ATOM 3254 C CA . PHE A 1 434 ? -16.268 -15.430 50.216 1.00 98.31 434 PHE A CA 1
ATOM 3255 C C . PHE A 1 434 ? -17.658 -15.905 49.799 1.00 98.31 434 PHE A C 1
ATOM 3257 O O . PHE A 1 434 ? -18.649 -15.208 50.001 1.00 98.31 434 PHE A O 1
ATOM 3264 N N . PHE A 1 435 ? -17.721 -17.119 49.266 1.00 98.50 435 PHE A N 1
ATOM 3265 C CA . PHE A 1 435 ? -18.937 -17.835 48.903 1.00 98.50 435 PHE A CA 1
ATOM 3266 C C . PHE A 1 435 ? -19.016 -19.128 49.702 1.00 98.50 435 PHE A C 1
ATOM 3268 O O . PHE A 1 435 ? -17.993 -19.783 49.909 1.00 98.50 435 PHE A O 1
ATOM 3275 N N . LYS A 1 436 ? -20.219 -19.514 50.132 1.00 98.50 436 LYS A N 1
ATOM 3276 C CA . LYS A 1 436 ? -20.433 -20.750 50.884 1.00 98.50 436 LYS A CA 1
ATOM 3277 C C . LYS A 1 436 ? -21.673 -21.503 50.418 1.00 98.50 436 LYS A C 1
ATOM 3279 O O . LYS A 1 436 ? -22.767 -20.945 50.422 1.00 98.50 436 LYS A O 1
ATOM 3284 N N . MET A 1 437 ? -21.516 -22.782 50.080 1.00 98.50 437 MET A N 1
ATOM 3285 C CA . MET A 1 437 ? -22.652 -23.679 49.850 1.00 98.50 437 MET A CA 1
ATOM 3286 C C . MET A 1 437 ? -23.382 -23.968 51.164 1.00 98.50 437 MET A C 1
ATOM 3288 O O . MET A 1 437 ? -22.752 -24.209 52.196 1.00 98.50 437 MET A O 1
ATOM 3292 N N . THR A 1 438 ? -24.712 -23.959 51.123 1.00 98.12 438 THR A N 1
ATOM 3293 C CA . THR A 1 438 ? -25.566 -24.244 52.294 1.00 98.12 438 THR A CA 1
ATOM 3294 C C . THR A 1 438 ? -26.260 -25.605 52.224 1.00 98.12 438 THR A C 1
ATOM 3296 O O . THR A 1 438 ? -27.053 -25.940 53.102 1.00 98.12 438 THR A O 1
ATOM 3299 N N . GLY A 1 439 ? -26.004 -26.365 51.164 1.00 97.88 439 GLY A N 1
ATOM 3300 C CA . GLY A 1 439 ? -26.578 -27.676 50.903 1.00 97.88 439 GLY A CA 1
ATOM 3301 C C . GLY A 1 439 ? -25.929 -28.314 49.681 1.00 97.88 439 GLY A C 1
ATOM 3302 O O . GLY A 1 439 ? -25.122 -27.680 48.996 1.00 97.88 439 GLY A O 1
ATOM 3303 N N . ASP A 1 440 ? -26.287 -29.566 49.409 1.00 98.31 440 ASP A N 1
ATOM 3304 C CA . ASP A 1 440 ? -25.862 -30.247 48.188 1.00 98.31 440 ASP A CA 1
ATOM 3305 C C . ASP A 1 440 ? -26.508 -29.576 46.968 1.00 98.31 440 ASP A C 1
ATOM 3307 O O . ASP A 1 440 ? -27.703 -29.269 46.972 1.00 98.31 440 ASP A O 1
ATOM 3311 N N . LEU A 1 441 ? -25.717 -29.352 45.919 1.00 97.50 441 LEU A N 1
ATOM 3312 C CA . LEU A 1 441 ? -26.141 -28.666 44.698 1.00 97.50 441 LEU A CA 1
ATOM 3313 C C . LEU A 1 441 ? -25.821 -29.514 43.468 1.00 97.50 441 LEU A C 1
ATOM 3315 O O . LEU A 1 441 ? -24.922 -30.352 43.485 1.00 97.50 441 LEU A O 1
ATOM 3319 N N . ALA A 1 442 ? -26.533 -29.269 42.374 1.00 96.31 442 ALA A N 1
ATOM 3320 C CA . ALA A 1 442 ? -26.248 -29.870 41.077 1.00 96.31 442 ALA A CA 1
ATOM 3321 C C . ALA A 1 442 ? -26.084 -28.776 40.021 1.00 96.31 442 ALA A C 1
ATOM 3323 O O . ALA A 1 442 ? -26.853 -27.812 39.999 1.00 96.31 442 ALA A O 1
ATOM 3324 N N . LEU A 1 443 ? -25.089 -28.933 39.149 1.00 96.31 443 LEU A N 1
ATOM 3325 C CA . LEU A 1 443 ? -24.915 -28.063 37.993 1.00 96.31 443 LEU A CA 1
ATOM 3326 C C . LEU A 1 443 ? -25.993 -28.366 36.935 1.00 96.31 443 LEU A C 1
ATOM 3328 O O . LEU A 1 443 ? -26.369 -29.528 36.761 1.00 96.31 443 LEU A O 1
ATOM 3332 N N . PRO A 1 444 ? -26.482 -27.348 36.207 1.00 95.44 444 PRO A N 1
ATOM 3333 C CA . PRO A 1 444 ? -27.315 -27.536 35.020 1.00 95.44 444 PRO A CA 1
ATOM 3334 C C . PRO A 1 444 ? -26.650 -28.419 33.950 1.00 95.44 444 PRO A C 1
ATOM 3336 O O . PRO A 1 444 ? -25.426 -28.477 33.845 1.00 95.44 444 PRO A O 1
ATOM 3339 N N . GLN A 1 445 ? -27.452 -29.083 33.111 1.00 91.31 445 GLN A N 1
ATOM 3340 C CA . GLN A 1 445 ? -26.949 -29.956 32.036 1.00 91.31 445 GLN A CA 1
ATOM 3341 C C . GLN A 1 445 ? -26.112 -29.189 30.994 1.00 91.31 445 GLN A C 1
ATOM 3343 O O . GLN A 1 445 ? -25.131 -29.710 30.471 1.00 91.31 445 GLN A O 1
ATOM 3348 N N . ASP A 1 446 ? -26.496 -27.949 30.709 1.00 92.00 446 ASP A N 1
ATOM 3349 C CA . ASP A 1 446 ? -25.878 -27.009 29.771 1.00 92.00 446 ASP A CA 1
ATOM 3350 C C . ASP A 1 446 ? -24.880 -26.061 30.457 1.00 92.00 446 ASP A C 1
ATOM 3352 O O . ASP A 1 446 ? -24.613 -24.957 29.981 1.00 92.00 446 ASP A O 1
ATOM 3356 N N . TRP A 1 447 ? -24.319 -26.483 31.593 1.00 94.94 447 TRP A N 1
ATOM 3357 C CA . TRP A 1 447 ? -23.407 -25.663 32.374 1.00 94.94 447 TRP A CA 1
ATOM 3358 C C . TRP A 1 447 ? -22.209 -25.159 31.560 1.00 94.94 447 TRP A C 1
ATOM 3360 O O . TRP A 1 447 ? -21.460 -25.923 30.939 1.00 94.94 447 TRP A O 1
ATOM 3370 N N . VAL A 1 448 ? -22.002 -23.846 31.632 1.00 94.38 448 VAL A N 1
ATOM 3371 C CA . VAL A 1 448 ? -20.775 -23.172 31.213 1.00 94.38 448 VAL A CA 1
ATOM 3372 C C . VAL A 1 448 ? -19.942 -22.906 32.472 1.00 94.38 448 VAL A C 1
ATOM 3374 O O . VAL A 1 448 ? -20.495 -22.389 33.441 1.00 94.38 448 VAL A O 1
ATOM 3377 N N . PRO A 1 449 ? -18.646 -23.260 32.498 1.00 96.25 449 PRO A N 1
ATOM 3378 C CA . PRO A 1 449 ? -17.813 -23.033 33.670 1.00 96.25 449 PRO A CA 1
ATOM 3379 C C . PRO A 1 449 ? -17.718 -21.560 34.070 1.00 96.25 449 PRO A C 1
ATOM 3381 O O . PRO A 1 449 ? -17.740 -20.665 33.223 1.00 96.25 449 PRO A O 1
ATOM 3384 N N . ILE A 1 450 ? -17.554 -21.323 35.371 1.00 96.69 450 ILE A N 1
ATOM 3385 C CA . ILE A 1 450 ? -17.227 -20.010 35.917 1.00 96.69 450 ILE A CA 1
ATOM 3386 C C . ILE A 1 450 ? -15.808 -19.650 35.472 1.00 96.69 450 ILE A C 1
ATOM 3388 O O . ILE A 1 450 ? -14.830 -20.336 35.782 1.00 96.69 450 ILE A O 1
ATOM 3392 N N . GLY A 1 451 ? -15.725 -18.539 34.763 1.00 94.69 451 GLY A N 1
ATOM 3393 C CA . GLY A 1 451 ? -14.548 -17.992 34.130 1.00 94.69 451 GLY A CA 1
ATOM 3394 C C . GLY A 1 451 ? -14.294 -18.544 32.731 1.00 94.69 451 GLY A C 1
ATOM 3395 O O . GLY A 1 451 ? -14.217 -19.755 32.521 1.00 94.69 451 GLY A O 1
ATOM 3396 N N . GLU A 1 452 ? -14.119 -17.632 31.777 1.00 92.44 452 GLU A N 1
ATOM 3397 C CA . GLU A 1 452 ? -13.985 -17.918 30.344 1.00 92.44 452 GLU A CA 1
ATOM 3398 C C . GLU A 1 452 ? -12.969 -16.993 29.656 1.00 92.44 452 GLU A C 1
ATOM 3400 O O . GLU A 1 452 ? -12.385 -16.108 30.285 1.00 92.44 452 GLU A O 1
ATOM 3405 N N . LEU A 1 453 ? -12.714 -17.225 28.366 1.00 91.25 453 LEU A N 1
ATOM 3406 C CA . LEU A 1 453 ? -11.939 -16.298 27.542 1.00 91.25 453 LEU A CA 1
ATOM 3407 C C . LEU A 1 453 ? -12.764 -15.041 27.255 1.00 91.25 453 LEU A C 1
ATOM 3409 O O . LEU A 1 453 ? -13.973 -15.119 27.055 1.00 91.25 453 LEU A O 1
ATOM 3413 N N . ARG A 1 454 ? -12.103 -13.886 27.183 1.00 87.06 454 ARG A N 1
ATOM 3414 C CA . ARG A 1 454 ? -12.735 -12.646 26.719 1.00 87.06 454 ARG A CA 1
ATOM 3415 C C . ARG A 1 454 ? -13.207 -12.802 25.276 1.00 87.06 454 ARG A C 1
ATOM 3417 O O . ARG A 1 454 ? -12.619 -13.549 24.491 1.00 87.06 454 ARG A O 1
ATOM 3424 N N . ALA A 1 455 ? -14.251 -12.065 24.911 1.00 80.94 455 ALA A N 1
ATOM 3425 C CA . ALA A 1 455 ? -14.808 -12.120 23.568 1.00 80.94 455 ALA A CA 1
ATOM 3426 C C . ALA A 1 455 ? -13.730 -11.821 22.506 1.00 80.94 455 ALA A C 1
ATOM 3428 O O . ALA A 1 455 ? -13.044 -10.803 22.559 1.00 80.94 455 ALA A O 1
ATOM 3429 N N . GLY A 1 456 ? -13.592 -12.721 21.529 1.00 80.25 456 GLY A N 1
ATOM 3430 C CA . GLY A 1 456 ? -12.607 -12.609 20.449 1.00 80.25 456 GLY A CA 1
ATOM 3431 C C . GLY A 1 456 ? -11.219 -13.180 20.764 1.00 80.25 456 GLY A C 1
ATOM 3432 O O . GLY A 1 456 ? -10.392 -13.247 19.857 1.00 80.25 456 GLY A O 1
ATOM 3433 N N . ALA A 1 457 ? -10.959 -13.630 21.994 1.00 85.81 457 ALA A N 1
ATOM 3434 C CA . ALA A 1 457 ? -9.720 -14.322 22.328 1.00 85.81 457 ALA A CA 1
ATOM 3435 C C . ALA A 1 457 ? -9.783 -15.809 21.945 1.00 85.81 457 ALA A C 1
ATOM 3437 O O . ALA A 1 457 ? -10.776 -16.494 22.191 1.00 85.81 457 ALA A O 1
ATOM 3438 N N . THR A 1 458 ? -8.701 -16.316 21.352 1.00 90.56 458 THR A N 1
ATOM 3439 C CA . THR A 1 458 ? -8.548 -17.735 20.980 1.00 90.56 458 THR A CA 1
ATOM 3440 C C . THR A 1 458 ? -7.816 -18.554 22.042 1.00 90.56 458 THR A C 1
ATOM 3442 O O . THR A 1 458 ? -7.921 -19.778 22.051 1.00 90.56 458 THR A O 1
ATOM 3445 N N . ASP A 1 459 ? -7.080 -17.894 22.939 1.00 91.00 459 ASP A N 1
ATOM 3446 C CA . ASP A 1 459 ? -6.383 -18.501 24.069 1.00 91.00 459 ASP A CA 1
ATOM 3447 C C . ASP A 1 459 ? -6.322 -17.536 25.267 1.00 91.00 459 ASP A C 1
ATOM 3449 O O . ASP A 1 459 ? -6.791 -16.402 25.202 1.00 91.00 459 ASP A O 1
ATOM 3453 N N . ALA A 1 460 ? -5.777 -18.002 26.394 1.00 88.69 460 ALA A N 1
ATOM 3454 C CA . ALA A 1 460 ? -5.759 -17.246 27.646 1.00 88.69 460 ALA A CA 1
ATOM 3455 C C . ALA A 1 460 ? -4.786 -16.049 27.657 1.00 88.69 460 ALA A C 1
ATOM 3457 O O . ALA A 1 460 ? -4.826 -15.247 28.594 1.00 88.69 460 ALA A O 1
ATOM 3458 N N . GLY A 1 461 ? -3.864 -15.946 26.697 1.00 88.06 461 GLY A N 1
ATOM 3459 C CA . GLY A 1 461 ? -2.939 -14.823 26.559 1.00 88.06 461 GLY A CA 1
ATOM 3460 C C . GLY A 1 461 ? -2.071 -14.573 27.794 1.00 88.06 461 GLY A C 1
ATOM 3461 O O . GLY A 1 461 ? -1.937 -13.433 28.233 1.00 88.06 461 GLY A O 1
ATOM 3462 N N . GLN A 1 462 ? -1.533 -15.627 28.423 1.00 86.12 462 GLN A N 1
ATOM 3463 C CA . GLN A 1 462 ? -0.844 -15.536 29.729 1.00 86.12 462 GLN A CA 1
ATOM 3464 C C . GLN A 1 462 ? -1.737 -14.947 30.844 1.00 86.12 462 GLN A C 1
ATOM 3466 O O . GLN A 1 462 ? -1.277 -14.284 31.771 1.00 86.12 462 GLN A O 1
ATOM 3471 N N . GLY A 1 463 ? -3.046 -15.170 30.740 1.00 84.06 463 GLY A N 1
ATOM 3472 C CA . GLY A 1 463 ? -4.064 -14.650 31.644 1.00 84.06 463 GLY A CA 1
ATOM 3473 C C . GLY A 1 463 ? -4.562 -13.245 31.297 1.00 84.06 463 GLY A C 1
ATOM 3474 O O . GLY A 1 463 ? -5.494 -12.768 31.936 1.00 84.06 463 GLY A O 1
ATOM 3475 N N . LYS A 1 464 ? -4.008 -12.538 30.312 1.00 84.88 464 LYS A N 1
ATOM 3476 C CA . LYS A 1 464 ? -4.519 -11.198 29.976 1.00 84.88 464 LYS A CA 1
ATOM 3477 C C . LYS A 1 464 ? -5.931 -11.250 29.357 1.00 84.88 464 LYS A C 1
ATOM 3479 O O . LYS A 1 464 ? -6.717 -10.328 29.563 1.00 84.88 464 LYS A O 1
ATOM 3484 N N . ASP A 1 465 ? -6.255 -12.362 28.697 1.00 90.12 465 ASP A N 1
ATOM 3485 C CA . ASP A 1 465 ? -7.452 -12.529 27.868 1.00 90.12 465 ASP A CA 1
ATOM 3486 C C . ASP A 1 465 ? -8.516 -13.425 28.519 1.00 90.12 465 ASP A C 1
ATOM 3488 O O . ASP A 1 465 ? -9.368 -13.988 27.840 1.00 90.12 465 ASP A O 1
ATOM 3492 N N . ILE A 1 466 ? -8.485 -13.562 29.847 1.00 91.38 466 ILE A N 1
ATOM 3493 C CA . ILE A 1 466 ? -9.474 -14.343 30.605 1.00 91.38 466 ILE A CA 1
ATOM 3494 C C . ILE A 1 466 ? -10.362 -13.434 31.461 1.00 91.38 466 ILE A C 1
ATOM 3496 O O . ILE A 1 466 ? -9.978 -12.320 31.834 1.00 91.38 466 ILE A O 1
ATOM 3500 N N . LEU A 1 467 ? -11.535 -13.948 31.808 1.00 93.19 467 LEU A N 1
ATOM 3501 C CA . LEU A 1 467 ? -12.448 -13.453 32.831 1.00 93.19 467 LEU A CA 1
ATOM 3502 C C . LEU A 1 467 ? -12.396 -14.444 34.001 1.00 93.19 467 LEU A C 1
ATOM 3504 O O . LEU A 1 467 ? -13.106 -15.440 33.968 1.00 93.19 467 LEU A O 1
ATOM 3508 N N . PRO A 1 468 ? -11.491 -14.282 34.982 1.00 94.56 468 PRO A N 1
ATOM 3509 C CA . PRO A 1 468 ? -11.259 -15.315 35.984 1.00 94.56 468 PRO A CA 1
ATOM 3510 C C . PRO A 1 468 ? -12.145 -15.135 37.220 1.00 94.56 468 PRO A C 1
ATOM 3512 O O . PRO A 1 468 ? -12.358 -14.012 37.674 1.00 94.56 468 PRO A O 1
ATOM 3515 N N . PHE A 1 469 ? -12.536 -16.237 37.862 1.00 96.50 469 PHE A N 1
ATOM 3516 C CA . PHE A 1 469 ? -12.984 -16.177 39.256 1.00 96.50 469 PHE A CA 1
ATOM 3517 C C . PHE A 1 469 ? -11.789 -16.064 40.206 1.00 96.50 469 PHE A C 1
ATOM 3519 O O . PHE A 1 469 ? -10.801 -16.788 40.070 1.00 96.50 469 PHE A O 1
ATOM 3526 N N . SER A 1 470 ? -11.890 -15.164 41.180 1.00 96.19 470 SER A N 1
ATOM 3527 C CA . SER A 1 470 ? -10.808 -14.796 42.099 1.00 96.19 470 SER A CA 1
ATOM 3528 C C . SER A 1 470 ? -11.224 -14.772 43.576 1.00 96.19 470 SER A C 1
ATOM 3530 O O . SER A 1 470 ? -10.487 -14.261 44.422 1.00 96.19 470 SER A O 1
ATOM 3532 N N . GLY A 1 471 ? -12.399 -15.317 43.900 1.00 96.88 471 GLY A N 1
ATOM 3533 C CA . GLY A 1 471 ? -12.912 -15.402 45.269 1.00 96.88 471 GLY A CA 1
ATOM 3534 C C . GLY A 1 471 ? -12.522 -16.683 46.014 1.00 96.88 471 GLY A C 1
ATOM 3535 O O . GLY A 1 471 ? -11.795 -17.545 45.516 1.00 96.88 471 GLY A O 1
ATOM 3536 N N . THR A 1 472 ? -13.054 -16.820 47.228 1.00 98.12 472 THR A N 1
ATOM 3537 C CA . THR A 1 472 ? -13.014 -18.054 48.023 1.00 98.12 472 THR A CA 1
ATOM 3538 C C . THR A 1 472 ? -14.343 -18.789 47.893 1.00 98.12 472 THR A C 1
ATOM 3540 O O . THR A 1 472 ? -15.382 -18.239 48.243 1.00 98.12 472 THR A O 1
ATOM 3543 N N . PHE A 1 473 ? -14.315 -20.035 47.430 1.00 98.25 473 PHE A N 1
ATOM 3544 C CA . PHE A 1 473 ? -15.466 -20.925 47.333 1.00 98.25 473 PHE A CA 1
ATOM 3545 C C . PHE A 1 473 ? -15.383 -22.014 48.413 1.00 98.25 473 PHE A C 1
ATOM 3547 O O . PHE A 1 473 ? -14.525 -22.898 48.367 1.00 98.25 473 PHE A O 1
ATOM 3554 N N . ASP A 1 474 ? -16.267 -21.949 49.405 1.00 98.12 474 ASP A N 1
ATOM 3555 C CA . ASP A 1 474 ? -16.368 -22.908 50.503 1.00 98.12 474 ASP A CA 1
ATOM 3556 C C . ASP A 1 474 ? -17.558 -23.849 50.274 1.00 98.12 474 ASP A C 1
ATOM 3558 O O . ASP A 1 474 ? -18.717 -23.454 50.381 1.00 98.12 474 ASP A O 1
ATOM 3562 N N . GLY A 1 475 ? -17.292 -25.116 49.972 1.00 97.81 475 GLY A N 1
ATOM 3563 C CA . GLY A 1 475 ? -18.343 -26.115 49.790 1.00 97.81 475 GLY A CA 1
ATOM 3564 C C . GLY A 1 475 ? -19.085 -26.472 51.082 1.00 97.81 475 GLY A C 1
ATOM 3565 O O . GLY A 1 475 ? -20.090 -27.170 51.027 1.00 97.81 475 GLY A O 1
ATOM 3566 N N . GLY A 1 476 ? -18.619 -26.030 52.257 1.00 97.12 476 GLY A N 1
ATOM 3567 C CA . GLY A 1 476 ? -19.298 -26.283 53.531 1.00 97.12 476 GLY A CA 1
ATOM 3568 C C . GLY A 1 476 ? -19.394 -27.762 53.935 1.00 97.12 476 GLY A C 1
ATOM 3569 O O . GLY A 1 476 ? -20.138 -28.086 54.854 1.00 97.12 476 GLY A O 1
ATOM 3570 N N . GLY A 1 477 ? -18.652 -28.655 53.273 1.00 97.44 477 GLY A N 1
ATOM 3571 C CA . GLY A 1 477 ? -18.760 -30.110 53.406 1.00 97.44 477 GLY A CA 1
ATOM 3572 C C . GLY A 1 477 ? -19.843 -30.739 52.521 1.00 97.44 477 GLY A C 1
ATOM 3573 O O . GLY A 1 477 ? -20.047 -31.950 52.590 1.00 97.44 477 GLY A O 1
ATOM 3574 N N . HIS A 1 478 ? -20.525 -29.948 51.694 1.00 98.38 478 HIS A N 1
ATOM 3575 C CA . HIS A 1 478 ? -21.584 -30.400 50.798 1.00 98.38 478 HIS A CA 1
ATOM 3576 C C . HIS A 1 478 ? -21.046 -30.932 49.470 1.00 98.38 478 HIS A C 1
ATOM 3578 O O . HIS A 1 478 ? -19.886 -30.715 49.100 1.00 98.38 478 HIS A O 1
ATOM 3584 N N . THR A 1 479 ? -21.912 -31.647 48.756 1.00 97.56 479 THR A N 1
ATOM 3585 C CA . THR A 1 479 ? -21.620 -32.238 47.451 1.00 97.56 479 THR A CA 1
ATOM 3586 C C . THR A 1 479 ? -22.139 -31.363 46.322 1.00 97.56 479 THR A C 1
ATOM 3588 O O . THR A 1 479 ? -23.323 -31.035 46.271 1.00 97.56 479 THR A O 1
ATOM 3591 N N . LEU A 1 480 ? -21.263 -31.039 45.373 1.00 97.38 480 LEU A N 1
ATOM 3592 C CA . LEU A 1 480 ? -21.631 -30.500 44.073 1.00 97.38 480 LEU A CA 1
ATOM 3593 C C . LEU A 1 480 ? -21.652 -31.625 43.034 1.00 97.38 480 LEU A C 1
ATOM 3595 O O . LEU A 1 480 ? -20.647 -32.297 42.800 1.00 97.38 480 LEU A O 1
ATOM 3599 N N . THR A 1 481 ? -22.805 -31.821 42.404 1.00 96.50 481 THR A N 1
ATOM 3600 C CA . THR A 1 481 ? -23.013 -32.830 41.365 1.00 96.50 481 THR A CA 1
ATOM 3601 C C . THR A 1 481 ? -22.860 -32.222 39.974 1.00 96.50 481 THR A C 1
ATOM 3603 O O . THR A 1 481 ? -23.611 -31.326 39.595 1.00 96.50 481 THR A O 1
ATOM 3606 N N . VAL A 1 482 ? -21.924 -32.752 39.191 1.00 95.50 482 VAL A N 1
ATOM 3607 C CA . VAL A 1 482 ? -21.752 -32.471 37.765 1.00 95.50 482 VAL A CA 1
ATOM 3608 C C . VAL A 1 482 ? -22.516 -33.531 36.964 1.00 95.50 482 VAL A C 1
ATOM 3610 O O . VAL A 1 482 ? -22.261 -34.730 37.143 1.00 95.50 482 VAL A O 1
ATOM 3613 N N . PRO A 1 483 ? -23.448 -33.134 36.082 1.00 93.88 483 PRO A N 1
ATOM 3614 C CA . PRO A 1 483 ? -24.153 -34.076 35.224 1.00 93.88 483 PRO A CA 1
ATOM 3615 C C . PRO A 1 483 ? -23.208 -34.890 34.336 1.00 93.88 483 PRO A C 1
ATOM 3617 O O . PRO A 1 483 ? -22.095 -34.471 34.018 1.00 93.88 483 PRO A O 1
ATOM 3620 N N . GLU A 1 484 ? -23.651 -36.070 33.908 1.00 93.88 484 GLU A N 1
ATOM 3621 C CA . GLU A 1 484 ? -22.857 -36.920 33.020 1.00 93.88 484 GLU A CA 1
ATOM 3622 C C . GLU A 1 484 ? -22.601 -36.222 31.673 1.00 93.88 484 GLU A C 1
ATOM 3624 O O . GLU A 1 484 ? -23.529 -35.779 31.000 1.00 93.88 484 GLU A O 1
ATOM 3629 N N . GLY A 1 485 ? -21.326 -36.103 31.296 1.00 90.19 485 GLY A N 1
ATOM 3630 C CA . GLY A 1 485 ? -20.867 -35.339 30.134 1.00 90.19 485 GLY A CA 1
ATOM 3631 C C . GLY A 1 485 ? -20.778 -33.823 30.358 1.00 90.19 485 GLY A C 1
ATOM 3632 O O . GLY A 1 485 ? -20.353 -33.116 29.444 1.00 90.19 485 GLY A O 1
ATOM 3633 N N . GLY A 1 486 ? -21.152 -33.331 31.543 1.00 91.00 486 GLY A N 1
ATOM 3634 C CA . GLY A 1 486 ? -21.135 -31.916 31.908 1.00 91.00 486 GLY A CA 1
ATOM 3635 C C . GLY A 1 486 ? -19.726 -31.346 32.078 1.00 91.00 486 GLY A C 1
ATOM 3636 O O . GLY A 1 486 ? -18.747 -32.080 32.230 1.00 91.00 486 GLY A O 1
ATOM 3637 N N . LYS A 1 487 ? -19.628 -30.016 32.040 1.00 92.81 487 LYS A N 1
ATOM 3638 C CA . LYS A 1 487 ? -18.375 -29.269 32.224 1.00 92.81 487 LYS A CA 1
ATOM 3639 C C . LYS A 1 487 ? -18.077 -29.023 33.717 1.00 92.81 487 LYS A C 1
ATOM 3641 O O . LYS A 1 487 ? -19.013 -29.050 34.517 1.00 92.81 487 LYS A O 1
ATOM 3646 N N . PRO A 1 488 ? -16.807 -28.783 34.097 1.00 93.44 488 PRO A N 1
ATOM 3647 C CA . PRO A 1 488 ? -16.431 -28.477 35.484 1.00 93.44 488 PRO A CA 1
ATOM 3648 C C . PRO A 1 488 ? -17.061 -27.176 36.010 1.00 93.44 488 PRO A C 1
ATOM 3650 O O . PRO A 1 488 ? -17.546 -26.353 35.228 1.00 93.44 488 PRO A O 1
ATOM 3653 N N . LEU A 1 489 ? -17.038 -26.974 37.334 1.00 95.00 489 LEU A N 1
ATOM 3654 C CA . LEU A 1 489 ? -17.558 -25.759 37.972 1.00 95.00 489 LEU A CA 1
ATOM 3655 C C . LEU A 1 489 ? -16.798 -24.513 37.487 1.00 95.00 489 LEU A C 1
ATOM 3657 O O . LEU A 1 489 ? -17.437 -23.527 37.123 1.00 95.00 489 LEU A O 1
ATOM 3661 N N . PHE A 1 490 ? -15.468 -24.574 37.429 1.00 96.12 490 PHE A N 1
ATOM 3662 C CA . PHE A 1 490 ? -14.580 -23.490 37.016 1.00 96.12 490 PHE A CA 1
ATOM 3663 C C . PHE A 1 490 ? -13.848 -23.793 35.705 1.00 96.12 490 PHE A C 1
ATOM 3665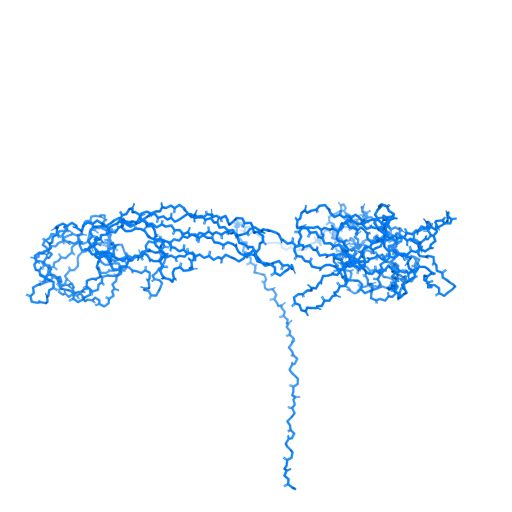 O O . PHE A 1 490 ? -13.338 -24.893 35.488 1.00 96.12 490 PHE A O 1
ATOM 3672 N N . GLY A 1 491 ? -13.764 -22.780 34.841 1.00 94.56 491 GLY A N 1
ATOM 3673 C CA . GLY A 1 491 ? -12.963 -22.794 33.618 1.00 94.56 491 GLY A CA 1
ATOM 3674 C C . GLY A 1 491 ? -11.635 -22.080 33.835 1.00 94.56 491 GLY A C 1
ATOM 3675 O O . GLY A 1 491 ? -10.571 -22.678 33.688 1.00 94.56 491 GLY A O 1
ATOM 3676 N N . TYR A 1 492 ? -11.698 -20.815 34.260 1.00 93.94 492 TYR A N 1
ATOM 3677 C CA . TYR A 1 492 ? -10.523 -20.008 34.583 1.00 93.94 492 TYR A CA 1
ATOM 3678 C C . TYR A 1 492 ? -10.640 -19.379 35.970 1.00 93.94 492 TYR A C 1
ATOM 3680 O O . TYR A 1 492 ? -11.598 -18.675 36.286 1.00 93.94 492 TYR A O 1
ATOM 3688 N N . VAL A 1 493 ? -9.605 -19.577 36.785 1.00 94.06 493 VAL A N 1
ATOM 3689 C CA . VAL A 1 493 ? -9.480 -18.977 38.117 1.00 94.06 493 VAL A CA 1
ATOM 3690 C C . VAL A 1 493 ? -8.174 -18.206 38.249 1.00 94.06 493 VAL A C 1
ATOM 3692 O O . VAL A 1 493 ? -7.188 -18.493 37.566 1.00 94.06 493 VAL A O 1
ATOM 3695 N N . ARG A 1 494 ? -8.141 -17.228 39.153 1.00 92.81 494 ARG A N 1
ATOM 3696 C CA . ARG A 1 494 ? -6.941 -16.457 39.477 1.00 92.81 494 ARG A CA 1
ATOM 3697 C C . ARG A 1 494 ? -6.954 -16.075 40.947 1.00 92.81 494 ARG A C 1
ATOM 3699 O O . ARG A 1 494 ? -7.855 -15.389 41.384 1.00 92.81 494 ARG A O 1
ATOM 3706 N N . PHE A 1 495 ? -5.932 -16.458 41.708 1.00 92.25 495 PHE A N 1
ATOM 3707 C CA . PHE A 1 495 ? -5.885 -16.174 43.154 1.00 92.25 495 PHE A CA 1
ATOM 3708 C C . PHE A 1 495 ? -7.133 -16.660 43.923 1.00 92.25 495 PHE A C 1
ATOM 3710 O O . PHE A 1 495 ? -7.449 -16.119 44.978 1.00 92.25 495 PHE A O 1
ATOM 3717 N N . ALA A 1 496 ? -7.831 -17.669 43.395 1.00 95.62 496 ALA A N 1
ATOM 3718 C CA . ALA A 1 496 ? -9.007 -18.245 44.024 1.00 95.62 496 ALA A CA 1
ATOM 3719 C C . ALA A 1 496 ? -8.619 -19.326 45.037 1.00 95.62 496 ALA A C 1
ATOM 3721 O O . ALA A 1 496 ? -7.601 -20.006 44.882 1.00 95.62 496 ALA A O 1
ATOM 3722 N N . ALA A 1 497 ? -9.473 -19.523 46.035 1.00 96.19 497 ALA A N 1
ATOM 3723 C CA . ALA A 1 497 ? -9.377 -20.633 46.974 1.00 96.19 497 ALA A CA 1
ATOM 3724 C C . ALA A 1 497 ? -10.650 -21.476 46.900 1.00 96.19 497 ALA A C 1
ATOM 3726 O O . ALA A 1 497 ? -11.748 -20.933 46.956 1.00 96.19 497 ALA A O 1
ATOM 3727 N N . VAL A 1 498 ? -10.514 -22.798 46.811 1.00 96.19 498 VAL A N 1
ATOM 3728 C CA . VAL A 1 498 ? -11.642 -23.736 46.909 1.00 96.19 498 VAL A CA 1
ATOM 3729 C C . VAL A 1 498 ? -11.384 -24.652 48.097 1.00 96.19 498 VAL A C 1
ATOM 3731 O O . VAL A 1 498 ? -10.298 -25.221 48.210 1.00 96.19 498 VAL A O 1
ATOM 3734 N N . ARG A 1 499 ? -12.351 -24.776 49.010 1.00 96.62 499 ARG A N 1
ATOM 3735 C CA . ARG A 1 499 ? -12.218 -25.609 50.216 1.00 96.62 499 ARG A CA 1
ATOM 3736 C C . ARG A 1 499 ? -13.522 -26.306 50.576 1.00 96.62 499 ARG A C 1
ATOM 3738 O O . ARG A 1 499 ? -14.591 -25.848 50.194 1.00 96.62 499 ARG A O 1
ATOM 3745 N N . ASN A 1 500 ? -13.420 -27.397 51.336 1.00 96.56 500 ASN A N 1
ATOM 3746 C CA . ASN A 1 500 ? -14.554 -28.146 51.895 1.00 96.56 500 ASN A CA 1
ATOM 3747 C C . ASN A 1 500 ? -15.631 -28.533 50.862 1.00 96.56 500 ASN A C 1
ATOM 3749 O O . ASN A 1 500 ? -16.814 -28.527 51.183 1.00 96.56 500 ASN A O 1
ATOM 3753 N N . LEU A 1 501 ? -15.240 -28.828 49.623 1.00 96.19 501 LEU A N 1
ATOM 3754 C CA . LEU A 1 501 ? -16.157 -29.172 48.541 1.00 96.19 501 LEU A CA 1
ATOM 3755 C C . LEU A 1 501 ? -16.011 -30.649 48.191 1.00 96.19 501 LEU A C 1
ATOM 3757 O O . LEU A 1 501 ? -14.921 -31.087 47.826 1.00 96.19 501 LEU A O 1
ATOM 3761 N N . ASN A 1 502 ? -17.109 -31.398 48.261 1.00 95.19 502 ASN A N 1
ATOM 3762 C CA . ASN A 1 502 ? -17.179 -32.728 47.670 1.00 95.19 502 ASN A CA 1
ATOM 3763 C C . ASN A 1 502 ? -17.664 -32.588 46.221 1.00 95.19 502 ASN A C 1
ATOM 3765 O O . ASN A 1 502 ? -18.659 -31.914 45.969 1.00 95.19 502 ASN A O 1
ATOM 3769 N N . LEU A 1 503 ? -16.978 -33.216 45.266 1.00 92.75 503 LEU A N 1
ATOM 3770 C CA . LEU A 1 503 ? -17.359 -33.194 43.851 1.00 92.75 503 LEU A CA 1
ATOM 3771 C C . LEU A 1 503 ? -17.811 -34.590 43.416 1.00 92.75 503 LEU A C 1
ATOM 3773 O O . LEU A 1 503 ? -17.099 -35.571 43.634 1.00 92.75 503 LEU A O 1
ATOM 3777 N N . TYR A 1 504 ? -18.979 -34.682 42.786 1.00 92.31 504 TYR A N 1
ATOM 3778 C CA . TYR A 1 504 ? -19.512 -35.925 42.231 1.00 92.31 504 TYR A CA 1
ATOM 3779 C C . TYR A 1 504 ? -19.839 -35.755 40.746 1.00 92.31 504 TYR A C 1
ATOM 3781 O O . TYR A 1 504 ? -20.549 -34.833 40.371 1.00 92.31 504 TYR A O 1
ATOM 3789 N N . GLY A 1 505 ? -19.373 -36.667 39.892 1.00 87.19 505 GLY A N 1
ATOM 3790 C CA . GLY A 1 505 ? -19.741 -36.704 38.476 1.00 87.19 505 GLY A CA 1
ATOM 3791 C C . GLY A 1 505 ? -19.296 -38.009 37.823 1.00 87.19 505 GLY A C 1
ATOM 3792 O O . GLY A 1 505 ? -18.172 -38.456 38.033 1.00 87.19 505 GLY A O 1
ATOM 3793 N N . LYS A 1 506 ? -20.174 -38.649 37.037 1.00 85.25 506 LYS A N 1
ATOM 3794 C CA . LYS A 1 506 ? -19.870 -39.946 36.393 1.00 85.25 506 LYS A CA 1
ATOM 3795 C C . LYS A 1 506 ? -18.853 -39.827 35.254 1.00 85.25 506 LYS A C 1
ATOM 3797 O O . LYS A 1 506 ? -18.050 -40.730 35.048 1.00 85.25 506 LYS A O 1
ATOM 3802 N N . LYS A 1 507 ? -18.907 -38.719 34.511 1.00 85.69 507 LYS A N 1
ATOM 3803 C CA . LYS A 1 507 ? -18.005 -38.380 33.405 1.00 85.69 507 LYS A CA 1
ATOM 3804 C C . LYS A 1 507 ? -18.000 -36.865 33.241 1.00 85.69 507 LYS A C 1
ATOM 3806 O O . LYS A 1 507 ? -18.987 -36.317 32.766 1.00 85.69 507 LYS A O 1
ATOM 3811 N N . ILE A 1 508 ? -16.925 -36.201 33.649 1.00 84.25 508 ILE A N 1
ATOM 3812 C CA . ILE A 1 508 ? -16.788 -34.742 33.543 1.00 84.25 508 ILE A CA 1
ATOM 3813 C C . ILE A 1 508 ? -15.970 -34.434 32.289 1.00 84.25 508 ILE A C 1
ATOM 3815 O O . ILE A 1 508 ? -14.900 -35.004 32.082 1.00 84.25 508 ILE A O 1
ATOM 3819 N N . ASN A 1 509 ? -16.502 -33.577 31.421 1.00 81.69 509 ASN A N 1
ATOM 3820 C CA . ASN A 1 509 ? -15.883 -33.199 30.159 1.00 81.69 509 ASN A CA 1
ATOM 3821 C C . ASN A 1 509 ? -15.068 -31.908 30.325 1.00 81.69 509 ASN A C 1
ATOM 3823 O O . ASN A 1 509 ? -15.597 -30.804 30.184 1.00 81.69 509 ASN A O 1
ATOM 3827 N N . GLY A 1 510 ? -13.780 -32.057 30.633 1.00 73.56 510 GLY A N 1
ATOM 3828 C CA . GLY A 1 510 ? -12.825 -30.953 30.714 1.00 73.56 510 GLY A CA 1
ATOM 3829 C C . GLY A 1 510 ? -11.833 -31.088 31.866 1.00 73.56 510 GLY A C 1
ATOM 3830 O O . GLY A 1 510 ? -11.975 -31.943 32.737 1.00 73.56 510 GLY A O 1
ATOM 3831 N N . SER A 1 511 ? -10.831 -30.212 31.855 1.00 65.75 511 SER A N 1
ATOM 3832 C CA . SER A 1 511 ? -9.799 -30.105 32.889 1.00 65.75 511 SER A CA 1
ATOM 3833 C C . SER A 1 511 ? -10.081 -28.865 33.738 1.00 65.75 511 SER A C 1
ATOM 3835 O O . SER A 1 511 ? -9.597 -27.780 33.436 1.00 65.75 511 SER A O 1
ATOM 3837 N N . GLY A 1 512 ? -10.913 -29.018 34.764 1.00 61.41 512 GLY A N 1
ATOM 3838 C CA . GLY A 1 512 ? -11.294 -27.976 35.719 1.00 61.41 512 GLY A CA 1
ATOM 3839 C C . GLY A 1 512 ? -11.937 -28.617 36.949 1.00 61.41 512 GLY A C 1
ATOM 3840 O O . GLY A 1 512 ? -12.282 -29.801 36.903 1.00 61.41 512 GLY A O 1
ATOM 3841 N N . LEU A 1 513 ? -12.043 -27.864 38.045 1.00 59.84 513 LEU A N 1
ATOM 3842 C CA . LEU A 1 513 ? -12.745 -28.288 39.265 1.00 59.84 513 LEU A CA 1
ATOM 3843 C C . LEU A 1 513 ? -14.219 -27.929 39.147 1.00 59.84 513 LEU A C 1
ATOM 3845 O O . LEU A 1 513 ? -14.465 -26.787 38.707 1.00 59.84 513 LEU A O 1
#

Sequence (513 aa):
MKKVKAVRRKALALVLAAALLFGAAPVQALAAETEPDLGSPVSGPPAEDTQAPDTPVIETDLSTDPVIYYQGMGYGSIVKPLSVSASAGDGGQLSYQWYSGESPDSVDKKLQYGTHEEYCPDVSEAGTTYYKVVVTNTLGEKTETAESAAAEIIVVPQPDSEEGKALEAESGKDVPADGYSYRTDDTASALKAVPPSDDDGDSVWKYTWIYSRTDSNGSMLPRPVEGKESFSEDPEFTPPTDSDAEFKYRCFLLLCGRDGRPVCDEDGKPLQNVKTKEVDVTVARTSAAAPKINKQPAGKRYAAGTKYLDNLSVEAESSDGGRLSYQWYVSRDGGKFSPVKGATDSTCTPATSSVKADDSYYCVVTNTVNSVSGESYSEHVQSDTVTVSFTEPSDAAWAGDGTESSPYLLSTANDLVLLRDRVNSGYDDYKGAFFKMTGDLALPQDWVPIGELRAGATDAGQGKDILPFSGTFDGGGHTLTVPEGGKPLFGYVRFAAVRNLNLYGKKINGSGL

Foldseek 3Di:
DDDDDDDDDDDDDDDDDDDDDDDDDDDDDDDDDDDDDDDDDDDDDPPDPPDAWAAKDWPAFFDQQEDEDEAPADPDQAQDWTFIDIDTPPPFDKWKWKFKDQDQVGGHHTDPPGTDRIGGDHQNDFHKMKMKMKIWTDDPPHIHIDIGGIYIYGYAYAAPAQLFPAWAFPVRHHADPQFEEAEAPDFATKIFGHGNDDDPVFKAKFKWKWKFFQDPVRDTDIHTDHPDHGRHSGRIDTDHLNDQTKMKMKMWIFIGGPSNHGDDDPVRHRPDTHMHDIGIYGYKYDAFDEKDWPDFWEEAEAAQQQPDFDKTFIDIDGPRPFDKWKWKWKDFPVDDIDTDPPPTDRIDGDDGHNAWTKMKMKMKIKGWDAGPVRDIHIHIDIGDIYIHTHDHDDPDFFFFPQAPVTAREDEALVSLVSQQVCLQSSSDLSAAGHYEYPAAYEHDQADDARKDFAPPDPDCPVVPGISARQEEYEDVLHEYEYEEQGEDNHDHHDNYHYYNYHYHYPHHPDDDD